Protein AF-A0A2E7D5H3-F1 (afdb_monomer_lite)

Structure (mmCIF, N/CA/C/O backbone):
data_AF-A0A2E7D5H3-F1
#
_entry.id   AF-A0A2E7D5H3-F1
#
loop_
_atom_site.group_PDB
_atom_site.id
_atom_site.type_symbol
_atom_site.label_atom_id
_atom_site.label_alt_id
_atom_site.label_comp_id
_atom_site.label_asym_id
_atom_site.label_entity_id
_atom_site.label_seq_id
_atom_site.pdbx_PDB_ins_code
_atom_site.Cartn_x
_atom_site.Cartn_y
_atom_site.Cartn_z
_atom_site.occupancy
_atom_site.B_iso_or_equiv
_atom_site.auth_seq_id
_atom_site.auth_comp_id
_atom_site.auth_asym_id
_atom_site.auth_atom_id
_atom_site.pdbx_PDB_model_num
ATOM 1 N N . MET A 1 1 ? 21.534 17.682 56.927 1.00 36.31 1 MET A N 1
ATOM 2 C CA . MET A 1 1 ? 21.739 17.297 55.516 1.00 36.31 1 MET A CA 1
ATOM 3 C C . MET A 1 1 ? 21.343 15.833 55.359 1.00 36.31 1 MET A C 1
ATOM 5 O O . MET A 1 1 ? 22.173 14.965 55.561 1.00 36.31 1 MET A O 1
ATOM 9 N N . LEU A 1 2 ? 20.065 15.552 55.095 1.00 29.17 2 LEU A N 1
ATOM 10 C CA . LEU A 1 2 ? 19.593 14.223 54.691 1.00 29.17 2 LEU A CA 1
ATOM 11 C C . LEU A 1 2 ? 18.494 14.438 53.647 1.00 29.17 2 LEU A C 1
ATOM 13 O O . LEU A 1 2 ? 17.407 14.913 53.967 1.00 29.17 2 LEU A O 1
ATOM 17 N N . LEU A 1 3 ? 18.845 14.186 52.386 1.00 31.02 3 LEU A N 1
ATOM 18 C CA . LEU A 1 3 ? 17.946 14.232 51.240 1.00 31.02 3 LEU A CA 1
ATOM 19 C C . LEU A 1 3 ? 17.062 12.982 51.250 1.00 31.02 3 LEU A C 1
ATOM 21 O O . LEU A 1 3 ? 17.557 11.861 51.150 1.00 31.02 3 LEU A O 1
ATOM 25 N N . VAL A 1 4 ? 15.752 13.196 51.341 1.00 33.16 4 VAL A N 1
ATOM 26 C CA . VAL A 1 4 ? 14.733 12.184 51.061 1.00 33.16 4 VAL A CA 1
ATOM 27 C C . VAL A 1 4 ? 14.668 12.017 49.542 1.00 33.16 4 VAL A C 1
ATOM 29 O O . VAL A 1 4 ? 14.157 12.877 48.829 1.00 33.16 4 VAL A O 1
ATOM 32 N N . LEU A 1 5 ? 15.242 10.922 49.046 1.00 33.38 5 LEU A N 1
ATOM 33 C CA . LEU A 1 5 ? 15.082 10.460 47.670 1.00 33.38 5 LEU A CA 1
ATOM 34 C C . LEU A 1 5 ? 13.642 9.973 47.487 1.00 33.38 5 LEU A C 1
ATOM 36 O O . LEU A 1 5 ? 13.267 8.884 47.918 1.00 33.38 5 LEU A O 1
ATOM 40 N N . TRP A 1 6 ? 12.834 10.812 46.848 1.00 30.64 6 TRP A N 1
ATOM 41 C CA . TRP A 1 6 ? 11.529 10.448 46.316 1.00 30.64 6 TRP A CA 1
ATOM 42 C C . TRP A 1 6 ? 11.759 9.521 45.117 1.00 30.64 6 TRP A C 1
ATOM 44 O O . TRP A 1 6 ? 12.035 9.958 44.000 1.00 30.64 6 TRP A O 1
ATOM 54 N N . ALA A 1 7 ? 11.727 8.214 45.364 1.00 33.66 7 ALA A N 1
ATOM 55 C CA . ALA A 1 7 ? 11.650 7.228 44.302 1.00 33.66 7 ALA A CA 1
ATOM 56 C C . ALA A 1 7 ? 10.249 7.321 43.676 1.00 33.66 7 ALA A C 1
ATOM 58 O O . ALA A 1 7 ? 9.271 6.846 44.251 1.00 33.66 7 ALA A O 1
ATOM 59 N N . CYS A 1 8 ? 10.154 7.944 42.498 1.00 31.12 8 CYS A N 1
ATOM 60 C CA . CYS A 1 8 ? 9.013 7.791 41.599 1.00 31.12 8 CYS A CA 1
ATOM 61 C C . CYS A 1 8 ? 8.920 6.320 41.173 1.00 31.12 8 CYS A C 1
ATOM 63 O O . CYS A 1 8 ? 9.464 5.912 40.149 1.00 31.12 8 CYS A O 1
ATOM 65 N N . LEU A 1 9 ? 8.225 5.515 41.971 1.00 34.75 9 LEU A N 1
ATOM 66 C CA . LEU A 1 9 ? 7.606 4.286 41.503 1.00 34.75 9 LEU A CA 1
ATOM 67 C C . LEU A 1 9 ? 6.612 4.682 40.407 1.00 34.75 9 LEU A C 1
ATOM 69 O O . LEU A 1 9 ? 5.552 5.236 40.689 1.00 34.75 9 LEU A O 1
ATOM 73 N N . GLN A 1 10 ? 6.972 4.416 39.149 1.00 38.47 10 GLN A N 1
ATOM 74 C CA . GLN A 1 10 ? 6.006 4.289 38.062 1.00 38.47 10 GLN A CA 1
ATOM 75 C C . GLN A 1 10 ? 5.091 3.112 38.404 1.00 38.47 10 GLN A C 1
ATOM 77 O O . GLN A 1 10 ? 5.330 1.973 38.006 1.00 38.47 10 GLN A O 1
ATOM 82 N N . THR A 1 11 ? 4.044 3.379 39.175 1.00 35.47 11 THR A N 1
ATOM 83 C CA . THR A 1 11 ? 2.901 2.486 39.267 1.00 35.47 11 THR A CA 1
ATOM 84 C C . THR A 1 11 ? 2.325 2.356 37.862 1.00 35.47 11 THR A C 1
ATOM 86 O O . THR A 1 11 ? 1.919 3.330 37.225 1.00 35.47 11 THR A O 1
ATOM 89 N N . SER A 1 12 ? 2.359 1.140 37.319 1.00 40.31 12 SER A N 1
ATOM 90 C CA . SER A 1 12 ? 1.594 0.803 36.128 1.00 40.31 12 SER A CA 1
ATOM 91 C C . SER A 1 12 ? 0.138 1.144 36.413 1.00 40.31 12 SER A C 1
ATOM 93 O O . SER A 1 12 ? -0.451 0.551 37.311 1.00 40.31 12 SER A O 1
ATOM 95 N N . ALA A 1 13 ? -0.430 2.102 35.682 1.00 43.50 13 ALA A N 1
ATOM 96 C CA . ALA A 1 13 ? -1.869 2.312 35.675 1.00 43.50 13 ALA A CA 1
ATOM 97 C C . ALA A 1 13 ? -2.534 0.984 35.273 1.00 43.50 13 ALA A C 1
ATOM 99 O O . ALA A 1 13 ? -2.441 0.569 34.114 1.00 43.50 13 ALA A O 1
ATOM 100 N N . GLU A 1 14 ? -3.100 0.275 36.249 1.00 51.84 14 GLU A N 1
ATOM 101 C CA . GLU A 1 14 ? -3.765 -1.008 36.040 1.00 51.84 14 GLU A CA 1
ATOM 102 C C . GLU A 1 14 ? -4.881 -0.829 34.998 1.00 51.84 14 GLU A C 1
ATOM 104 O O . GLU A 1 14 ? -5.704 0.081 35.091 1.00 51.84 14 GLU A O 1
ATOM 109 N N . GLY A 1 15 ? -4.870 -1.670 33.958 1.00 67.69 15 GLY A N 1
ATOM 110 C CA . GLY A 1 15 ? -5.924 -1.730 32.939 1.00 67.69 15 GLY A CA 1
ATOM 111 C C . GLY A 1 15 ? -5.701 -0.936 31.645 1.00 67.69 15 GLY A C 1
ATOM 112 O O . GLY A 1 15 ? -6.588 -0.946 30.796 1.00 67.69 15 GLY A O 1
ATOM 113 N N . GLN A 1 16 ? -4.561 -0.265 31.441 1.00 85.38 16 GLN A N 1
ATOM 114 C CA . GLN A 1 16 ? -4.276 0.393 30.155 1.00 85.38 16 GLN A CA 1
ATOM 115 C C . GLN A 1 16 ? -3.537 -0.519 29.168 1.00 85.38 16 GLN A C 1
ATOM 117 O O . GLN A 1 16 ? -2.505 -1.106 29.495 1.00 85.38 16 GLN A O 1
ATOM 122 N N . VAL A 1 17 ? -4.000 -0.550 27.917 1.00 92.50 17 VAL A N 1
ATOM 123 C CA . VAL A 1 17 ? -3.324 -1.255 26.821 1.00 92.50 17 VAL A CA 1
ATOM 124 C C . VAL A 1 17 ? -2.227 -0.362 26.247 1.00 92.50 17 VAL A C 1
ATOM 126 O O . VAL A 1 17 ? -2.504 0.650 25.603 1.00 92.50 17 VAL A O 1
ATOM 129 N N . ARG A 1 18 ? -0.962 -0.725 26.468 1.00 93.31 18 ARG A N 1
ATOM 130 C CA . ARG A 1 18 ? 0.193 0.018 25.939 1.00 93.31 18 ARG A CA 1
ATOM 131 C C . ARG A 1 18 ? 0.460 -0.392 24.495 1.00 93.31 18 ARG A C 1
ATOM 133 O O . ARG A 1 18 ? 0.801 -1.547 24.238 1.00 93.31 18 ARG A O 1
ATOM 140 N N . LEU A 1 19 ? 0.329 0.557 23.571 1.00 95.25 19 LEU A N 1
ATOM 141 C CA . LEU A 1 19 ? 0.595 0.350 22.145 1.00 95.25 19 LEU A CA 1
ATOM 142 C C . LEU A 1 19 ? 2.003 0.786 21.749 1.00 95.25 19 LEU A C 1
ATOM 144 O O . LEU A 1 19 ? 2.652 0.092 20.973 1.00 95.25 19 LEU A O 1
ATOM 148 N N . ALA A 1 20 ? 2.498 1.889 22.311 1.00 95.19 20 ALA A N 1
ATOM 149 C CA . ALA A 1 20 ? 3.867 2.359 22.111 1.00 95.19 20 ALA A CA 1
ATOM 150 C C . ALA A 1 20 ? 4.437 2.932 23.410 1.00 95.19 20 ALA A C 1
ATOM 152 O O . ALA A 1 20 ? 3.717 3.555 24.197 1.00 95.19 20 ALA A O 1
ATOM 153 N N . THR A 1 21 ? 5.725 2.701 23.658 1.00 92.44 21 THR A N 1
ATOM 154 C CA . THR A 1 21 ? 6.444 3.273 24.804 1.00 92.44 21 THR A CA 1
ATOM 155 C C . THR A 1 21 ? 7.919 3.447 24.461 1.00 92.44 21 THR A C 1
ATOM 157 O O . THR A 1 21 ? 8.516 2.543 23.872 1.00 92.44 21 THR A O 1
ATOM 160 N N . ASP A 1 22 ? 8.499 4.585 24.836 1.00 89.19 22 ASP A N 1
ATOM 161 C CA . ASP A 1 22 ? 9.915 4.925 24.644 1.00 89.19 22 ASP A CA 1
ATOM 162 C C . ASP A 1 22 ? 10.371 4.792 23.180 1.00 89.19 22 ASP A C 1
ATOM 164 O O . ASP A 1 22 ? 11.428 4.233 22.880 1.00 89.19 22 ASP A O 1
ATOM 168 N N . GLY A 1 23 ? 9.530 5.253 22.245 1.00 81.94 23 GLY A N 1
ATOM 169 C CA . GLY A 1 23 ? 9.820 5.218 20.805 1.00 81.94 23 GLY A CA 1
ATOM 170 C C . GLY A 1 23 ? 9.803 3.822 20.179 1.00 81.94 23 GLY A C 1
ATOM 171 O O . GLY A 1 23 ? 10.316 3.634 19.076 1.00 81.94 23 GLY A O 1
ATOM 172 N N . LYS A 1 24 ? 9.227 2.830 20.867 1.00 88.19 24 LYS A N 1
ATOM 173 C CA . LYS A 1 24 ? 9.080 1.458 20.367 1.00 88.19 24 LYS A CA 1
ATOM 174 C C . LYS A 1 24 ? 7.629 1.012 20.403 1.00 88.19 24 LYS A C 1
ATOM 176 O O . LYS A 1 24 ? 6.937 1.225 21.405 1.00 88.19 24 LYS A O 1
ATOM 181 N N . SER A 1 25 ? 7.196 0.328 19.349 1.00 90.00 25 SER A N 1
ATOM 182 C CA . SER A 1 25 ? 5.921 -0.379 19.349 1.00 90.00 25 SER A CA 1
ATOM 183 C C . SER A 1 25 ? 5.961 -1.492 20.403 1.00 90.00 25 SER A C 1
ATOM 185 O O . SER A 1 25 ? 6.954 -2.200 20.591 1.00 90.00 25 SER A O 1
ATOM 187 N N . LYS A 1 26 ? 4.887 -1.578 21.185 1.00 93.81 26 LYS A N 1
ATOM 188 C CA . LYS A 1 26 ? 4.630 -2.629 22.185 1.00 93.81 26 LYS A CA 1
ATOM 189 C C . LYS A 1 26 ? 3.482 -3.537 21.762 1.00 93.81 26 LYS A C 1
ATOM 191 O O . LYS A 1 26 ? 3.237 -4.552 22.416 1.00 93.81 26 LYS A O 1
ATOM 196 N N . ALA A 1 27 ? 2.801 -3.170 20.677 1.00 94.62 27 ALA A N 1
ATOM 197 C CA . ALA A 1 27 ? 1.723 -3.935 20.098 1.00 94.62 27 ALA A CA 1
ATOM 198 C C . ALA A 1 27 ? 1.992 -4.307 18.641 1.00 94.62 27 ALA A C 1
ATOM 200 O O . ALA A 1 27 ? 2.678 -3.586 17.920 1.00 94.62 27 ALA A O 1
ATOM 201 N N . VAL A 1 28 ? 1.374 -5.405 18.219 1.00 94.62 28 VAL A N 1
ATOM 202 C CA . VAL A 1 28 ? 1.247 -5.797 16.812 1.00 94.62 28 VAL A CA 1
ATOM 203 C C . VAL A 1 28 ? -0.218 -5.728 16.395 1.00 94.62 28 VAL A C 1
ATOM 205 O O . VAL A 1 28 ? -1.116 -5.994 17.200 1.00 94.62 28 VAL A O 1
ATOM 208 N N . ILE A 1 29 ? -0.473 -5.370 15.141 1.00 96.69 29 ILE A N 1
ATOM 209 C CA . ILE A 1 29 ? -1.808 -5.427 14.549 1.00 96.69 29 ILE A CA 1
ATOM 210 C C . ILE A 1 29 ? -2.034 -6.857 14.072 1.00 96.69 29 ILE A C 1
ATOM 212 O O . ILE A 1 29 ? -1.293 -7.365 13.237 1.00 96.69 29 ILE A O 1
ATOM 216 N N . VAL A 1 30 ? -3.055 -7.513 14.613 1.00 95.06 30 VAL A N 1
ATOM 217 C CA . VAL A 1 30 ? -3.416 -8.887 14.265 1.00 95.06 30 VAL A CA 1
ATOM 218 C C . VAL A 1 30 ? -4.667 -8.853 13.404 1.00 95.06 30 VAL A C 1
ATOM 220 O O . VAL A 1 30 ? -5.758 -8.579 13.905 1.00 95.06 30 VAL A O 1
ATOM 223 N N . ALA A 1 31 ? -4.517 -9.135 12.114 1.00 91.00 31 ALA A N 1
ATOM 224 C CA . ALA A 1 31 ? -5.611 -9.080 11.151 1.00 91.00 31 ALA A CA 1
ATOM 225 C C . ALA A 1 31 ? -5.691 -10.401 10.371 1.00 91.00 31 ALA A C 1
ATOM 227 O O . ALA A 1 31 ? -4.841 -10.709 9.536 1.00 91.00 31 ALA A O 1
ATOM 228 N N . GLU A 1 32 ? -6.708 -11.214 10.671 1.00 82.12 32 GLU A N 1
ATOM 229 C CA . GLU A 1 32 ? -6.904 -12.501 9.997 1.00 82.12 32 GLU A CA 1
ATOM 230 C C . GLU A 1 32 ? -7.422 -12.296 8.576 1.00 82.12 32 GLU A C 1
ATOM 232 O O . GLU A 1 32 ? -8.331 -11.502 8.333 1.00 82.12 32 GLU A O 1
ATOM 237 N N . GLY A 1 33 ? -6.818 -13.009 7.627 1.00 74.38 33 GLY A N 1
ATOM 238 C CA . GLY A 1 33 ? -7.146 -12.874 6.216 1.00 74.38 33 GLY A CA 1
ATOM 239 C C . GLY A 1 33 ? -6.703 -11.549 5.604 1.00 74.38 33 GLY A C 1
ATOM 240 O O . GLY A 1 33 ? -6.985 -11.366 4.420 1.00 74.38 33 GLY A O 1
ATOM 241 N N . TRP A 1 34 ? -6.022 -10.662 6.350 1.00 76.69 34 TRP A N 1
ATOM 242 C CA . TRP A 1 34 ? -5.460 -9.428 5.804 1.00 76.69 34 TRP A CA 1
ATOM 243 C C . TRP A 1 34 ? -4.549 -9.758 4.635 1.00 76.69 34 TRP A C 1
ATOM 245 O O . TRP A 1 34 ? -3.618 -10.561 4.746 1.00 76.69 34 TRP A O 1
ATOM 255 N N . GLN A 1 35 ? -4.847 -9.136 3.505 1.00 62.78 35 GLN A N 1
ATOM 256 C CA . GLN A 1 35 ? -3.987 -9.180 2.343 1.00 62.78 35 GLN A CA 1
ATOM 257 C C . GLN A 1 35 ? -3.572 -7.750 2.041 1.00 62.78 35 GLN A C 1
ATOM 259 O O . GLN A 1 35 ? -4.431 -6.926 1.726 1.00 62.78 35 GLN A O 1
ATOM 264 N N . PRO A 1 36 ? -2.274 -7.423 2.130 1.00 53.50 36 PRO A N 1
ATOM 265 C CA . PRO A 1 36 ? -1.838 -6.072 1.837 1.00 53.50 36 PRO A CA 1
ATOM 266 C C . PRO A 1 36 ? -2.252 -5.730 0.412 1.00 53.50 36 PRO A C 1
ATOM 268 O O . PRO A 1 36 ? -1.988 -6.534 -0.489 1.00 53.50 36 PRO A O 1
ATOM 271 N N . VAL A 1 37 ? -2.833 -4.545 0.188 1.00 48.09 37 VAL A N 1
ATOM 272 C CA . VAL A 1 37 ? -3.217 -4.127 -1.166 1.00 48.09 37 VAL A CA 1
ATOM 273 C C . VAL A 1 37 ? -1.982 -4.248 -2.058 1.00 48.09 37 VAL A C 1
ATOM 275 O O . VAL A 1 37 ? -0.949 -3.630 -1.778 1.00 48.09 37 VAL A O 1
ATOM 278 N N . PRO A 1 38 ? -2.024 -5.083 -3.101 1.00 46.59 38 PRO A N 1
ATOM 279 C CA . PRO A 1 38 ? -0.870 -5.260 -3.942 1.00 46.59 38 PRO A CA 1
ATOM 280 C C . PRO A 1 38 ? -0.781 -4.062 -4.870 1.00 46.59 38 PRO A C 1
ATOM 282 O O . PRO A 1 38 ? -1.515 -3.947 -5.851 1.00 46.59 38 PRO A O 1
ATOM 285 N N . ILE A 1 39 ? 0.113 -3.140 -4.547 1.00 55.59 39 ILE A N 1
ATOM 286 C CA . ILE A 1 39 ? 0.498 -2.110 -5.493 1.00 55.59 39 ILE A CA 1
ATOM 287 C C . ILE A 1 39 ? 1.907 -2.447 -5.931 1.00 55.59 39 ILE A C 1
ATOM 289 O O . ILE A 1 39 ? 2.810 -2.573 -5.108 1.00 55.59 39 ILE A O 1
ATOM 293 N N . SER A 1 40 ? 2.090 -2.621 -7.236 1.00 57.94 40 SER A N 1
ATOM 294 C CA . SER A 1 40 ? 3.433 -2.685 -7.790 1.00 57.94 40 SER A CA 1
ATOM 295 C C . SER A 1 40 ? 4.157 -1.403 -7.435 1.00 57.94 40 SER A C 1
ATOM 297 O O . SER A 1 40 ? 3.716 -0.310 -7.819 1.00 57.94 40 SER A O 1
ATOM 299 N N . ALA A 1 41 ? 5.242 -1.575 -6.700 1.00 72.31 41 ALA A N 1
ATOM 300 C CA . ALA A 1 41 ? 6.020 -0.518 -6.104 1.00 72.31 41 ALA A CA 1
ATOM 301 C C . ALA A 1 41 ? 7.457 -0.609 -6.624 1.00 72.31 41 ALA A C 1
ATOM 303 O O . ALA A 1 41 ? 7.965 -1.714 -6.801 1.00 72.31 41 ALA A O 1
ATOM 304 N N . PHE A 1 42 ? 8.105 0.525 -6.891 1.00 81.31 42 PHE A N 1
ATOM 305 C CA . PHE A 1 42 ? 9.531 0.549 -7.245 1.00 81.31 42 PHE A CA 1
ATOM 306 C C . PHE A 1 42 ? 10.351 0.997 -6.041 1.00 81.31 42 PHE A C 1
ATOM 308 O O . PHE A 1 42 ? 10.118 2.105 -5.569 1.00 81.31 42 PHE A O 1
ATOM 315 N N . ALA A 1 43 ? 11.290 0.185 -5.550 1.00 79.81 43 ALA A N 1
ATOM 316 C CA . ALA A 1 43 ? 12.086 0.532 -4.360 1.00 79.81 43 ALA A CA 1
ATOM 317 C C . ALA A 1 43 ? 13.249 1.464 -4.685 1.00 79.81 43 ALA A C 1
ATOM 319 O O . ALA A 1 43 ? 13.558 2.400 -3.952 1.00 79.81 43 ALA A O 1
ATOM 320 N N . SER A 1 44 ? 13.880 1.223 -5.825 1.00 88.44 44 SER A N 1
ATOM 321 C CA . SER A 1 44 ? 15.022 1.989 -6.293 1.00 88.44 44 SER A CA 1
ATOM 322 C C . SER A 1 44 ? 15.093 1.950 -7.808 1.00 88.44 44 SER A C 1
ATOM 324 O O . SER A 1 44 ? 14.500 1.082 -8.452 1.00 88.44 44 SER A O 1
ATOM 326 N N . ILE A 1 45 ? 15.819 2.904 -8.378 1.00 93.00 45 ILE A N 1
ATOM 327 C CA . ILE A 1 45 ? 16.167 2.929 -9.793 1.00 93.00 45 ILE A CA 1
ATOM 328 C C . ILE A 1 45 ? 17.571 3.501 -9.967 1.00 93.00 45 ILE A C 1
ATOM 330 O O . ILE A 1 45 ? 17.933 4.520 -9.382 1.00 93.00 45 ILE A O 1
ATOM 334 N N . SER A 1 46 ? 18.352 2.862 -10.824 1.00 95.06 46 SER A N 1
ATOM 335 C CA . SER A 1 46 ? 19.684 3.280 -11.229 1.00 95.06 46 SER A CA 1
ATOM 336 C C . SER A 1 46 ? 19.785 3.248 -12.747 1.00 95.06 46 SER A C 1
ATOM 338 O O . SER A 1 46 ? 19.361 2.293 -13.392 1.00 95.06 46 SER A O 1
ATOM 340 N N . VAL A 1 47 ? 20.351 4.300 -13.326 1.00 95.69 47 VAL A N 1
ATOM 341 C CA . VAL A 1 47 ? 20.766 4.360 -14.723 1.00 95.69 47 VAL A CA 1
ATOM 342 C C . VAL A 1 47 ? 22.233 4.744 -14.732 1.00 95.69 47 VAL A C 1
ATOM 344 O O . VAL A 1 47 ? 22.577 5.856 -14.338 1.00 95.69 47 VAL A O 1
ATOM 347 N N . ALA A 1 48 ? 23.087 3.863 -15.230 1.00 95.69 48 ALA A N 1
ATOM 348 C CA . ALA A 1 48 ? 24.519 4.083 -15.343 1.00 95.69 48 ALA A CA 1
ATOM 349 C C . ALA A 1 48 ? 24.988 3.923 -16.793 1.00 95.69 48 ALA A C 1
ATOM 351 O O . ALA A 1 48 ? 24.387 3.191 -17.580 1.00 95.69 48 ALA A O 1
ATOM 352 N N . ALA A 1 49 ? 26.078 4.595 -17.156 1.00 93.75 49 ALA A N 1
ATOM 353 C CA . ALA A 1 49 ? 26.749 4.384 -18.430 1.00 93.75 49 ALA A CA 1
ATOM 354 C C . ALA A 1 49 ? 28.266 4.529 -18.321 1.00 93.75 49 ALA A C 1
ATOM 356 O O . ALA A 1 49 ? 28.767 5.516 -17.777 1.00 93.75 49 ALA A O 1
ATOM 357 N N . GLY A 1 50 ? 29.003 3.552 -18.861 1.00 84.88 50 GLY A N 1
ATOM 358 C CA . GLY A 1 50 ? 30.473 3.559 -18.843 1.00 84.88 50 GLY A CA 1
ATOM 359 C C . GLY A 1 50 ? 31.059 3.742 -17.435 1.00 84.88 50 GLY A C 1
ATOM 360 O O . GLY A 1 50 ? 31.984 4.529 -17.257 1.00 84.88 50 GLY A O 1
ATOM 361 N N . GLY A 1 51 ? 30.455 3.102 -16.426 1.00 82.88 51 GLY A N 1
ATOM 362 C CA . GLY A 1 51 ? 30.881 3.190 -15.023 1.00 82.88 51 GLY A CA 1
ATOM 363 C C . GLY A 1 51 ? 30.472 4.467 -14.278 1.00 82.88 51 GLY A C 1
ATOM 364 O O . GLY A 1 51 ? 30.936 4.679 -13.163 1.00 82.88 51 GLY A O 1
ATOM 365 N N . ARG A 1 52 ? 29.626 5.327 -14.865 1.00 90.12 52 ARG A N 1
ATOM 366 C CA . ARG A 1 52 ? 29.124 6.555 -14.224 1.00 90.12 52 ARG A CA 1
ATOM 367 C C . ARG A 1 52 ? 27.615 6.513 -14.033 1.00 90.12 52 ARG A C 1
ATOM 369 O O . ARG A 1 52 ? 26.898 6.185 -14.976 1.00 90.12 52 ARG A O 1
ATOM 376 N N . ASP A 1 53 ? 27.146 6.950 -12.871 1.00 93.50 53 ASP A N 1
ATOM 377 C CA . ASP A 1 53 ? 25.718 7.094 -12.588 1.00 93.50 53 ASP A CA 1
ATOM 378 C C . ASP A 1 53 ? 25.150 8.324 -13.317 1.00 93.50 53 ASP A C 1
ATOM 380 O O . ASP A 1 53 ? 25.613 9.455 -13.151 1.00 93.50 53 ASP A O 1
ATOM 384 N N . LEU A 1 54 ? 24.137 8.099 -14.152 1.00 93.94 54 LEU A N 1
ATOM 385 C CA . LEU A 1 54 ? 23.343 9.134 -14.823 1.00 93.94 54 LEU A CA 1
ATOM 386 C C . LEU A 1 54 ? 22.082 9.486 -14.018 1.00 93.94 54 LEU A C 1
ATOM 388 O O . LEU A 1 54 ? 21.590 10.614 -14.096 1.00 93.94 54 LEU A O 1
ATOM 392 N N . LEU A 1 55 ? 21.563 8.512 -13.268 1.00 94.12 55 LEU A N 1
ATOM 393 C CA . LEU A 1 55 ? 20.454 8.616 -12.324 1.00 94.12 55 LEU A CA 1
ATOM 394 C C . LEU A 1 55 ? 20.640 7.534 -11.256 1.00 94.12 55 LEU A C 1
ATOM 396 O O . LEU A 1 55 ? 20.917 6.394 -11.607 1.00 94.12 55 LEU A O 1
ATOM 400 N N . LYS A 1 56 ? 20.444 7.861 -9.982 1.00 93.50 56 LYS A N 1
ATOM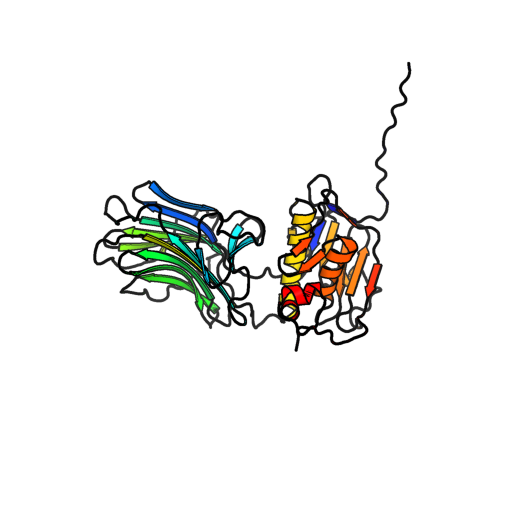 401 C CA . LYS A 1 56 ? 20.391 6.878 -8.899 1.00 93.50 56 LYS A CA 1
ATOM 402 C C . LYS A 1 56 ? 19.460 7.408 -7.825 1.00 93.50 56 LYS A C 1
ATOM 404 O O . LYS A 1 56 ? 19.716 8.478 -7.288 1.00 93.50 56 LYS A O 1
ATOM 409 N N . GLU A 1 57 ? 18.367 6.702 -7.582 1.00 90.38 57 GLU A N 1
ATOM 410 C CA . GLU A 1 57 ? 17.321 7.123 -6.656 1.00 90.38 57 GLU A CA 1
ATOM 411 C C . GLU A 1 57 ? 16.841 5.936 -5.833 1.00 90.38 57 GLU A C 1
ATOM 413 O O . GLU A 1 57 ? 16.686 4.821 -6.342 1.00 90.38 57 GLU A O 1
ATOM 418 N N . GLU A 1 58 ? 16.556 6.218 -4.570 1.00 85.50 58 GLU A N 1
ATOM 419 C CA . GLU A 1 58 ? 15.827 5.327 -3.683 1.00 85.50 58 GLU A CA 1
ATOM 420 C C . GLU A 1 58 ? 14.504 5.991 -3.323 1.00 85.50 58 GLU A C 1
ATOM 422 O O . GLU A 1 58 ? 14.426 7.187 -3.024 1.00 85.50 58 GLU A O 1
ATOM 427 N N . PHE A 1 59 ? 13.438 5.209 -3.361 1.00 77.00 59 PHE A N 1
ATOM 428 C CA . PHE A 1 59 ? 12.098 5.683 -3.070 1.00 77.00 59 PHE A CA 1
ATOM 429 C C . PHE A 1 59 ? 11.778 5.425 -1.603 1.00 77.00 59 PHE A C 1
ATOM 431 O O . PHE A 1 59 ? 10.803 4.753 -1.306 1.00 77.00 59 PHE A O 1
ATOM 438 N N . ASN A 1 60 ? 12.612 5.955 -0.702 1.00 64.56 60 ASN A N 1
ATOM 439 C CA . ASN A 1 60 ? 12.470 5.820 0.748 1.00 64.56 60 ASN A CA 1
ATOM 440 C C . ASN A 1 60 ? 11.751 7.031 1.342 1.00 64.56 60 ASN A C 1
ATOM 442 O O . ASN A 1 60 ? 12.178 8.166 1.141 1.00 64.56 60 ASN A O 1
ATOM 446 N N . GLY A 1 61 ? 10.651 6.795 2.059 1.00 53.41 61 GLY A N 1
ATOM 447 C CA . GLY A 1 61 ? 9.775 7.859 2.543 1.00 53.41 61 GLY A CA 1
ATOM 448 C C . GLY A 1 61 ? 8.485 7.349 3.197 1.00 53.41 61 GLY A C 1
ATOM 449 O O . GLY A 1 61 ? 8.118 6.190 2.997 1.00 53.41 61 GLY A O 1
ATOM 450 N N . PRO A 1 62 ? 7.789 8.182 3.994 1.00 48.56 62 PRO A N 1
ATOM 451 C CA . PRO A 1 62 ? 6.515 7.816 4.602 1.00 48.56 62 PRO A CA 1
ATOM 452 C C . PRO A 1 62 ? 5.435 7.502 3.560 1.00 48.56 62 PRO A C 1
ATOM 454 O O . PRO A 1 62 ? 5.424 8.043 2.450 1.00 48.56 62 PRO A O 1
ATOM 457 N N . SER A 1 63 ? 4.485 6.652 3.960 1.00 50.41 63 SER A N 1
ATOM 458 C CA . SER A 1 63 ? 3.354 6.245 3.123 1.00 50.41 63 SER A CA 1
ATOM 459 C C . SER A 1 63 ? 2.527 7.451 2.659 1.00 50.41 63 SER A C 1
ATOM 461 O O . SER A 1 63 ? 1.851 8.108 3.455 1.00 50.41 63 SER A O 1
ATOM 463 N N . GLY A 1 64 ? 2.542 7.743 1.360 1.00 51.72 64 GLY A N 1
ATOM 464 C CA . GLY A 1 64 ? 1.858 8.911 0.787 1.00 51.72 64 GLY A CA 1
ATOM 465 C C . GLY A 1 64 ? 2.793 10.009 0.277 1.00 51.72 64 GLY A C 1
ATOM 466 O O . GLY A 1 64 ? 2.319 10.928 -0.387 1.00 51.72 64 GLY A O 1
ATOM 467 N N . GLN A 1 65 ? 4.099 9.931 0.554 1.00 60.06 65 GLN A N 1
ATOM 468 C CA . GLN A 1 65 ? 5.042 10.978 0.162 1.00 60.06 65 GLN A CA 1
ATOM 469 C C . GLN A 1 65 ? 5.223 11.035 -1.360 1.00 60.06 65 GLN A C 1
ATOM 471 O O . GLN A 1 65 ? 5.575 10.038 -1.990 1.00 60.06 65 GLN A O 1
ATOM 476 N N . SER A 1 66 ? 5.026 12.223 -1.938 1.00 70.75 66 SER A N 1
ATOM 477 C CA . SER A 1 66 ? 5.289 12.492 -3.356 1.00 70.75 66 SER A CA 1
ATOM 478 C C . SER A 1 66 ? 6.787 12.437 -3.673 1.00 70.75 66 SER A C 1
ATOM 480 O O . SER A 1 66 ? 7.622 12.885 -2.886 1.00 70.75 66 SER A O 1
ATOM 482 N N . VAL A 1 67 ? 7.125 11.952 -4.869 1.00 75.81 67 VAL A N 1
ATOM 483 C CA . VAL A 1 67 ? 8.500 11.949 -5.408 1.00 75.81 67 VAL A CA 1
ATOM 484 C C . VAL A 1 67 ? 8.838 13.208 -6.215 1.00 75.81 67 VAL A C 1
ATOM 486 O O . VAL A 1 67 ? 9.924 13.304 -6.790 1.00 75.81 67 VAL A O 1
ATOM 489 N N . GLU A 1 68 ? 7.926 14.179 -6.302 1.00 81.50 68 GLU A N 1
ATOM 490 C CA . GLU A 1 68 ? 8.186 15.453 -6.990 1.00 81.50 68 GLU A CA 1
ATOM 491 C C . GLU A 1 68 ? 9.375 16.198 -6.376 1.00 81.50 68 GLU A C 1
ATOM 493 O O . GLU A 1 68 ? 10.137 16.844 -7.095 1.00 81.50 68 GLU A O 1
ATOM 498 N N . SER A 1 69 ? 9.596 16.032 -5.068 1.00 78.19 69 SER A N 1
ATOM 499 C CA . SER A 1 69 ? 10.770 16.544 -4.350 1.00 78.19 69 SER A CA 1
ATOM 500 C C . SER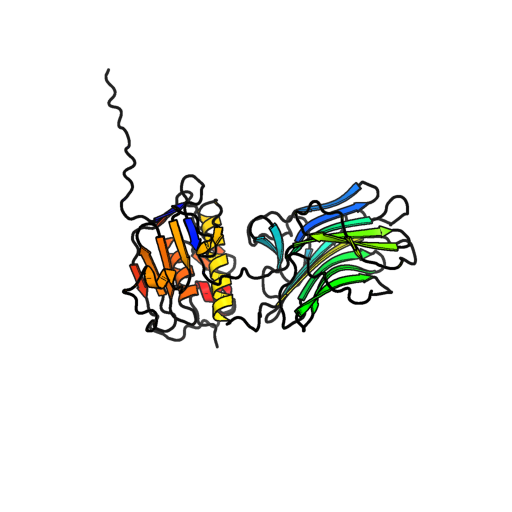 A 1 69 ? 12.095 16.000 -4.900 1.00 78.19 69 SER A C 1
ATOM 502 O O . SER A 1 69 ? 13.107 16.694 -4.871 1.00 78.19 69 SER A O 1
ATOM 504 N N . GLN A 1 70 ? 12.088 14.793 -5.474 1.00 82.88 70 GLN A N 1
ATOM 505 C CA . GLN A 1 70 ? 13.230 14.194 -6.166 1.00 82.88 70 GLN A CA 1
ATOM 506 C C . GLN A 1 70 ? 13.289 14.604 -7.655 1.00 82.88 70 GLN A C 1
ATOM 508 O O . GLN A 1 70 ? 14.099 14.076 -8.418 1.00 82.88 70 GLN A O 1
ATOM 513 N N . GLY A 1 71 ? 12.443 15.529 -8.119 1.00 87.88 71 GLY A N 1
ATOM 514 C CA . GLY A 1 71 ? 12.444 16.050 -9.491 1.00 87.88 71 GLY A CA 1
ATOM 515 C C . GLY A 1 71 ? 11.731 15.171 -10.526 1.00 87.88 71 GLY A C 1
ATOM 516 O O . GLY A 1 71 ? 11.930 15.359 -11.730 1.00 87.88 71 GLY A O 1
ATOM 517 N N . TRP A 1 72 ? 10.919 14.208 -10.087 1.00 89.56 72 TRP A N 1
ATOM 518 C CA . TRP A 1 72 ? 10.032 13.448 -10.969 1.00 89.56 72 TRP A CA 1
ATOM 519 C C . TRP A 1 72 ? 8.798 14.275 -11.331 1.00 89.56 72 TRP A C 1
ATOM 521 O O . TRP A 1 72 ? 8.225 14.952 -10.486 1.00 89.56 72 TRP A O 1
ATOM 531 N N . LYS A 1 73 ? 8.363 14.200 -12.591 1.00 89.12 73 LYS A N 1
ATOM 532 C CA . LYS A 1 73 ? 7.139 14.853 -13.072 1.00 89.12 73 LYS A CA 1
ATOM 533 C C . LYS A 1 73 ? 6.048 13.818 -13.301 1.00 89.12 73 LYS A C 1
ATOM 535 O O . LYS A 1 73 ? 6.237 12.899 -14.103 1.00 89.12 73 LYS A O 1
ATOM 540 N N . HIS A 1 74 ? 4.906 13.975 -12.641 1.00 81.00 74 HIS A N 1
ATOM 541 C CA . HIS A 1 74 ? 3.751 13.103 -12.835 1.00 81.00 74 HIS A CA 1
ATOM 542 C C . HIS A 1 74 ? 3.000 13.443 -14.124 1.00 81.00 74 HIS A C 1
ATOM 544 O O . HIS A 1 74 ? 2.832 14.604 -14.482 1.00 81.00 74 HIS A O 1
ATOM 550 N N . SER A 1 75 ? 2.553 12.410 -14.835 1.00 76.19 75 SER A N 1
ATOM 551 C CA . SER A 1 75 ? 1.759 12.541 -16.069 1.00 76.19 75 SER A CA 1
ATOM 552 C C . SER A 1 75 ? 0.398 11.849 -15.983 1.00 76.19 75 SER A C 1
ATOM 554 O O . SER A 1 75 ? -0.513 12.157 -16.743 1.00 76.19 75 SER A O 1
ATOM 556 N N . THR A 1 76 ? 0.229 10.900 -15.065 1.00 74.00 76 THR A N 1
ATOM 557 C CA . THR A 1 76 ? -1.050 10.252 -14.753 1.00 74.00 76 THR A CA 1
ATOM 558 C C . THR A 1 76 ? -0.975 9.747 -13.324 1.00 74.00 76 THR A C 1
ATOM 560 O O . THR A 1 76 ? 0.059 9.188 -12.961 1.00 74.00 76 THR A O 1
ATOM 563 N N . GLY A 1 77 ? -2.051 9.912 -12.550 1.00 64.81 77 GLY A N 1
ATOM 564 C CA . GLY A 1 77 ? -2.064 9.590 -11.121 1.00 64.81 77 GLY A CA 1
ATOM 565 C C . GLY A 1 77 ? -1.059 10.426 -10.322 1.00 64.81 77 GLY A C 1
ATOM 566 O O . GLY A 1 77 ? -0.220 11.132 -10.880 1.00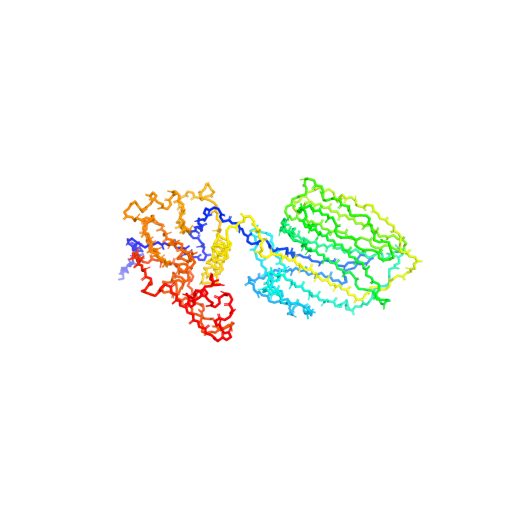 64.81 77 GLY A O 1
ATOM 567 N N . ALA A 1 78 ? -1.135 10.336 -9.002 1.00 59.84 78 ALA A N 1
ATOM 568 C CA . ALA A 1 78 ? -0.024 10.717 -8.142 1.00 59.84 78 ALA A CA 1
ATOM 569 C C . ALA A 1 78 ? 0.692 9.430 -7.722 1.00 59.84 78 ALA A C 1
ATOM 571 O O . ALA A 1 78 ? 0.062 8.373 -7.645 1.00 59.84 78 ALA A O 1
ATOM 572 N N . PHE A 1 79 ? 2.004 9.486 -7.511 1.00 62.38 79 PHE A N 1
ATOM 573 C CA . PHE A 1 79 ? 2.683 8.398 -6.819 1.00 62.38 79 PHE A CA 1
ATOM 574 C C . PHE A 1 79 ? 2.981 8.798 -5.397 1.00 62.38 79 PHE A C 1
ATOM 576 O O . PHE A 1 79 ? 3.298 9.951 -5.113 1.00 62.38 79 PHE A O 1
ATOM 583 N N . ALA A 1 80 ? 2.926 7.796 -4.541 1.00 56.62 80 ALA A N 1
ATOM 584 C CA . ALA A 1 80 ? 3.374 7.865 -3.178 1.00 56.62 80 ALA A CA 1
ATOM 585 C C . ALA A 1 80 ? 4.447 6.804 -2.965 1.00 56.62 80 ALA A C 1
ATOM 587 O O . ALA A 1 80 ? 4.362 5.705 -3.522 1.00 56.62 80 ALA A O 1
ATOM 588 N N . VAL A 1 81 ? 5.422 7.113 -2.119 1.00 54.78 81 VAL A N 1
ATOM 589 C CA . VAL A 1 81 ? 6.190 6.059 -1.463 1.00 54.78 81 VAL A CA 1
ATOM 590 C C . VAL A 1 81 ? 5.223 5.271 -0.580 1.00 54.78 81 VAL A C 1
ATOM 592 O O . VAL A 1 81 ? 4.425 5.867 0.138 1.00 54.78 81 VAL A O 1
ATOM 595 N N . SER A 1 82 ? 5.238 3.947 -0.683 1.00 48.25 82 SER A N 1
ATOM 596 C CA . SER A 1 82 ? 4.507 3.017 0.175 1.00 48.25 82 SER A CA 1
ATOM 597 C C . SER A 1 82 ? 5.499 2.031 0.788 1.00 48.25 82 SER A C 1
ATOM 599 O O . SER A 1 82 ? 6.495 1.670 0.161 1.00 48.25 82 SER A O 1
ATOM 601 N N . TYR A 1 83 ? 5.240 1.621 2.028 1.00 40.41 83 TYR A N 1
ATOM 602 C CA . TYR A 1 83 ? 6.100 0.722 2.788 1.00 40.41 83 TYR A CA 1
ATOM 603 C C . TYR A 1 83 ? 5.408 -0.634 2.973 1.00 40.41 83 TYR A C 1
ATOM 605 O O . TYR A 1 83 ? 4.341 -0.708 3.584 1.00 40.41 83 TYR A O 1
ATOM 613 N N . ARG A 1 84 ? 6.025 -1.709 2.470 1.00 47.56 84 ARG A N 1
ATOM 614 C CA . ARG A 1 84 ? 5.703 -3.103 2.812 1.00 47.56 84 ARG A CA 1
ATOM 615 C C . ARG A 1 84 ? 6.931 -3.688 3.512 1.00 47.56 84 ARG A C 1
ATOM 617 O O . ARG A 1 84 ? 7.999 -3.641 2.935 1.00 47.56 84 ARG A O 1
ATOM 624 N N . GLY A 1 85 ? 6.787 -4.221 4.729 1.00 37.66 85 GLY A N 1
ATOM 625 C CA . GLY A 1 85 ? 7.826 -4.889 5.544 1.00 37.66 85 GLY A CA 1
ATOM 626 C C . GLY A 1 85 ? 9.213 -5.109 4.908 1.00 37.66 85 GLY A C 1
ATOM 627 O O . GLY A 1 85 ? 9.479 -6.186 4.384 1.00 37.66 85 GLY A O 1
ATOM 628 N N . LYS A 1 86 ? 10.097 -4.104 5.032 1.00 34.09 86 LYS A N 1
ATOM 629 C CA . LYS A 1 86 ? 11.483 -4.021 4.505 1.00 34.09 86 LYS A CA 1
ATOM 630 C C . LYS A 1 86 ? 11.682 -3.880 2.984 1.00 34.09 86 LYS A C 1
ATOM 632 O O . LYS A 1 86 ? 12.814 -3.680 2.558 1.00 34.09 86 LYS A O 1
ATOM 637 N N . GLU A 1 87 ? 10.628 -3.878 2.178 1.00 38.09 87 GLU A N 1
ATOM 638 C CA . GLU A 1 87 ? 10.654 -3.606 0.737 1.00 38.09 87 GLU A CA 1
ATOM 639 C C . GLU A 1 87 ? 9.843 -2.338 0.438 1.00 38.09 87 GLU A C 1
ATOM 641 O O . GLU A 1 87 ? 8.610 -2.295 0.432 1.00 38.09 87 GLU A O 1
ATOM 646 N N . VAL A 1 88 ? 10.576 -1.250 0.251 1.00 39.50 88 VAL A N 1
ATOM 647 C CA . VAL A 1 88 ? 10.038 0.091 0.034 1.00 39.50 88 VAL A CA 1
ATOM 648 C C . VAL A 1 88 ? 9.575 0.239 -1.420 1.00 39.50 88 VAL A C 1
ATOM 650 O O . VAL A 1 88 ? 10.149 -0.397 -2.296 1.00 39.50 88 VAL A O 1
ATOM 653 N N . GLY A 1 89 ? 8.590 1.085 -1.744 1.00 48.81 89 GLY A N 1
ATOM 654 C CA . GLY A 1 89 ? 8.541 1.591 -3.112 1.00 48.81 89 GLY A CA 1
ATOM 655 C C . GLY A 1 89 ? 7.373 2.454 -3.581 1.00 48.81 89 GLY A C 1
ATOM 656 O O . GLY A 1 89 ? 6.339 2.627 -2.947 1.00 48.81 89 GLY A O 1
ATOM 657 N N . PHE A 1 90 ? 7.588 2.977 -4.781 1.00 40.94 90 PHE A N 1
ATOM 658 C CA . PHE A 1 90 ? 6.798 3.906 -5.577 1.00 40.94 90 PHE A CA 1
ATOM 659 C C . PHE A 1 90 ? 5.530 3.291 -6.189 1.00 40.94 90 PHE A C 1
ATOM 661 O O . PHE A 1 90 ? 5.604 2.546 -7.166 1.00 40.94 90 PHE A O 1
ATOM 668 N N . ALA A 1 91 ? 4.363 3.650 -5.661 1.00 51.50 91 ALA A N 1
ATOM 669 C CA . ALA A 1 91 ? 3.060 3.100 -6.033 1.00 51.50 91 ALA A CA 1
ATOM 670 C C . ALA A 1 91 ? 2.055 4.214 -6.382 1.00 51.50 91 ALA A C 1
ATOM 672 O O . ALA A 1 91 ? 2.183 5.342 -5.908 1.00 51.50 91 ALA A O 1
ATOM 673 N N . ALA A 1 92 ? 1.048 3.922 -7.213 1.00 51.38 92 ALA A N 1
ATOM 674 C CA . ALA A 1 92 ? -0.027 4.879 -7.487 1.00 51.38 92 ALA A CA 1
ATOM 675 C C . ALA A 1 92 ? -0.775 5.221 -6.184 1.00 51.38 92 ALA A C 1
ATOM 677 O O . ALA A 1 92 ? -1.313 4.330 -5.531 1.00 51.38 92 ALA A O 1
ATOM 678 N N . SER A 1 93 ? -0.806 6.500 -5.805 1.00 48.03 93 SER A N 1
ATOM 679 C CA . SER A 1 93 ? -1.340 6.979 -4.523 1.00 48.03 93 SER A CA 1
ATOM 680 C C . SER A 1 93 ? -2.860 7.133 -4.498 1.00 48.03 93 SER A C 1
ATOM 682 O O . SER A 1 93 ? -3.434 7.267 -3.421 1.00 48.03 93 SER A O 1
ATOM 684 N N . ALA A 1 94 ? -3.514 7.108 -5.663 1.00 48.41 94 ALA A N 1
ATOM 685 C CA . ALA A 1 94 ? -4.961 7.217 -5.807 1.00 48.41 94 ALA A CA 1
ATOM 686 C C . ALA A 1 94 ? -5.455 6.517 -7.084 1.00 48.41 94 ALA A C 1
ATOM 688 O O . ALA A 1 94 ? -4.684 6.216 -8.003 1.00 48.41 94 ALA A O 1
ATOM 689 N N . LYS A 1 95 ? -6.769 6.286 -7.159 1.00 53.25 95 LYS A N 1
ATOM 690 C CA . LYS A 1 95 ? -7.428 5.802 -8.377 1.00 53.25 95 LYS A CA 1
ATOM 691 C C . LYS A 1 95 ? -7.284 6.830 -9.498 1.00 53.25 95 LYS A C 1
ATOM 693 O O . LYS A 1 95 ? -7.599 8.001 -9.316 1.00 53.25 95 LYS A O 1
ATOM 698 N N . SER A 1 96 ? -6.848 6.379 -10.668 1.00 50.19 96 SER A N 1
ATOM 699 C CA . SER A 1 96 ? -6.746 7.223 -11.861 1.00 50.19 96 SER A CA 1
ATOM 700 C C . SER A 1 96 ? -8.051 7.263 -12.658 1.00 50.19 96 SER A C 1
ATOM 702 O O . SER A 1 96 ? -8.353 8.275 -13.274 1.00 50.19 96 SER A O 1
ATOM 704 N N . ASP A 1 97 ? -8.777 6.138 -12.695 1.00 51.81 97 ASP A N 1
ATOM 705 C CA . ASP A 1 97 ? -10.031 5.952 -13.441 1.00 51.81 97 ASP A CA 1
ATOM 706 C C . ASP A 1 97 ? -10.720 4.642 -13.001 1.00 51.81 97 ASP A C 1
ATOM 708 O O . ASP A 1 97 ? -10.131 3.559 -13.092 1.00 51.81 97 ASP A O 1
ATOM 712 N N . GLY A 1 98 ? -11.959 4.724 -12.508 1.00 61.53 98 GLY A N 1
ATOM 713 C CA . GLY A 1 98 ? -12.746 3.568 -12.068 1.00 61.53 98 GLY A CA 1
ATOM 714 C C . GLY A 1 98 ? -12.055 2.740 -10.975 1.00 61.53 98 GLY A C 1
ATOM 715 O O . GLY A 1 98 ? -11.857 3.199 -9.851 1.00 61.53 98 GLY A O 1
ATOM 716 N N . SER A 1 99 ? -11.697 1.493 -11.292 1.00 57.72 99 SER A N 1
ATOM 717 C CA . SER A 1 99 ? -10.979 0.578 -10.390 1.00 57.72 99 SER A CA 1
ATOM 718 C C . SER A 1 99 ? -9.458 0.561 -10.607 1.00 57.72 99 SER A C 1
ATOM 720 O O . SER A 1 99 ? -8.786 -0.309 -10.056 1.00 57.72 99 SER A O 1
ATOM 722 N N . LYS A 1 100 ? -8.907 1.463 -11.431 1.00 67.31 100 LYS A N 1
ATOM 723 C CA . LYS A 1 100 ? -7.487 1.473 -11.810 1.00 67.31 100 LYS A CA 1
ATOM 724 C C . LYS A 1 100 ? -6.671 2.345 -10.861 1.00 67.31 100 LYS A C 1
ATOM 726 O O . LYS A 1 100 ? -6.948 3.534 -10.712 1.00 67.31 100 LYS A O 1
ATOM 731 N N . HIS A 1 101 ? -5.619 1.772 -10.297 1.00 71.31 101 HIS A N 1
ATOM 732 C CA . HIS A 1 101 ? -4.528 2.472 -9.631 1.00 71.31 101 HIS A CA 1
ATOM 733 C C . HIS A 1 101 ? -3.381 2.593 -10.625 1.00 71.31 101 HIS A C 1
ATOM 735 O O . HIS A 1 101 ? -2.514 1.723 -10.692 1.00 71.31 101 HIS A O 1
ATOM 741 N N . LYS A 1 102 ? -3.426 3.636 -11.456 1.00 78.00 102 LYS A N 1
ATOM 742 C CA . LYS A 1 102 ? -2.382 3.928 -12.435 1.00 78.00 102 LYS A CA 1
ATOM 743 C C . LYS A 1 102 ? -1.590 5.128 -11.979 1.00 78.00 102 LYS A C 1
ATOM 745 O O . LYS A 1 102 ? -2.173 6.165 -11.668 1.00 78.00 102 LYS A O 1
ATOM 750 N N . ALA A 1 103 ? -0.277 5.019 -12.070 1.00 79.06 103 ALA A N 1
ATOM 751 C CA . ALA A 1 103 ? 0.563 6.184 -12.007 1.00 79.06 103 ALA A CA 1
ATOM 752 C C . ALA A 1 103 ? 1.704 6.110 -13.033 1.00 79.06 103 ALA A C 1
ATOM 754 O O . ALA A 1 103 ? 2.182 5.031 -13.404 1.00 79.06 103 ALA A O 1
ATOM 755 N N . VAL A 1 104 ? 2.083 7.276 -13.562 1.00 85.81 104 VAL A N 1
ATOM 756 C CA . VAL A 1 104 ? 3.173 7.445 -14.536 1.00 85.81 104 VAL A CA 1
ATOM 757 C C . VAL A 1 104 ? 3.995 8.691 -14.214 1.00 85.81 104 VAL A C 1
ATOM 759 O O . VAL A 1 104 ? 3.447 9.793 -14.138 1.00 85.81 104 VAL A O 1
ATOM 762 N N . ALA A 1 105 ? 5.300 8.521 -13.995 1.00 88.12 105 ALA A N 1
ATOM 763 C CA . ALA A 1 105 ? 6.212 9.616 -13.686 1.00 88.12 105 ALA A CA 1
ATOM 764 C C . ALA A 1 105 ? 7.435 9.558 -14.576 1.00 88.12 105 ALA A C 1
ATOM 766 O O . ALA A 1 105 ? 7.901 8.486 -14.953 1.00 88.12 105 ALA A O 1
ATOM 767 N N . ILE A 1 106 ? 7.940 10.734 -14.913 1.00 91.75 106 ILE A N 1
ATOM 768 C CA . ILE A 1 106 ? 9.015 10.919 -15.873 1.00 91.75 106 ILE A CA 1
ATOM 769 C C . ILE A 1 106 ? 10.115 11.732 -15.207 1.00 91.75 106 ILE A C 1
ATOM 771 O O . ILE A 1 106 ? 9.839 12.730 -14.539 1.00 91.75 106 ILE A O 1
ATOM 775 N N . LYS A 1 107 ? 11.365 11.341 -15.441 1.00 92.62 107 LYS A N 1
ATOM 776 C CA . LYS A 1 107 ? 12.538 12.114 -15.049 1.00 92.62 107 LYS A CA 1
ATOM 777 C C . LYS A 1 107 ? 13.525 12.176 -16.200 1.00 92.62 107 LYS A C 1
ATOM 779 O O . LYS A 1 107 ? 13.934 11.156 -16.755 1.00 92.62 107 LYS A O 1
ATOM 784 N N . ASN A 1 108 ? 13.897 13.395 -16.570 1.00 93.44 108 ASN A N 1
ATOM 785 C CA . ASN A 1 108 ? 14.924 13.619 -17.577 1.00 93.44 108 ASN A CA 1
ATOM 786 C C . ASN A 1 108 ? 16.302 13.374 -16.963 1.00 93.44 108 ASN A C 1
ATOM 788 O O . ASN A 1 108 ? 16.547 13.727 -15.807 1.00 93.44 108 ASN A O 1
ATOM 792 N N . LEU A 1 109 ? 17.214 12.804 -17.749 1.00 91.62 109 LEU A N 1
ATOM 793 C CA . LEU A 1 109 ? 18.617 12.751 -17.363 1.00 91.62 109 LEU A CA 1
ATOM 794 C C . LEU A 1 109 ? 19.181 14.171 -17.352 1.00 91.62 109 LEU A C 1
ATOM 796 O O . LEU A 1 109 ? 18.864 14.981 -18.224 1.00 91.62 109 LEU A O 1
ATOM 800 N N . ARG A 1 110 ? 20.076 14.462 -16.402 1.00 89.38 110 ARG A N 1
ATOM 801 C CA . ARG A 1 110 ? 20.780 15.757 -16.352 1.00 89.38 110 ARG A CA 1
ATOM 802 C C . ARG A 1 110 ? 21.550 16.037 -17.644 1.00 89.38 110 ARG A C 1
ATOM 804 O O . ARG A 1 110 ? 21.672 17.185 -18.055 1.00 89.38 110 ARG A O 1
ATOM 811 N N . ARG A 1 111 ? 22.083 14.984 -18.269 1.00 87.88 111 ARG A N 1
ATOM 812 C CA . ARG A 1 111 ? 22.735 15.022 -19.579 1.00 87.88 111 ARG A CA 1
ATOM 813 C C . ARG A 1 111 ? 22.258 13.825 -20.402 1.00 87.88 111 ARG A C 1
ATOM 815 O O . ARG A 1 111 ? 22.335 12.706 -19.892 1.00 87.88 111 ARG A O 1
ATOM 822 N N . PRO A 1 112 ? 21.783 14.028 -21.642 1.00 92.69 112 PRO A N 1
ATOM 823 C CA . PRO A 1 112 ? 21.499 12.922 -22.543 1.00 92.69 112 PRO A CA 1
ATOM 824 C C . PRO A 1 112 ? 22.738 12.051 -22.772 1.00 92.69 112 PRO A C 1
ATOM 826 O O . PRO A 1 112 ? 23.857 12.561 -22.815 1.00 92.69 112 PRO A O 1
ATOM 829 N N . HIS A 1 113 ? 22.534 10.747 -22.948 1.00 93.88 113 HIS A N 1
ATOM 830 C CA . HIS A 1 113 ? 23.614 9.777 -23.136 1.00 93.88 113 HIS A CA 1
ATOM 831 C C . HIS A 1 113 ? 23.463 9.026 -24.453 1.00 93.88 113 HIS A C 1
ATOM 833 O O . HIS A 1 113 ? 22.452 8.366 -24.670 1.00 93.88 113 HIS A O 1
ATOM 839 N N . THR A 1 114 ? 24.469 9.087 -25.322 1.00 93.06 114 THR A N 1
ATOM 840 C CA . THR A 1 114 ? 24.505 8.275 -26.545 1.00 93.06 114 THR A CA 1
ATOM 841 C C . THR A 1 114 ? 25.199 6.954 -26.258 1.00 93.06 114 THR A C 1
ATOM 843 O O . THR A 1 114 ? 26.354 6.936 -25.841 1.00 93.06 114 THR A O 1
ATOM 846 N N . ILE A 1 115 ? 24.497 5.849 -26.504 1.00 90.75 115 ILE A N 1
ATOM 847 C CA . ILE A 1 115 ? 25.018 4.502 -26.269 1.00 90.75 115 ILE A CA 1
ATOM 848 C C . ILE A 1 115 ? 26.172 4.214 -27.235 1.00 90.75 115 ILE A C 1
ATOM 850 O O . ILE A 1 115 ? 26.011 4.287 -28.455 1.00 90.75 115 ILE A O 1
ATOM 854 N N . THR A 1 116 ? 27.322 3.832 -26.680 1.00 90.25 116 THR A N 1
ATOM 855 C CA . THR A 1 116 ? 28.504 3.379 -27.426 1.00 90.25 116 THR A CA 1
ATOM 856 C C . THR A 1 116 ? 28.959 2.011 -26.917 1.00 90.25 116 THR A C 1
ATOM 858 O O . THR A 1 116 ? 28.416 1.484 -25.946 1.00 90.25 116 THR A O 1
ATOM 861 N N . LYS A 1 117 ? 29.938 1.400 -27.594 1.00 87.62 117 LYS A N 1
ATOM 862 C CA . LYS A 1 117 ? 30.496 0.104 -27.179 1.00 87.62 117 LYS A CA 1
ATOM 863 C C . LYS A 1 117 ? 31.170 0.198 -25.805 1.00 87.62 117 LYS A C 1
ATOM 865 O O . LYS A 1 117 ? 31.005 -0.710 -24.998 1.00 87.62 117 LYS A O 1
ATOM 870 N N . ASP A 1 118 ? 31.854 1.309 -25.546 1.00 89.94 118 ASP A N 1
ATOM 871 C CA . ASP A 1 118 ? 32.620 1.543 -24.314 1.00 89.94 118 ASP A CA 1
ATOM 872 C C . ASP A 1 118 ? 31.772 2.174 -23.197 1.00 89.94 118 ASP A C 1
ATOM 874 O O . ASP A 1 118 ? 32.150 2.158 -22.028 1.00 89.94 118 ASP A O 1
ATOM 878 N N . ALA A 1 119 ? 30.595 2.704 -23.539 1.00 92.00 119 ALA A N 1
ATOM 879 C CA . ALA A 1 119 ? 29.635 3.254 -22.590 1.00 92.00 119 ALA A CA 1
ATOM 880 C C . ALA A 1 119 ? 28.217 2.708 -22.852 1.00 92.00 119 ALA A C 1
ATOM 882 O O . ALA A 1 119 ? 27.327 3.467 -23.268 1.00 92.00 119 ALA A O 1
ATOM 883 N N . PRO A 1 120 ? 27.985 1.399 -22.614 1.00 92.44 120 PRO A N 1
ATOM 884 C CA . PRO A 1 120 ? 26.638 0.844 -22.629 1.00 92.44 120 PRO A CA 1
ATOM 885 C C . PRO A 1 120 ? 25.795 1.488 -21.530 1.00 92.44 120 PRO A C 1
ATOM 887 O O . PRO A 1 120 ? 26.330 1.900 -20.500 1.00 92.44 120 PRO A O 1
ATOM 890 N N . LEU A 1 121 ? 24.482 1.554 -21.742 1.00 93.75 121 LEU A N 1
ATOM 891 C CA . LEU A 1 121 ? 23.544 1.977 -20.706 1.00 93.75 121 LEU A CA 1
ATOM 892 C C . LEU A 1 121 ? 23.133 0.759 -19.877 1.00 93.75 121 LEU A C 1
ATOM 894 O O . LEU A 1 121 ? 22.698 -0.239 -20.446 1.00 93.75 121 LEU A O 1
ATOM 898 N N . THR A 1 122 ? 23.194 0.864 -18.559 1.00 94.88 122 THR A N 1
ATOM 899 C CA . THR A 1 122 ? 22.646 -0.116 -17.621 1.00 94.88 122 THR A CA 1
ATOM 900 C C . THR A 1 122 ? 21.537 0.551 -16.821 1.00 94.88 122 THR A C 1
ATOM 902 O O . THR A 1 122 ? 21.778 1.543 -16.146 1.00 94.88 122 THR A O 1
ATOM 905 N N . LEU A 1 123 ? 20.324 0.018 -16.915 1.00 95.06 123 LEU A N 1
ATOM 906 C CA . LEU A 1 123 ? 19.184 0.343 -16.067 1.00 95.06 123 LEU A CA 1
ATOM 907 C C . LEU A 1 123 ? 18.993 -0.806 -15.075 1.00 95.06 123 LEU A C 1
ATOM 909 O O . LEU A 1 123 ? 18.866 -1.949 -15.504 1.00 95.06 123 LEU A O 1
ATOM 913 N N . GLU A 1 124 ? 18.925 -0.506 -13.786 1.00 95.44 124 GLU A N 1
ATOM 914 C CA . GLU A 1 124 ? 18.622 -1.454 -12.710 1.00 95.44 124 GLU A CA 1
ATOM 915 C C . GLU A 1 124 ? 17.528 -0.868 -11.821 1.00 95.44 124 GLU A C 1
ATOM 917 O O . GLU A 1 124 ? 17.516 0.336 -11.572 1.00 95.44 124 GLU A O 1
ATOM 922 N N . TYR A 1 125 ? 16.589 -1.688 -11.363 1.00 93.38 125 TYR A N 1
ATOM 923 C CA . TYR A 1 125 ? 15.560 -1.261 -10.418 1.00 93.38 125 TYR A CA 1
ATOM 924 C C . TYR A 1 125 ? 14.946 -2.457 -9.694 1.00 93.38 125 TYR A C 1
ATOM 926 O O . TYR A 1 125 ? 14.930 -3.579 -10.205 1.00 93.38 125 TYR A O 1
ATOM 934 N N . VAL A 1 126 ? 14.406 -2.187 -8.512 1.00 89.44 126 VAL A N 1
ATOM 935 C CA . VAL A 1 126 ? 13.659 -3.157 -7.705 1.00 89.44 126 VAL A CA 1
ATOM 936 C C . VAL A 1 126 ? 12.175 -2.907 -7.912 1.00 89.44 126 VAL A C 1
ATOM 938 O O . VAL A 1 126 ? 11.737 -1.758 -7.822 1.00 89.44 126 VAL A O 1
ATOM 941 N N . VAL A 1 127 ? 11.397 -3.956 -8.181 1.00 87.19 127 VAL A N 1
ATOM 942 C CA . VAL A 1 127 ? 9.952 -3.839 -8.407 1.00 87.19 127 VAL A CA 1
ATOM 943 C C . VAL A 1 127 ? 9.164 -4.949 -7.721 1.00 87.19 127 VAL A C 1
ATOM 945 O O . VAL A 1 127 ? 9.467 -6.133 -7.870 1.00 87.19 127 VAL A O 1
ATOM 948 N N . SER A 1 128 ? 8.100 -4.576 -7.012 1.00 79.38 128 SER A N 1
ATOM 949 C CA . SER A 1 128 ? 7.071 -5.519 -6.577 1.00 79.38 128 SER A CA 1
ATOM 950 C C . SER A 1 128 ? 6.141 -5.845 -7.737 1.00 79.38 128 SER A C 1
ATOM 952 O O . SER A 1 128 ? 5.670 -4.955 -8.450 1.00 79.38 128 SER A O 1
ATOM 954 N N . ARG A 1 129 ? 5.851 -7.128 -7.936 1.00 78.12 129 ARG A N 1
ATOM 955 C CA . ARG A 1 129 ? 5.001 -7.585 -9.036 1.00 78.12 129 ARG A CA 1
ATOM 956 C C . ARG A 1 129 ? 3.584 -7.009 -8.926 1.00 78.12 129 ARG A C 1
ATOM 958 O O . ARG A 1 129 ? 3.059 -6.877 -7.820 1.00 78.12 129 ARG A O 1
ATOM 965 N N . PRO A 1 130 ? 2.931 -6.700 -10.059 1.00 74.62 130 PRO A N 1
ATOM 966 C CA . PRO A 1 130 ? 1.489 -6.492 -10.080 1.00 74.62 130 PRO A CA 1
ATOM 967 C C . PRO A 1 130 ? 0.757 -7.741 -9.608 1.00 74.62 130 PRO A C 1
ATOM 969 O O . PRO A 1 130 ? 1.213 -8.862 -9.838 1.00 74.62 130 PRO A O 1
ATOM 972 N N . VAL A 1 131 ? -0.392 -7.541 -8.973 1.00 62.28 131 VAL A N 1
ATOM 973 C CA . VAL A 1 131 ? -1.279 -8.629 -8.561 1.00 62.28 131 VAL A CA 1
ATOM 974 C C . VAL A 1 131 ? -2.669 -8.304 -9.085 1.00 62.28 131 VAL A C 1
ATOM 976 O O . VAL A 1 131 ? -3.145 -7.175 -8.975 1.00 62.28 131 VAL A O 1
ATOM 979 N N . GLY A 1 132 ? -3.295 -9.293 -9.706 1.00 57.88 132 GLY A N 1
ATOM 980 C CA . GLY A 1 132 ? -4.618 -9.171 -10.299 1.00 57.88 132 GLY A CA 1
ATOM 981 C C . GLY A 1 132 ? -4.820 -10.267 -11.332 1.00 57.88 132 GLY A C 1
ATOM 982 O O . GLY A 1 132 ? -3.974 -10.466 -12.195 1.00 57.88 132 GLY A O 1
ATOM 983 N N . THR A 1 133 ? -5.918 -11.006 -11.227 1.00 54.31 133 THR A N 1
ATOM 984 C CA . THR A 1 133 ? -6.188 -12.184 -12.071 1.00 54.31 133 THR A CA 1
ATOM 985 C C . THR A 1 133 ? -7.295 -11.959 -13.095 1.00 54.31 133 THR A C 1
ATOM 987 O O . THR A 1 133 ? -7.504 -12.821 -13.937 1.00 54.31 133 THR A O 1
ATOM 990 N N . SER A 1 134 ? -7.989 -10.815 -13.055 1.00 54.88 134 SER A N 1
ATOM 991 C CA . SER A 1 134 ? -9.159 -10.552 -13.907 1.00 54.88 134 SER A CA 1
ATOM 992 C C . SER A 1 134 ? -8.996 -9.403 -14.898 1.00 54.88 134 SER A C 1
ATOM 994 O O . SER A 1 134 ? -9.832 -9.246 -15.790 1.00 54.88 134 SER A O 1
ATOM 996 N N . ARG A 1 135 ? -7.942 -8.585 -14.764 1.00 69.25 135 ARG A N 1
ATOM 997 C CA . ARG A 1 135 ? -7.635 -7.467 -15.667 1.00 69.25 135 ARG A CA 1
ATOM 998 C C . ARG A 1 135 ? -6.138 -7.205 -15.748 1.00 69.25 135 ARG A C 1
ATOM 1000 O O . ARG A 1 135 ? -5.427 -7.304 -14.749 1.00 69.25 135 ARG A O 1
ATOM 1007 N N . GLU A 1 136 ? -5.703 -6.790 -16.931 1.00 77.81 136 GLU A N 1
ATOM 1008 C CA . GLU A 1 136 ? -4.308 -6.504 -17.228 1.00 77.81 136 GLU A CA 1
ATOM 1009 C C . GLU A 1 136 ? -3.726 -5.483 -16.244 1.00 77.81 136 GLU A C 1
ATOM 1011 O O . GLU A 1 136 ? -4.324 -4.440 -15.983 1.00 77.81 136 GLU A O 1
ATOM 1016 N N . SER A 1 137 ? -2.566 -5.795 -15.681 1.00 81.56 137 SER A N 1
ATOM 1017 C CA . SER A 1 137 ? -1.843 -4.944 -14.732 1.00 81.56 137 SER A CA 1
ATOM 1018 C C . SER A 1 137 ? -0.360 -4.956 -15.085 1.00 81.56 137 SER A C 1
ATOM 1020 O O . SER A 1 137 ? 0.140 -5.950 -15.602 1.00 81.56 137 SER A O 1
ATOM 1022 N N . TRP A 1 138 ? 0.368 -3.871 -14.833 1.00 86.19 138 TRP A N 1
ATOM 1023 C CA . TRP A 1 138 ? 1.778 -3.777 -15.216 1.00 86.19 138 TRP A CA 1
ATOM 1024 C C . TRP A 1 138 ? 2.600 -2.916 -14.273 1.00 86.19 138 TRP A C 1
ATOM 1026 O O . TRP A 1 138 ? 2.108 -1.985 -13.640 1.00 86.19 138 TRP A O 1
ATOM 1036 N N . ALA A 1 139 ? 3.896 -3.193 -14.255 1.00 88.31 139 ALA A N 1
ATOM 1037 C CA . ALA A 1 139 ? 4.903 -2.361 -13.631 1.00 88.31 139 ALA A CA 1
ATOM 1038 C C . ALA A 1 139 ? 6.168 -2.411 -14.475 1.00 88.31 139 ALA A C 1
ATOM 1040 O O . ALA A 1 139 ? 6.798 -3.461 -14.595 1.00 88.31 139 ALA A O 1
ATOM 1041 N N . TYR A 1 140 ? 6.528 -1.293 -15.095 1.00 90.88 140 TYR A N 1
ATOM 1042 C CA . TYR A 1 140 ? 7.706 -1.222 -15.946 1.00 90.88 140 TYR A CA 1
ATOM 1043 C C . TYR A 1 140 ? 8.421 0.122 -15.839 1.00 90.88 140 TYR A C 1
ATOM 1045 O O . TYR A 1 140 ? 7.820 1.163 -15.562 1.00 90.88 140 TYR A O 1
ATOM 1053 N N . VAL A 1 141 ? 9.716 0.093 -16.135 1.00 93.06 141 VAL A N 1
ATOM 1054 C CA . VAL A 1 141 ? 10.511 1.274 -16.447 1.00 93.06 141 VAL A CA 1
ATOM 1055 C C . VAL A 1 141 ? 10.699 1.341 -17.953 1.00 93.06 141 VAL A C 1
ATOM 1057 O O . VAL A 1 141 ? 11.062 0.362 -18.601 1.00 93.06 141 VAL A O 1
ATOM 1060 N N . ARG A 1 142 ? 10.460 2.518 -18.521 1.00 91.25 142 ARG A N 1
ATOM 1061 C CA . ARG A 1 142 ? 10.735 2.833 -19.917 1.00 91.25 142 ARG A CA 1
ATOM 1062 C C . ARG A 1 142 ? 11.865 3.846 -20.001 1.00 91.25 142 ARG A C 1
ATOM 1064 O O . ARG A 1 142 ? 11.849 4.862 -19.317 1.00 91.25 142 ARG A O 1
ATOM 1071 N N . VAL A 1 143 ? 12.802 3.621 -20.907 1.00 91.38 143 VAL A N 1
ATOM 1072 C CA . VAL A 1 143 ? 13.834 4.589 -21.265 1.00 91.38 143 VAL A CA 1
ATOM 1073 C C . VAL A 1 143 ? 13.331 5.461 -22.419 1.00 91.38 143 VAL A C 1
ATOM 1075 O O . VAL A 1 143 ? 12.762 4.971 -23.399 1.00 91.38 143 VAL A O 1
ATOM 1078 N N . HIS A 1 144 ? 13.498 6.776 -22.288 1.00 88.69 144 HIS A N 1
ATOM 1079 C CA . HIS A 1 144 ? 13.174 7.751 -23.325 1.00 88.69 144 HIS A CA 1
ATOM 1080 C C . HIS A 1 144 ? 14.375 7.974 -24.233 1.00 88.69 144 HIS A C 1
ATOM 1082 O O . HIS A 1 144 ? 15.494 8.179 -23.763 1.00 88.69 144 HIS A O 1
ATOM 1088 N N . THR A 1 145 ? 14.124 7.968 -25.537 1.00 88.69 145 THR A N 1
ATOM 1089 C CA . THR A 1 145 ? 15.144 8.221 -26.553 1.00 88.69 145 THR A CA 1
ATOM 1090 C C . THR A 1 145 ? 14.892 9.563 -27.233 1.00 88.69 145 THR A C 1
ATOM 1092 O O . THR A 1 145 ? 13.754 10.034 -27.288 1.00 88.69 145 THR A O 1
ATOM 1095 N N . LYS A 1 146 ? 15.949 10.182 -27.766 1.00 88.69 146 LYS A N 1
ATOM 1096 C CA . LYS A 1 146 ? 15.868 11.441 -28.524 1.00 88.69 146 LYS A CA 1
ATOM 1097 C C . LYS A 1 146 ? 14.941 11.325 -29.741 1.00 88.69 146 LYS A C 1
ATOM 1099 O O . LYS A 1 146 ? 14.237 12.279 -30.049 1.00 88.69 146 LYS A O 1
ATOM 1104 N N . ASP A 1 147 ? 14.888 10.146 -30.355 1.00 84.25 147 ASP A N 1
ATOM 1105 C CA . ASP A 1 147 ? 14.092 9.870 -31.558 1.00 84.25 147 ASP A CA 1
ATOM 1106 C C . ASP A 1 147 ? 12.657 9.407 -31.234 1.00 84.25 147 ASP A C 1
ATOM 1108 O O . ASP A 1 147 ? 11.935 8.944 -32.112 1.00 84.25 147 ASP A O 1
ATOM 1112 N N . GLY A 1 148 ? 12.240 9.466 -29.964 1.00 80.38 148 GLY A N 1
ATOM 1113 C CA . GLY A 1 148 ? 10.887 9.100 -29.531 1.00 80.38 148 GLY A CA 1
ATOM 1114 C C . GLY A 1 148 ? 10.614 7.595 -29.414 1.00 80.38 148 GLY A C 1
ATOM 1115 O O . GLY A 1 148 ? 9.546 7.220 -28.924 1.00 80.38 148 GLY A O 1
ATOM 1116 N N . LYS A 1 149 ? 11.580 6.740 -29.775 1.00 76.75 149 LYS A N 1
ATOM 1117 C CA . LYS A 1 149 ? 11.482 5.281 -29.631 1.00 76.75 149 LYS A CA 1
ATOM 1118 C C . LYS A 1 149 ? 11.329 4.842 -28.180 1.00 76.75 149 LYS A C 1
ATOM 1120 O O . LYS A 1 149 ? 11.868 5.486 -27.267 1.00 76.75 149 LYS A O 1
ATOM 1125 N N . ARG A 1 150 ? 10.636 3.7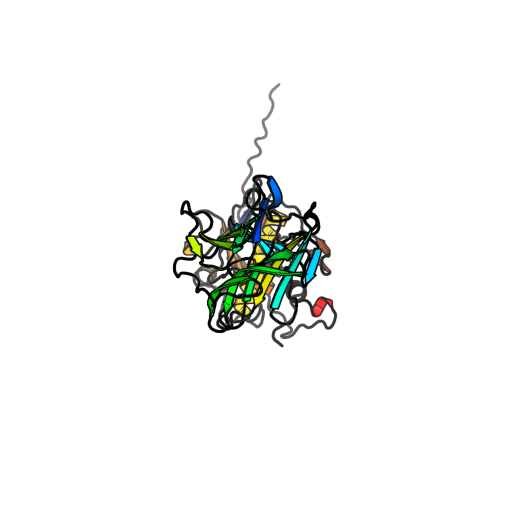20 -27.979 1.00 70.19 150 ARG A N 1
ATOM 1126 C CA . ARG A 1 150 ? 10.291 3.174 -26.659 1.00 70.19 150 ARG A CA 1
ATOM 1127 C C . ARG A 1 150 ? 11.058 1.884 -26.370 1.00 70.19 150 ARG A C 1
ATOM 1129 O O . ARG A 1 150 ? 11.000 0.932 -27.138 1.00 70.19 150 ARG A O 1
ATOM 1136 N N . TRP A 1 151 ? 11.734 1.866 -25.223 1.00 84.31 151 TRP A N 1
ATOM 1137 C CA . TRP A 1 151 ? 12.404 0.685 -24.673 1.00 84.31 151 TRP A CA 1
ATOM 1138 C C . TRP A 1 151 ? 11.930 0.494 -23.249 1.00 84.31 151 TRP A C 1
ATOM 1140 O O . TRP A 1 151 ? 12.089 1.416 -22.450 1.00 84.31 151 TRP A O 1
ATOM 1150 N N . ALA A 1 152 ? 11.331 -0.646 -22.929 1.00 86.50 152 ALA A N 1
ATOM 1151 C CA . ALA A 1 152 ? 10.779 -0.890 -21.607 1.00 86.50 152 ALA A CA 1
ATOM 1152 C C . ALA A 1 152 ? 11.190 -2.247 -21.045 1.00 86.50 152 ALA A C 1
ATOM 1154 O O . ALA A 1 152 ? 11.356 -3.224 -21.769 1.00 86.50 152 ALA A O 1
ATOM 1155 N N . ASN A 1 153 ? 11.320 -2.282 -19.727 1.00 89.62 153 ASN A N 1
ATOM 1156 C CA . ASN A 1 153 ? 11.619 -3.462 -18.940 1.00 89.62 153 ASN A CA 1
ATOM 1157 C C . ASN A 1 153 ? 10.670 -3.472 -17.737 1.00 89.62 153 ASN A C 1
ATOM 1159 O O . ASN A 1 153 ? 10.392 -2.411 -17.180 1.00 89.62 153 ASN A O 1
ATOM 1163 N N . GLY A 1 154 ? 10.123 -4.626 -17.357 1.00 90.81 154 GLY A N 1
ATOM 1164 C CA . GLY A 1 154 ? 9.098 -4.708 -16.321 1.00 90.81 154 GLY A CA 1
ATOM 1165 C C . GLY A 1 154 ? 8.412 -6.061 -16.222 1.00 90.81 154 GLY A C 1
ATOM 1166 O O . GLY A 1 154 ? 8.896 -7.067 -16.738 1.00 90.81 154 GLY A O 1
ATOM 1167 N N . VAL A 1 155 ? 7.250 -6.059 -15.579 1.00 89.50 155 VAL A N 1
ATOM 1168 C CA . VAL A 1 155 ? 6.353 -7.204 -15.408 1.00 89.50 155 VAL A CA 1
ATOM 1169 C C . VAL A 1 155 ? 4.946 -6.787 -15.819 1.00 89.50 155 VAL A C 1
ATOM 1171 O O . VAL A 1 155 ? 4.501 -5.683 -15.507 1.00 89.50 155 VAL A O 1
ATOM 1174 N N . THR A 1 156 ? 4.237 -7.676 -16.502 1.00 87.81 156 THR A N 1
ATOM 1175 C CA . THR A 1 156 ? 2.807 -7.549 -16.785 1.00 87.81 156 THR A CA 1
ATOM 1176 C C . THR A 1 156 ? 2.079 -8.796 -16.306 1.00 87.81 156 THR A C 1
ATOM 1178 O O . THR A 1 156 ? 2.633 -9.895 -16.325 1.00 87.81 156 THR A O 1
ATOM 1181 N N . VAL A 1 157 ? 0.842 -8.630 -15.865 1.00 84.25 157 VAL A N 1
ATOM 1182 C CA . VAL A 1 157 ? -0.085 -9.714 -15.564 1.00 84.25 157 VAL A CA 1
ATOM 1183 C C . VAL A 1 157 ? -1.246 -9.569 -16.527 1.00 84.25 157 VAL A C 1
ATOM 1185 O O . VAL A 1 157 ? -1.876 -8.517 -16.572 1.00 84.25 157 VAL A O 1
ATOM 1188 N N . ALA A 1 158 ? -1.487 -10.594 -17.337 1.00 83.00 158 ALA A N 1
ATOM 1189 C CA . ALA A 1 158 ? -2.556 -10.584 -18.323 1.00 83.00 158 ALA A CA 1
ATOM 1190 C C . ALA A 1 158 ? -3.925 -10.861 -17.678 1.00 83.00 158 ALA A C 1
ATOM 1192 O O . ALA A 1 158 ? -4.026 -11.247 -16.516 1.00 83.00 158 ALA A O 1
ATOM 1193 N N . ASN A 1 159 ? -4.991 -10.706 -18.466 1.00 77.75 159 ASN A N 1
ATOM 1194 C CA . ASN A 1 159 ? -6.371 -10.950 -18.025 1.00 77.75 159 ASN A CA 1
ATOM 1195 C C . ASN A 1 159 ? -6.638 -12.393 -17.559 1.00 77.75 159 ASN A C 1
ATOM 1197 O O . ASN A 1 159 ? -7.645 -12.620 -16.906 1.00 77.75 159 ASN A O 1
ATOM 1201 N N . ASP A 1 160 ? -5.782 -13.356 -17.918 1.00 76.88 160 ASP A N 1
ATOM 1202 C CA . ASP A 1 160 ? -5.864 -14.755 -17.476 1.00 76.88 160 ASP A CA 1
ATOM 1203 C C . ASP A 1 160 ? -5.046 -15.027 -16.197 1.00 76.88 160 ASP A C 1
ATOM 1205 O O . ASP A 1 160 ? -4.834 -16.180 -15.825 1.00 76.88 160 ASP A O 1
ATOM 1209 N N . GLY A 1 161 ? -4.536 -13.974 -15.547 1.00 75.31 161 GLY A N 1
ATOM 1210 C CA . GLY A 1 161 ? -3.701 -14.048 -14.349 1.00 75.31 161 GLY A CA 1
ATOM 1211 C C . GLY A 1 161 ? -2.260 -14.496 -14.599 1.00 75.31 161 GLY A C 1
ATOM 1212 O O . GLY A 1 161 ? -1.452 -14.497 -13.666 1.00 75.31 161 GLY A O 1
ATOM 1213 N N . LYS A 1 162 ? -1.883 -14.843 -15.837 1.00 83.88 162 LYS A N 1
ATOM 1214 C CA . LYS A 1 162 ? -0.500 -15.221 -16.141 1.00 83.88 162 LYS A CA 1
ATOM 1215 C C . LYS A 1 162 ? 0.402 -13.996 -16.135 1.00 83.88 162 LYS A C 1
ATOM 1217 O O . LYS A 1 162 ? 0.082 -12.952 -16.705 1.00 83.88 162 LYS A O 1
ATOM 1222 N N . SER A 1 163 ? 1.554 -14.147 -15.493 1.00 87.00 163 SER A N 1
ATOM 1223 C CA . SER A 1 163 ? 2.588 -13.119 -15.415 1.00 87.00 163 SER A CA 1
ATOM 1224 C C . SER A 1 163 ? 3.607 -13.291 -16.541 1.00 87.00 163 SER A C 1
ATOM 1226 O O . SER A 1 163 ? 4.020 -14.409 -16.849 1.00 87.00 163 SER A O 1
ATOM 1228 N N . TYR A 1 164 ? 4.056 -12.180 -17.112 1.00 89.12 164 TYR A N 1
ATOM 1229 C CA . TYR A 1 164 ? 5.070 -12.127 -18.159 1.00 89.12 164 TYR A CA 1
ATOM 1230 C C . TYR A 1 164 ? 6.059 -11.005 -17.860 1.00 89.12 164 TYR A C 1
ATOM 1232 O O . TYR A 1 164 ? 5.708 -10.003 -17.231 1.00 89.12 164 TYR A O 1
ATOM 1240 N N . PHE A 1 165 ? 7.283 -11.122 -18.361 1.00 89.19 165 PHE A N 1
ATOM 1241 C CA . PHE A 1 165 ? 8.155 -9.958 -18.451 1.00 89.19 165 PHE A CA 1
ATOM 1242 C C . PHE A 1 165 ? 7.577 -8.965 -19.465 1.00 89.19 165 PHE A C 1
ATOM 1244 O O . PHE A 1 165 ? 7.253 -9.329 -20.596 1.00 89.19 165 PHE A O 1
ATOM 1251 N N . TYR A 1 166 ? 7.456 -7.703 -19.055 1.00 84.19 166 TYR A N 1
ATOM 1252 C CA . TYR A 1 166 ? 7.141 -6.595 -19.947 1.00 84.19 166 TYR A CA 1
ATOM 1253 C C . TYR A 1 166 ? 8.435 -6.055 -20.532 1.00 84.19 166 TYR A C 1
ATOM 1255 O O . TYR A 1 166 ? 9.310 -5.562 -19.826 1.00 84.19 166 TYR A O 1
ATOM 1263 N N . ALA A 1 167 ? 8.571 -6.195 -21.832 1.00 77.25 167 ALA A N 1
ATOM 1264 C CA . ALA A 1 167 ? 9.872 -6.253 -22.449 1.00 77.25 167 ALA A CA 1
ATOM 1265 C C . ALA A 1 167 ? 9.777 -5.576 -23.823 1.00 77.25 167 ALA A C 1
ATOM 1267 O O . ALA A 1 167 ? 10.034 -6.190 -24.832 1.00 77.25 167 ALA A O 1
ATOM 1268 N N . ALA A 1 168 ? 9.295 -4.337 -23.908 1.00 74.50 168 ALA A N 1
ATOM 1269 C CA . ALA A 1 168 ? 9.052 -3.692 -25.206 1.00 74.50 168 ALA A CA 1
ATOM 1270 C C . ALA A 1 168 ? 10.349 -3.130 -25.816 1.00 74.50 168 ALA A C 1
ATOM 1272 O O . ALA A 1 168 ? 11.147 -2.501 -25.110 1.00 74.50 168 ALA A O 1
ATOM 1273 N N . ALA A 1 169 ? 10.549 -3.331 -27.120 1.00 70.62 169 ALA A N 1
ATOM 1274 C CA . ALA A 1 169 ? 11.811 -3.040 -27.804 1.00 70.62 169 ALA A CA 1
ATOM 1275 C C . ALA A 1 169 ? 11.610 -2.682 -29.288 1.00 70.62 169 ALA A C 1
ATOM 1277 O O . ALA A 1 169 ? 11.792 -3.506 -30.176 1.00 70.62 169 ALA A O 1
ATOM 1278 N N . GLU A 1 170 ? 11.267 -1.432 -29.600 1.00 66.00 170 GLU A N 1
ATOM 1279 C CA . GLU A 1 170 ? 10.970 -1.035 -30.987 1.00 66.00 170 GLU A CA 1
ATOM 1280 C C . GLU A 1 170 ? 12.171 -1.218 -31.957 1.00 66.00 170 GLU A C 1
ATOM 1282 O O . GLU A 1 170 ? 13.272 -0.722 -31.683 1.00 66.00 170 GLU A O 1
ATOM 1287 N N . PRO A 1 171 ? 11.983 -1.840 -33.146 1.00 60.62 171 PRO A N 1
ATOM 1288 C CA . PRO A 1 171 ? 10.705 -2.212 -33.775 1.00 60.62 171 PRO A CA 1
ATOM 1289 C C . PRO A 1 171 ? 10.193 -3.624 -33.433 1.00 60.62 171 PRO A C 1
ATOM 1291 O O . PRO A 1 171 ? 9.124 -3.998 -33.899 1.00 60.62 171 PRO A O 1
ATOM 1294 N N . ASN A 1 172 ? 10.952 -4.409 -32.668 1.00 64.75 172 ASN A N 1
ATOM 1295 C CA . ASN A 1 172 ? 10.680 -5.817 -32.403 1.00 64.75 172 ASN A CA 1
ATOM 1296 C C . ASN A 1 172 ? 10.264 -6.018 -30.946 1.00 64.75 172 ASN A C 1
ATOM 1298 O O . ASN A 1 172 ? 11.112 -6.265 -30.083 1.00 64.75 172 ASN A O 1
ATOM 1302 N N . ASP A 1 173 ? 8.962 -5.980 -30.680 1.00 64.50 173 ASP A N 1
ATOM 1303 C CA . ASP A 1 173 ? 8.475 -6.450 -29.391 1.00 64.50 173 ASP A CA 1
ATOM 1304 C C . ASP A 1 173 ? 8.716 -7.967 -29.294 1.00 64.50 173 ASP A C 1
ATOM 1306 O O . ASP A 1 173 ? 8.318 -8.724 -30.183 1.00 64.50 173 ASP A O 1
ATOM 1310 N N . PRO A 1 174 ? 9.431 -8.439 -28.265 1.00 62.94 174 PRO A N 1
ATOM 1311 C CA . PRO A 1 174 ? 9.635 -9.853 -28.040 1.00 62.94 174 PRO A CA 1
ATOM 1312 C C . PRO A 1 174 ? 8.296 -10.513 -27.738 1.00 62.94 174 PRO A C 1
ATOM 1314 O O . PRO A 1 174 ? 7.399 -9.923 -27.128 1.00 62.94 174 PRO A O 1
ATOM 1317 N N . GLU A 1 175 ? 8.199 -11.782 -28.119 1.00 67.00 175 GLU A N 1
ATOM 1318 C CA . GLU A 1 175 ? 7.124 -12.642 -27.649 1.00 67.00 175 GLU A CA 1
ATOM 1319 C C . GLU A 1 175 ? 7.028 -12.565 -26.124 1.00 67.00 175 GLU A C 1
ATOM 1321 O O . GLU A 1 175 ? 8.040 -12.448 -25.425 1.00 67.00 175 GLU A O 1
ATOM 1326 N N . ARG A 1 176 ? 5.797 -12.610 -25.605 1.00 73.69 176 ARG A N 1
ATOM 1327 C CA . ARG A 1 176 ? 5.538 -12.561 -24.166 1.00 73.69 176 ARG A CA 1
ATOM 1328 C C . ARG A 1 176 ? 6.348 -13.655 -23.470 1.00 73.69 176 ARG A C 1
ATOM 1330 O O . ARG A 1 176 ? 6.007 -14.828 -23.573 1.00 73.69 176 ARG A O 1
ATOM 1337 N N . VAL A 1 177 ? 7.396 -13.271 -22.745 1.00 86.50 177 VAL A N 1
ATOM 1338 C CA . VAL A 1 177 ? 8.227 -14.213 -21.988 1.00 86.50 177 VAL A CA 1
ATOM 1339 C C . VAL A 1 177 ? 7.522 -14.498 -20.663 1.00 86.50 177 VAL A C 1
ATOM 1341 O O . VAL A 1 177 ? 7.391 -13.566 -19.864 1.00 86.50 177 VAL A O 1
ATOM 1344 N N . PRO A 1 178 ? 7.052 -15.733 -20.402 1.00 89.81 178 PRO A N 1
ATOM 1345 C CA . PRO A 1 178 ? 6.397 -16.061 -19.143 1.00 89.81 178 PRO A CA 1
ATOM 1346 C C . PRO A 1 178 ? 7.328 -15.812 -17.964 1.00 89.81 178 PRO A C 1
ATOM 1348 O O . PRO A 1 178 ? 8.531 -16.077 -18.034 1.00 89.81 178 PRO A O 1
ATOM 1351 N N . LEU A 1 179 ? 6.762 -15.305 -16.874 1.00 89.12 179 LEU A N 1
ATOM 1352 C CA . LEU A 1 179 ? 7.500 -15.163 -15.635 1.00 89.12 179 LEU A CA 1
ATOM 1353 C C . LEU A 1 179 ? 7.730 -16.563 -15.026 1.00 89.12 179 LEU A C 1
ATOM 1355 O O . LEU A 1 179 ? 6.767 -17.326 -14.918 1.00 89.12 179 LEU A O 1
ATOM 1359 N N . PRO A 1 180 ? 8.967 -16.923 -14.643 1.00 89.38 180 PRO A N 1
ATOM 1360 C CA . PRO A 1 180 ? 9.263 -18.224 -14.046 1.00 89.38 180 PRO A CA 1
ATOM 1361 C C . PRO A 1 180 ? 8.483 -18.485 -12.751 1.00 89.38 180 PRO A C 1
ATOM 1363 O O . PRO A 1 180 ? 8.164 -17.557 -12.009 1.00 89.38 180 PRO A O 1
ATOM 1366 N N . ALA A 1 181 ? 8.177 -19.756 -12.472 1.00 83.81 181 ALA A N 1
ATOM 1367 C CA . ALA A 1 181 ? 7.377 -20.149 -11.307 1.00 83.81 181 ALA A CA 1
ATOM 1368 C C . ALA A 1 181 ? 8.079 -19.871 -9.962 1.00 83.81 181 ALA A C 1
ATOM 1370 O O . ALA A 1 181 ? 7.407 -19.679 -8.953 1.00 83.81 181 ALA A O 1
ATOM 1371 N N . ASP A 1 182 ? 9.414 -19.819 -9.958 1.00 83.44 182 ASP A N 1
ATOM 1372 C CA . ASP A 1 182 ? 10.268 -19.467 -8.816 1.00 83.44 182 ASP A CA 1
ATOM 1373 C C . ASP A 1 182 ? 10.441 -17.947 -8.628 1.00 83.44 182 ASP A C 1
ATOM 1375 O O . ASP A 1 182 ? 11.146 -17.511 -7.714 1.00 83.44 182 ASP A O 1
ATOM 1379 N N . ALA A 1 183 ? 9.822 -17.119 -9.478 1.00 84.31 183 ALA A N 1
ATOM 1380 C CA . ALA A 1 183 ? 9.848 -15.672 -9.321 1.00 84.31 183 ALA A CA 1
ATOM 1381 C C . ALA A 1 183 ? 9.010 -15.253 -8.103 1.00 84.31 183 ALA A C 1
ATOM 1383 O O . ALA A 1 183 ? 7.785 -15.404 -8.075 1.00 84.31 183 ALA A O 1
ATOM 1384 N N . GLY A 1 184 ? 9.682 -14.681 -7.109 1.00 78.56 184 GLY A N 1
ATOM 1385 C CA . GLY A 1 184 ? 9.091 -14.155 -5.888 1.00 78.56 184 GLY A CA 1
ATOM 1386 C C . GLY A 1 184 ? 8.227 -12.912 -6.123 1.00 78.56 184 GLY A C 1
ATOM 1387 O O . GLY A 1 184 ? 8.037 -12.475 -7.262 1.00 78.56 184 GLY A O 1
ATOM 1388 N N . PRO A 1 185 ? 7.665 -12.332 -5.051 1.00 74.62 185 PRO A N 1
ATOM 1389 C CA . PRO A 1 185 ? 6.801 -11.155 -5.135 1.00 74.62 185 PRO A CA 1
ATOM 1390 C C . PRO A 1 185 ? 7.558 -9.871 -5.508 1.00 74.62 185 PRO A C 1
ATOM 1392 O O . PRO A 1 185 ? 6.938 -8.951 -6.044 1.00 74.62 185 PRO A O 1
ATOM 1395 N N . VAL A 1 186 ? 8.872 -9.815 -5.266 1.00 80.25 186 VAL A N 1
ATOM 1396 C CA . VAL A 1 186 ? 9.734 -8.663 -5.561 1.00 80.25 186 VAL A CA 1
ATOM 1397 C C . VAL A 1 186 ? 10.969 -9.112 -6.328 1.00 80.25 186 VAL A C 1
ATOM 1399 O O . VAL A 1 186 ? 11.591 -10.130 -6.014 1.00 80.25 186 VAL A O 1
ATOM 1402 N N . LEU A 1 187 ? 11.288 -8.362 -7.381 1.00 88.69 187 LEU A N 1
ATOM 1403 C CA . LEU A 1 187 ? 12.312 -8.709 -8.355 1.00 88.69 187 LEU A CA 1
ATOM 1404 C C . LEU A 1 187 ? 13.308 -7.565 -8.521 1.00 88.69 187 LEU A C 1
ATOM 1406 O O . LEU A 1 187 ? 12.914 -6.403 -8.633 1.00 88.69 187 LEU A O 1
ATOM 1410 N N . ASP A 1 188 ? 14.581 -7.926 -8.649 1.00 92.31 188 ASP A N 1
ATOM 1411 C CA . ASP A 1 188 ? 15.593 -7.049 -9.227 1.00 92.31 188 ASP A CA 1
ATOM 1412 C C . ASP A 1 188 ? 15.558 -7.222 -10.745 1.00 92.31 188 ASP A C 1
ATOM 1414 O O . ASP A 1 188 ? 15.798 -8.323 -11.257 1.00 92.31 188 ASP A O 1
ATOM 1418 N N . LEU A 1 189 ? 15.281 -6.148 -11.479 1.00 93.88 189 LEU A N 1
ATOM 1419 C CA . LEU A 1 189 ? 15.274 -6.145 -12.937 1.00 93.88 189 LEU A CA 1
ATOM 1420 C C . LEU A 1 189 ? 16.411 -5.285 -13.476 1.00 93.88 189 LEU A C 1
ATOM 1422 O O . LEU A 1 189 ? 16.728 -4.221 -12.946 1.00 93.88 189 LEU A O 1
ATOM 1426 N N . LYS A 1 190 ? 17.035 -5.770 -14.551 1.00 93.94 190 LYS A N 1
ATOM 1427 C CA . LYS A 1 190 ? 18.169 -5.108 -15.191 1.00 93.94 190 LYS A CA 1
ATOM 1428 C C . LYS A 1 190 ? 18.043 -5.113 -16.702 1.00 93.94 190 LYS A C 1
ATOM 1430 O O . LYS A 1 190 ? 17.858 -6.163 -17.313 1.00 93.94 190 LYS A O 1
ATOM 1435 N N . MET A 1 191 ? 18.266 -3.959 -17.317 1.00 91.56 191 MET A N 1
ATOM 1436 C CA . MET A 1 191 ? 18.379 -3.781 -18.757 1.00 91.56 191 MET A CA 1
ATOM 1437 C C . MET A 1 191 ? 19.735 -3.188 -19.128 1.00 91.56 191 MET A C 1
ATOM 1439 O O . MET A 1 191 ? 20.088 -2.106 -18.684 1.00 91.56 191 MET A O 1
ATOM 1443 N N . VAL A 1 192 ? 20.470 -3.868 -20.005 1.00 91.44 192 VAL A N 1
ATOM 1444 C CA . VAL A 1 192 ? 21.736 -3.393 -20.570 1.00 91.44 192 VAL A CA 1
ATOM 1445 C C . VAL A 1 192 ? 21.543 -3.111 -22.056 1.00 91.44 192 VAL A C 1
ATOM 1447 O O . VAL A 1 192 ? 21.280 -4.031 -22.831 1.00 91.44 192 VAL A O 1
ATOM 1450 N N . MET A 1 193 ? 21.684 -1.850 -22.461 1.00 89.50 193 MET A N 1
ATOM 1451 C CA . MET A 1 193 ? 21.615 -1.413 -23.853 1.00 89.50 193 MET A CA 1
ATOM 1452 C C . MET A 1 193 ? 23.025 -1.177 -24.409 1.00 89.50 193 MET A C 1
ATOM 1454 O O . MET A 1 193 ? 23.765 -0.306 -23.953 1.00 89.50 193 MET A O 1
ATOM 1458 N N . LEU A 1 194 ? 23.374 -1.959 -25.424 1.00 87.38 194 LEU A N 1
ATOM 1459 C CA . LEU A 1 194 ? 24.586 -1.876 -26.239 1.00 87.38 194 LEU A CA 1
ATOM 1460 C C . LEU A 1 194 ? 24.233 -1.276 -27.610 1.00 87.38 194 LEU A C 1
ATOM 1462 O O . LEU A 1 194 ? 23.066 -1.326 -27.994 1.00 87.38 194 LEU A O 1
ATOM 1466 N N . PRO A 1 195 ? 25.212 -0.802 -28.408 1.00 82.56 195 PRO A N 1
ATOM 1467 C CA . PRO A 1 195 ? 24.951 -0.151 -29.699 1.00 82.56 195 PRO A CA 1
ATOM 1468 C C . PRO A 1 195 ? 24.109 -0.955 -30.685 1.00 82.56 195 PRO A C 1
ATOM 1470 O O . PRO A 1 195 ? 23.493 -0.373 -31.570 1.00 82.56 195 PRO A O 1
ATOM 1473 N N . THR A 1 196 ? 24.121 -2.281 -30.547 1.00 78.56 196 THR A N 1
ATOM 1474 C CA . THR A 1 196 ? 23.431 -3.213 -31.438 1.00 78.56 196 THR A CA 1
ATOM 1475 C C . THR A 1 196 ? 22.631 -4.274 -30.705 1.00 78.56 196 THR A C 1
ATOM 1477 O O . THR A 1 196 ? 22.087 -5.140 -31.366 1.00 78.56 196 THR A O 1
ATOM 1480 N N . THR A 1 197 ? 22.557 -4.276 -29.369 1.00 81.25 197 THR A N 1
ATOM 1481 C CA . THR A 1 197 ? 21.814 -5.300 -28.605 1.00 81.25 197 THR A CA 1
ATOM 1482 C C . THR A 1 197 ? 21.223 -4.729 -27.333 1.00 81.25 197 THR A C 1
ATOM 1484 O O . THR A 1 197 ? 21.848 -3.904 -26.676 1.00 81.25 197 THR A O 1
ATOM 1487 N N . VAL A 1 198 ? 20.041 -5.201 -26.951 1.00 85.12 198 VAL A N 1
ATOM 1488 C CA . VAL A 1 198 ? 19.511 -4.979 -25.604 1.00 85.12 198 VAL A CA 1
ATOM 1489 C C . VAL A 1 198 ? 19.435 -6.320 -24.892 1.00 85.12 198 VAL A C 1
ATOM 1491 O O . VAL A 1 198 ? 19.050 -7.332 -25.474 1.00 85.12 198 VAL A O 1
ATOM 1494 N N . ARG A 1 199 ? 19.883 -6.354 -23.640 1.00 87.62 199 ARG A N 1
ATOM 1495 C CA . ARG A 1 199 ? 19.903 -7.553 -22.803 1.00 87.62 199 ARG A CA 1
ATOM 1496 C C . ARG A 1 199 ? 19.117 -7.273 -21.542 1.00 87.62 199 ARG A C 1
ATOM 1498 O O . ARG A 1 199 ? 19.386 -6.276 -20.877 1.00 87.62 199 ARG A O 1
ATOM 1505 N N . TRP A 1 200 ? 18.203 -8.163 -21.192 1.00 88.94 200 TRP A N 1
ATOM 1506 C CA . TRP A 1 200 ? 17.482 -8.066 -19.931 1.00 88.94 200 TRP A CA 1
ATOM 1507 C C . TRP A 1 200 ? 17.847 -9.196 -19.003 1.00 88.94 200 TRP A C 1
ATOM 1509 O O . TRP A 1 200 ? 18.220 -10.291 -19.432 1.00 88.94 200 TRP A O 1
ATOM 1519 N N . TYR A 1 201 ? 17.732 -8.902 -17.722 1.00 92.25 201 TYR A N 1
ATOM 1520 C CA . TYR A 1 201 ? 18.028 -9.829 -16.663 1.00 92.25 201 TYR A CA 1
ATOM 1521 C C . TYR A 1 201 ? 17.072 -9.635 -15.496 1.00 92.25 201 TYR A C 1
ATOM 1523 O O . TYR A 1 201 ? 16.535 -8.544 -15.300 1.00 92.25 201 TYR A O 1
ATOM 1531 N N . TRP A 1 202 ? 16.914 -10.690 -14.707 1.00 93.81 202 TRP A N 1
ATOM 1532 C CA . TRP A 1 202 ? 16.117 -10.675 -13.491 1.00 93.81 202 TRP A CA 1
ATOM 1533 C C . TRP A 1 202 ? 16.742 -11.556 -12.405 1.00 93.81 202 TRP A C 1
ATOM 1535 O O . TRP A 1 202 ? 17.531 -12.454 -12.708 1.00 93.81 202 TRP A O 1
ATOM 1545 N N . ARG A 1 203 ? 16.367 -11.319 -11.152 1.00 93.81 203 ARG A N 1
ATOM 1546 C CA . ARG A 1 203 ? 16.511 -12.258 -10.028 1.00 93.81 203 ARG A CA 1
ATOM 1547 C C . ARG A 1 203 ? 15.496 -11.906 -8.940 1.00 93.81 203 ARG A C 1
ATOM 1549 O O . ARG A 1 203 ? 14.894 -10.832 -8.987 1.00 93.81 203 ARG A O 1
ATOM 1556 N N . ASN A 1 204 ? 15.319 -12.791 -7.964 1.00 87.50 204 ASN A N 1
ATOM 1557 C CA . ASN A 1 204 ? 14.549 -12.467 -6.765 1.00 87.50 204 ASN A CA 1
ATOM 1558 C C . ASN A 1 204 ? 15.292 -11.408 -5.944 1.00 87.50 204 ASN A C 1
ATOM 1560 O O . ASN A 1 204 ? 16.510 -11.504 -5.775 1.00 87.50 204 ASN A O 1
ATOM 1564 N N . HIS A 1 205 ? 14.567 -10.400 -5.461 1.00 87.00 205 HIS A N 1
ATOM 1565 C CA . HIS A 1 205 ? 15.155 -9.377 -4.603 1.00 87.00 205 HIS A CA 1
ATOM 1566 C C . HIS A 1 205 ? 15.696 -10.005 -3.310 1.00 87.00 205 HIS A C 1
ATOM 1568 O O . HIS A 1 205 ? 15.121 -10.960 -2.788 1.00 87.00 205 HIS A O 1
ATOM 1574 N N . GLY A 1 206 ? 16.843 -9.519 -2.830 1.00 79.00 206 GLY A N 1
ATOM 1575 C CA . GLY A 1 206 ? 17.523 -10.068 -1.650 1.00 79.00 206 GLY A CA 1
ATOM 1576 C C . GLY A 1 206 ? 18.208 -11.428 -1.855 1.00 79.00 206 GLY A C 1
ATOM 1577 O O . GLY A 1 206 ? 18.766 -11.965 -0.904 1.00 79.00 206 GLY A O 1
ATOM 1578 N N . SER A 1 207 ? 18.189 -11.988 -3.070 1.00 83.88 207 SER A N 1
ATOM 1579 C CA . SER A 1 207 ? 18.911 -13.222 -3.393 1.00 83.88 207 SER A CA 1
ATOM 1580 C C . SER A 1 207 ? 20.371 -12.952 -3.775 1.00 83.88 207 SER A C 1
ATOM 1582 O O . SER A 1 207 ? 20.669 -12.026 -4.538 1.00 83.88 207 SER A O 1
ATOM 1584 N N . ASP A 1 208 ? 21.265 -13.834 -3.323 1.00 87.12 208 ASP A N 1
ATOM 1585 C CA . ASP A 1 208 ? 22.668 -13.888 -3.754 1.00 87.12 208 ASP A CA 1
ATOM 1586 C C . ASP A 1 208 ? 22.840 -14.533 -5.144 1.00 87.12 208 ASP A C 1
ATOM 1588 O O . ASP A 1 208 ? 23.947 -14.592 -5.684 1.00 87.12 208 ASP A O 1
ATOM 1592 N N . GLU A 1 209 ? 21.751 -15.009 -5.761 1.00 88.81 209 GLU A N 1
ATOM 1593 C CA . GLU A 1 209 ? 21.783 -15.568 -7.109 1.00 88.81 209 GLU A CA 1
ATOM 1594 C C . GLU A 1 209 ? 22.256 -14.543 -8.150 1.00 88.81 209 GLU A C 1
ATOM 1596 O O . GLU A 1 209 ? 21.938 -13.344 -8.128 1.00 88.81 209 GLU A O 1
ATOM 1601 N N . ALA A 1 210 ? 22.987 -15.055 -9.142 1.00 91.62 210 ALA A N 1
ATOM 1602 C CA . ALA A 1 210 ? 23.334 -14.286 -10.321 1.00 91.62 210 ALA A CA 1
ATOM 1603 C C . ALA A 1 210 ? 22.081 -13.942 -11.142 1.00 91.62 210 ALA A C 1
ATOM 1605 O O . ALA A 1 210 ? 21.145 -14.728 -11.278 1.00 91.62 210 ALA A O 1
ATOM 1606 N N . TYR A 1 211 ? 22.114 -12.769 -11.769 1.00 92.88 211 TYR A N 1
ATOM 1607 C CA . TYR A 1 211 ? 21.088 -12.315 -12.702 1.00 92.88 211 TYR A CA 1
ATOM 1608 C C . TYR A 1 211 ? 20.844 -13.328 -13.837 1.00 92.88 211 TYR A C 1
ATOM 1610 O O . TYR A 1 211 ? 21.720 -13.576 -14.671 1.00 92.88 211 TYR A O 1
ATOM 1618 N N . LYS A 1 212 ? 19.618 -13.847 -13.921 1.00 92.44 212 LYS A N 1
ATOM 1619 C CA . LYS A 1 212 ? 19.143 -14.751 -14.976 1.00 92.44 212 LYS A CA 1
ATOM 1620 C C . LYS A 1 212 ? 18.827 -13.941 -16.239 1.00 92.44 212 LYS A C 1
ATOM 1622 O O . LYS A 1 212 ? 18.140 -12.925 -16.173 1.00 92.44 212 LYS A O 1
ATOM 1627 N N . LYS A 1 213 ? 19.343 -14.360 -17.401 1.00 89.12 213 LYS A N 1
ATOM 1628 C CA . LYS A 1 213 ? 19.219 -13.629 -18.680 1.00 89.12 213 LYS A CA 1
ATOM 1629 C C . LYS A 1 213 ? 17.898 -13.929 -19.399 1.00 89.12 213 LYS A C 1
ATOM 1631 O O . LYS A 1 213 ? 17.520 -15.086 -19.543 1.00 89.12 213 LYS A O 1
ATOM 1636 N N . ILE A 1 214 ? 17.286 -12.894 -19.969 1.00 81.38 214 ILE A N 1
ATOM 1637 C CA . ILE A 1 214 ? 16.142 -12.961 -20.889 1.00 81.38 214 ILE A CA 1
ATOM 1638 C C . ILE A 1 214 ? 16.667 -12.656 -22.310 1.00 81.38 214 ILE A C 1
ATOM 1640 O O . ILE A 1 214 ? 17.444 -11.715 -22.504 1.00 81.38 214 ILE A O 1
ATOM 1644 N N . ARG A 1 215 ? 16.341 -13.490 -23.311 1.00 65.94 215 ARG A N 1
ATOM 1645 C CA . ARG A 1 215 ? 16.855 -13.343 -24.695 1.00 65.94 215 ARG A CA 1
ATOM 1646 C C . ARG A 1 215 ? 16.242 -12.120 -25.392 1.00 65.94 215 ARG A C 1
ATOM 1648 O O . ARG A 1 215 ? 15.044 -11.910 -25.261 1.00 65.94 215 ARG A O 1
ATOM 1655 N N . HIS A 1 216 ? 17.032 -11.376 -26.181 1.00 63.06 216 HIS A N 1
ATOM 1656 C CA . HIS A 1 216 ? 16.516 -10.322 -27.069 1.00 63.06 216 HIS A CA 1
ATOM 1657 C C . HIS A 1 216 ? 17.504 -9.915 -28.199 1.00 63.06 216 HIS A C 1
ATOM 1659 O O . HIS A 1 216 ? 18.678 -10.300 -28.186 1.00 63.06 216 HIS A O 1
ATOM 1665 N N . TRP A 1 217 ? 16.971 -9.161 -29.172 1.00 60.50 217 TRP A N 1
ATOM 1666 C CA . TRP A 1 217 ? 17.525 -8.663 -30.434 1.00 60.50 217 TRP A CA 1
ATOM 1667 C C . TRP A 1 217 ? 18.133 -7.243 -30.340 1.00 60.50 217 TRP A C 1
ATOM 1669 O O . TRP A 1 217 ? 18.440 -6.731 -29.262 1.00 60.50 217 TRP A O 1
ATOM 1679 N N . GLY A 1 218 ? 18.425 -6.644 -31.497 1.00 56.19 218 GLY A N 1
ATOM 1680 C CA . GLY A 1 218 ? 19.349 -5.526 -31.626 1.00 56.19 218 GLY A CA 1
ATOM 1681 C C . GLY A 1 218 ? 18.796 -4.122 -31.834 1.00 56.19 218 GLY A C 1
ATOM 1682 O O . GLY A 1 218 ? 17.749 -3.944 -32.445 1.00 56.19 218 GLY A O 1
ATOM 1683 N N . LEU A 1 219 ? 19.567 -3.115 -31.401 1.00 64.12 219 LEU A N 1
ATOM 1684 C CA . LEU A 1 219 ? 19.452 -1.739 -31.900 1.00 64.12 219 LEU A CA 1
ATOM 1685 C C . LEU A 1 219 ? 19.981 -1.681 -33.344 1.00 64.12 219 LEU A C 1
ATOM 1687 O O . LEU A 1 219 ? 21.021 -2.258 -33.651 1.00 64.12 219 LEU A O 1
ATOM 1691 N N . SER A 1 220 ? 19.301 -0.957 -34.233 1.00 61.59 220 SER A N 1
ATOM 1692 C CA . SER A 1 220 ? 19.733 -0.808 -35.633 1.00 61.59 220 SER A CA 1
ATOM 1693 C C . SER A 1 220 ? 20.711 0.355 -35.857 1.00 61.59 220 SER A C 1
ATOM 1695 O O . SER A 1 220 ? 21.341 0.431 -36.908 1.00 61.59 220 SER A O 1
ATOM 1697 N N . LYS A 1 221 ? 20.788 1.304 -34.913 1.00 71.31 221 LYS A N 1
ATOM 1698 C CA . LYS A 1 221 ? 21.600 2.535 -34.952 1.00 71.31 221 LYS A CA 1
ATOM 1699 C C . LYS A 1 221 ? 21.928 2.978 -33.514 1.00 71.31 221 LYS A C 1
ATOM 1701 O O . LYS A 1 221 ? 21.182 2.597 -32.610 1.00 71.31 221 LYS A O 1
ATOM 1706 N N . PRO A 1 222 ? 22.974 3.799 -33.289 1.00 76.88 222 PRO A N 1
ATOM 1707 C CA . PRO A 1 222 ? 23.219 4.421 -31.989 1.00 76.88 222 PRO A CA 1
ATOM 1708 C C . PRO A 1 222 ? 21.991 5.192 -31.497 1.00 76.88 222 PRO A C 1
ATOM 1710 O O . PRO A 1 222 ? 21.356 5.905 -32.271 1.00 76.88 222 PRO A O 1
ATOM 1713 N N . VAL A 1 223 ? 21.668 5.056 -30.211 1.00 86.56 223 VAL A N 1
ATOM 1714 C CA . VAL A 1 223 ? 20.491 5.682 -29.596 1.00 86.56 223 VAL A CA 1
ATOM 1715 C C . VAL A 1 223 ? 20.942 6.634 -28.495 1.00 86.56 223 VAL A C 1
ATOM 1717 O O . VAL A 1 223 ? 21.748 6.270 -27.636 1.00 86.56 223 VAL A O 1
ATOM 1720 N N . THR A 1 224 ? 20.402 7.853 -28.510 1.00 91.31 224 THR A N 1
ATOM 1721 C CA . THR A 1 224 ? 20.588 8.828 -27.431 1.00 91.31 224 THR A CA 1
ATOM 1722 C C . THR A 1 224 ? 19.438 8.737 -26.439 1.00 91.31 224 THR A C 1
ATOM 1724 O O . THR A 1 224 ? 18.283 8.950 -26.800 1.00 91.31 224 THR A O 1
ATOM 1727 N N . ILE A 1 225 ? 19.761 8.455 -25.183 1.00 92.31 225 ILE A N 1
ATOM 1728 C CA . ILE A 1 225 ? 18.843 8.392 -24.052 1.00 92.31 225 ILE A CA 1
ATOM 1729 C C . ILE A 1 225 ? 18.691 9.775 -23.430 1.00 92.31 225 ILE A C 1
ATOM 1731 O O . ILE A 1 225 ? 19.684 10.451 -23.176 1.00 92.31 225 ILE A O 1
ATOM 1735 N N . THR A 1 226 ? 17.459 10.193 -23.161 1.00 94.25 226 THR A N 1
ATOM 1736 C CA . THR A 1 226 ? 17.140 11.530 -22.631 1.00 94.25 226 THR A CA 1
ATOM 1737 C C . THR A 1 226 ? 16.520 11.498 -21.238 1.00 94.25 226 THR A C 1
ATOM 1739 O O . THR A 1 226 ? 16.538 12.506 -20.535 1.00 94.25 226 THR A O 1
ATOM 1742 N N . GLY A 1 227 ? 15.991 10.356 -20.807 1.00 93.19 227 GLY A N 1
ATOM 1743 C CA . GLY A 1 227 ? 15.263 10.237 -19.551 1.00 93.19 227 GLY A CA 1
ATOM 1744 C C . GLY A 1 227 ? 14.727 8.836 -19.319 1.00 93.19 227 GLY A C 1
ATOM 1745 O O . GLY A 1 227 ? 14.934 7.926 -20.124 1.00 93.19 227 GLY A O 1
ATOM 1746 N N . VAL A 1 228 ? 13.995 8.696 -18.224 1.00 94.25 228 VAL A N 1
ATOM 1747 C CA . VAL A 1 228 ? 13.265 7.485 -17.860 1.00 94.25 228 VAL A CA 1
ATOM 1748 C C . VAL A 1 228 ? 11.835 7.821 -17.459 1.00 94.25 228 VAL A C 1
ATOM 1750 O O . VAL A 1 228 ? 11.528 8.929 -17.017 1.00 94.25 228 VAL A O 1
ATOM 1753 N N . MET A 1 229 ? 10.961 6.839 -17.612 1.00 92.44 229 MET A N 1
ATOM 1754 C CA . MET A 1 229 ? 9.583 6.840 -17.158 1.00 92.44 229 MET A CA 1
ATOM 1755 C C . MET A 1 229 ? 9.361 5.601 -16.307 1.00 92.44 229 MET A C 1
ATOM 1757 O O . MET A 1 229 ? 9.690 4.498 -16.733 1.00 92.44 229 MET A O 1
ATOM 1761 N N . ILE A 1 230 ? 8.746 5.773 -15.147 1.00 90.62 230 ILE A N 1
ATOM 1762 C CA . ILE A 1 230 ? 8.257 4.673 -14.327 1.00 90.62 230 ILE A CA 1
ATOM 1763 C C . ILE A 1 230 ? 6.737 4.626 -14.473 1.00 90.62 230 ILE A C 1
ATOM 1765 O O . ILE A 1 230 ? 6.065 5.656 -14.356 1.00 90.62 230 ILE A O 1
ATOM 1769 N N . SER A 1 231 ? 6.194 3.442 -14.754 1.00 87.25 231 SER A N 1
ATOM 1770 C CA . SER A 1 231 ? 4.756 3.215 -14.858 1.00 87.25 231 SER A CA 1
ATOM 1771 C C . SER A 1 231 ? 4.338 2.029 -14.006 1.00 87.25 231 SER A C 1
ATOM 1773 O O . SER A 1 231 ? 4.902 0.944 -14.118 1.00 87.25 231 SER A O 1
ATOM 1775 N N . SER A 1 232 ? 3.304 2.244 -13.198 1.00 83.12 232 SER A N 1
ATOM 1776 C CA . SER A 1 232 ? 2.595 1.205 -12.456 1.00 83.12 232 SER A CA 1
ATOM 1777 C C . SER A 1 232 ? 1.111 1.307 -12.792 1.00 83.12 232 SER A C 1
ATOM 1779 O O . SER A 1 232 ? 0.558 2.408 -12.844 1.00 83.12 232 SER A O 1
ATOM 1781 N N . MET A 1 233 ? 0.465 0.176 -13.046 1.00 79.81 233 MET A N 1
ATOM 1782 C CA . MET A 1 233 ? -0.981 0.069 -13.122 1.00 79.81 233 MET A CA 1
ATOM 1783 C C . MET A 1 233 ? -1.432 -1.224 -12.466 1.00 79.81 233 MET A C 1
ATOM 1785 O O . MET A 1 233 ? -1.062 -2.311 -12.898 1.00 79.81 233 MET A O 1
ATOM 1789 N N . ASN A 1 234 ? -2.288 -1.085 -11.463 1.00 74.94 234 ASN A N 1
ATOM 1790 C CA . ASN A 1 234 ? -2.945 -2.195 -10.794 1.00 74.94 234 ASN A CA 1
ATOM 1791 C C . ASN A 1 234 ? -4.459 -2.001 -10.834 1.00 74.94 234 ASN A C 1
ATOM 1793 O O . ASN A 1 234 ? -4.959 -0.873 -10.890 1.00 74.94 234 ASN A O 1
ATOM 1797 N N . HIS A 1 235 ? -5.199 -3.099 -10.779 1.00 65.75 235 HIS A N 1
ATOM 1798 C CA . HIS A 1 235 ? -6.644 -3.070 -10.607 1.00 65.75 235 HIS A CA 1
ATOM 1799 C C . HIS A 1 235 ? -6.985 -3.342 -9.141 1.00 65.75 235 HIS A C 1
ATOM 1801 O O . HIS A 1 235 ? -6.552 -4.331 -8.572 1.00 65.75 235 HIS A O 1
ATOM 1807 N N . ALA A 1 236 ? -7.809 -2.487 -8.533 1.00 52.69 236 ALA A N 1
ATOM 1808 C CA . ALA A 1 236 ? -8.289 -2.651 -7.155 1.00 52.69 236 ALA A CA 1
ATOM 1809 C C . ALA A 1 236 ? -9.258 -3.832 -6.965 1.00 52.69 236 ALA A C 1
ATOM 1811 O O . ALA A 1 236 ? -9.822 -3.998 -5.889 1.00 52.69 236 ALA A O 1
ATOM 1812 N N . GLY A 1 237 ? -9.544 -4.571 -8.035 1.00 50.75 237 GLY A N 1
ATOM 1813 C CA . GLY A 1 237 ? -10.504 -5.658 -8.042 1.00 50.75 237 GLY A CA 1
ATOM 1814 C C . GLY A 1 237 ? -9.763 -6.973 -8.109 1.00 50.75 237 GLY A C 1
ATOM 1815 O O . GLY A 1 237 ? -9.578 -7.505 -9.200 1.00 50.75 237 GLY A O 1
ATOM 1816 N N . ASP A 1 238 ? -9.373 -7.505 -6.958 1.00 47.94 238 ASP A N 1
ATOM 1817 C CA . ASP A 1 238 ? -9.293 -8.952 -6.854 1.00 47.94 238 ASP A CA 1
ATOM 1818 C C . ASP A 1 238 ? -10.742 -9.451 -6.932 1.00 47.94 238 ASP A C 1
ATOM 1820 O O . ASP A 1 238 ? -11.505 -9.332 -5.978 1.00 47.94 238 ASP A O 1
ATOM 1824 N N . THR A 1 239 ? -11.198 -9.867 -8.116 1.00 47.88 239 THR A N 1
ATOM 1825 C CA . THR A 1 239 ? -12.619 -10.196 -8.356 1.00 47.88 239 THR A CA 1
ATOM 1826 C C . THR A 1 239 ? -13.085 -11.435 -7.590 1.00 47.88 239 THR A C 1
ATOM 1828 O O . THR A 1 239 ? -14.278 -11.717 -7.590 1.00 47.88 239 THR A O 1
ATOM 1831 N N . ASN A 1 240 ? -12.166 -12.144 -6.927 1.00 48.12 240 ASN A N 1
ATOM 1832 C CA . ASN A 1 240 ? -12.473 -13.275 -6.055 1.00 48.12 240 ASN A CA 1
ATOM 1833 C C . ASN A 1 240 ? -12.565 -12.896 -4.565 1.00 48.12 240 ASN A C 1
ATOM 1835 O O . ASN A 1 240 ? -13.038 -13.712 -3.779 1.00 48.12 240 ASN A O 1
ATOM 1839 N N . ARG A 1 241 ? -12.134 -11.690 -4.158 1.00 54.91 241 ARG A N 1
ATOM 1840 C CA . ARG A 1 241 ? -12.194 -11.225 -2.761 1.00 54.91 241 ARG A CA 1
ATOM 1841 C C . ARG A 1 241 ? -13.407 -10.312 -2.578 1.00 54.91 241 ARG A C 1
ATOM 1843 O O . ARG A 1 241 ? -13.618 -9.398 -3.377 1.00 54.91 241 ARG A O 1
ATOM 1850 N N . GLU A 1 242 ? -14.221 -10.547 -1.544 1.00 64.06 242 GLU A N 1
ATOM 1851 C CA . GLU A 1 242 ? -15.393 -9.703 -1.273 1.00 64.06 242 GLU A CA 1
ATOM 1852 C C . GLU A 1 242 ? -14.953 -8.229 -1.148 1.00 64.06 242 GLU A C 1
ATOM 1854 O O . GLU A 1 242 ? -13.983 -7.912 -0.458 1.00 64.06 242 GLU A O 1
ATOM 1859 N N . LEU A 1 243 ? -15.668 -7.295 -1.794 1.00 67.75 243 LEU A N 1
ATOM 1860 C CA . LEU A 1 243 ? -15.349 -5.855 -1.752 1.00 67.75 243 LEU A CA 1
ATOM 1861 C C . LEU A 1 243 ? -15.245 -5.301 -0.318 1.00 67.75 243 LEU A C 1
ATOM 1863 O O . LEU A 1 243 ? -14.566 -4.300 -0.094 1.00 67.75 243 LEU A O 1
ATOM 1867 N N . SER A 1 244 ? -15.941 -5.909 0.646 1.00 70.81 244 SER A N 1
ATOM 1868 C CA . SER A 1 244 ? -15.828 -5.581 2.070 1.00 70.81 244 SER A CA 1
ATOM 1869 C C . SER A 1 244 ? -14.456 -5.916 2.646 1.00 70.81 244 SER A C 1
ATOM 1871 O O . SER A 1 244 ? -13.928 -5.130 3.429 1.00 70.81 244 SER A O 1
ATOM 1873 N N . ASP A 1 245 ? -13.860 -7.031 2.234 1.00 76.81 245 ASP A N 1
ATOM 1874 C CA . ASP A 1 245 ? -12.591 -7.515 2.773 1.00 76.81 245 ASP A CA 1
ATOM 1875 C C . ASP A 1 245 ? -11.435 -6.672 2.239 1.00 76.81 245 ASP A C 1
ATOM 1877 O O . ASP A 1 245 ? -10.612 -6.204 3.015 1.00 76.81 245 ASP A O 1
ATOM 1881 N N . ALA A 1 246 ? -11.454 -6.326 0.948 1.00 73.31 246 ALA A N 1
ATOM 1882 C CA . ALA A 1 246 ? -10.483 -5.393 0.369 1.00 73.31 246 ALA A CA 1
ATOM 1883 C C . ALA A 1 246 ? -10.530 -3.996 1.026 1.00 73.31 246 ALA A C 1
ATOM 1885 O O . ALA A 1 246 ? -9.511 -3.319 1.174 1.00 73.31 246 ALA A O 1
ATOM 1886 N N . ARG A 1 247 ? -11.721 -3.536 1.434 1.00 77.00 247 ARG A N 1
ATOM 1887 C CA . ARG A 1 247 ? -11.876 -2.269 2.171 1.00 77.00 247 ARG A CA 1
ATOM 1888 C C . ARG A 1 247 ? -11.363 -2.376 3.601 1.00 77.00 247 ARG A C 1
ATOM 1890 O O . ARG A 1 247 ? -10.785 -1.414 4.101 1.00 77.00 247 ARG A O 1
ATOM 1897 N N . LEU A 1 248 ? -11.565 -3.523 4.245 1.00 86.88 248 LEU A N 1
ATOM 1898 C CA . LEU A 1 248 ? -10.999 -3.798 5.559 1.00 86.88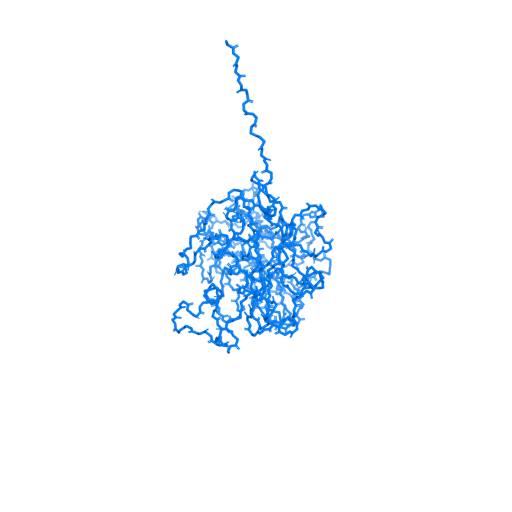 248 LEU A CA 1
ATOM 1899 C C . LEU A 1 248 ? -9.471 -3.859 5.508 1.00 86.88 248 LEU A C 1
ATOM 1901 O O . LEU A 1 248 ? -8.831 -3.277 6.380 1.00 86.88 248 LEU A O 1
ATOM 1905 N N . ASP A 1 249 ? -8.891 -4.480 4.480 1.00 80.81 249 ASP A N 1
ATOM 1906 C CA . ASP A 1 249 ? -7.440 -4.504 4.277 1.00 80.81 249 ASP A CA 1
ATOM 1907 C C . ASP A 1 249 ? -6.888 -3.083 4.213 1.00 80.81 249 ASP A C 1
ATOM 1909 O O . ASP A 1 249 ? -5.992 -2.719 4.973 1.00 80.81 249 ASP A O 1
ATOM 1913 N N . ARG A 1 250 ? -7.515 -2.232 3.390 1.00 75.81 250 ARG A N 1
ATOM 1914 C CA . ARG A 1 250 ? -7.107 -0.833 3.272 1.00 75.81 250 ARG A CA 1
ATOM 1915 C C . ARG A 1 250 ? -7.250 -0.059 4.582 1.00 75.81 250 ARG A C 1
ATOM 1917 O O . ARG A 1 250 ? -6.379 0.738 4.914 1.00 75.81 250 ARG A O 1
ATOM 1924 N N . ALA A 1 251 ? -8.334 -0.273 5.323 1.00 85.69 251 ALA A N 1
ATOM 1925 C CA . ALA A 1 251 ? -8.518 0.363 6.624 1.00 85.69 251 ALA A CA 1
ATOM 1926 C C . ALA A 1 251 ? -7.483 -0.130 7.653 1.00 85.69 251 ALA A C 1
ATOM 1928 O O . ALA A 1 251 ? -7.049 0.641 8.501 1.00 85.69 251 ALA A O 1
ATOM 1929 N N . THR A 1 252 ? -7.052 -1.390 7.559 1.00 91.06 252 THR A N 1
ATOM 1930 C CA . THR A 1 252 ? -5.984 -1.961 8.395 1.00 91.06 252 THR A CA 1
ATOM 1931 C C . THR A 1 252 ? -4.628 -1.332 8.062 1.00 91.06 252 THR A C 1
ATOM 1933 O O . THR A 1 252 ? -3.868 -0.993 8.969 1.00 91.06 252 THR A O 1
ATOM 1936 N N . ASP A 1 253 ? -4.351 -1.090 6.778 1.00 82.25 253 ASP A N 1
ATOM 1937 C CA . ASP A 1 253 ? -3.158 -0.352 6.345 1.00 82.25 253 ASP A CA 1
ATOM 1938 C C . ASP A 1 253 ? -3.182 1.098 6.861 1.00 82.25 253 ASP A C 1
ATOM 1940 O O . ASP A 1 253 ? -2.174 1.601 7.362 1.00 82.25 253 ASP A O 1
ATOM 1944 N N . ASP A 1 254 ? -4.340 1.764 6.794 1.00 84.81 254 ASP A N 1
ATOM 1945 C CA . ASP A 1 254 ? -4.527 3.107 7.348 1.00 84.81 254 ASP A CA 1
ATOM 1946 C C . ASP A 1 254 ? -4.348 3.111 8.881 1.00 84.81 254 ASP A C 1
ATOM 1948 O O . ASP A 1 254 ? -3.702 4.012 9.413 1.00 84.81 254 ASP A O 1
ATOM 1952 N N . LEU A 1 255 ? -4.851 2.096 9.598 1.00 95.12 255 LEU A N 1
ATOM 1953 C CA . LEU A 1 255 ? -4.629 1.932 11.041 1.00 95.12 255 LEU A CA 1
ATOM 1954 C C . LEU A 1 255 ? -3.137 1.902 11.370 1.00 95.12 255 LEU A C 1
ATOM 1956 O O . LEU A 1 255 ? -2.696 2.673 12.220 1.00 95.12 255 LEU A O 1
ATOM 1960 N N . LYS A 1 256 ? -2.364 1.055 10.678 1.00 93.00 256 LYS A N 1
ATOM 1961 C CA . LYS A 1 256 ? -0.905 1.011 10.829 1.00 93.00 256 LYS A CA 1
ATOM 1962 C C . LYS A 1 256 ? -0.291 2.377 10.543 1.00 93.00 256 LYS A C 1
ATOM 1964 O O . LYS A 1 256 ? 0.410 2.906 11.398 1.00 93.00 256 LYS A O 1
ATOM 1969 N N . LYS A 1 257 ? -0.591 2.965 9.381 1.00 85.81 257 LYS A N 1
ATOM 1970 C CA . LYS A 1 257 ? -0.045 4.262 8.962 1.00 85.81 257 LYS A CA 1
ATOM 1971 C C . LYS A 1 257 ? -0.237 5.329 10.040 1.00 85.81 257 LYS A C 1
ATOM 1973 O O . LYS A 1 257 ? 0.717 5.999 10.421 1.00 85.81 257 LYS A O 1
ATOM 1978 N N . TYR A 1 258 ? -1.465 5.501 10.526 1.00 91.06 258 TYR A N 1
ATOM 1979 C CA . TYR A 1 258 ? -1.753 6.542 11.506 1.00 91.06 258 TYR A CA 1
ATOM 1980 C C . TYR A 1 258 ? -1.137 6.235 12.868 1.00 91.06 258 TYR A C 1
ATOM 1982 O O . TYR A 1 258 ? -0.693 7.162 13.534 1.00 91.06 258 TYR A O 1
ATOM 1990 N N . LEU A 1 259 ? -1.055 4.971 13.287 1.00 95.69 259 LEU A N 1
ATOM 1991 C CA . LEU A 1 259 ? -0.331 4.619 14.509 1.00 95.69 259 LEU A CA 1
ATOM 1992 C C . LEU A 1 259 ? 1.166 4.916 14.385 1.00 95.69 259 LEU A C 1
ATOM 1994 O O . LEU A 1 259 ? 1.734 5.485 15.319 1.00 95.69 259 LEU A O 1
ATOM 1998 N N . ASP A 1 260 ? 1.777 4.609 13.240 1.00 90.56 260 ASP A N 1
ATOM 1999 C CA . ASP A 1 260 ? 3.184 4.914 12.981 1.00 90.56 260 ASP A CA 1
ATOM 2000 C C . ASP A 1 260 ? 3.444 6.423 13.060 1.00 90.56 260 ASP A C 1
ATOM 2002 O O . ASP A 1 260 ? 4.340 6.871 13.773 1.00 90.56 260 ASP A O 1
ATOM 2006 N N . GLU A 1 261 ? 2.621 7.225 12.378 1.00 88.38 261 GLU A N 1
ATOM 2007 C CA . GLU A 1 261 ? 2.756 8.686 12.363 1.00 88.38 261 GLU A CA 1
ATOM 2008 C C . GLU A 1 261 ? 2.480 9.314 13.735 1.00 88.38 261 GLU A C 1
ATOM 2010 O O . GLU A 1 261 ? 3.188 10.233 14.147 1.00 88.38 261 GLU A O 1
ATOM 2015 N N . VAL A 1 262 ? 1.492 8.801 14.477 1.00 94.50 262 VAL A N 1
ATOM 2016 C CA . VAL A 1 262 ? 1.174 9.290 15.826 1.00 94.50 262 VAL A CA 1
ATOM 2017 C C . VAL A 1 262 ? 2.328 9.041 16.789 1.00 94.50 262 VAL A C 1
ATOM 2019 O O . VAL A 1 262 ? 2.638 9.889 17.624 1.00 94.50 262 VAL A O 1
ATOM 2022 N N . THR A 1 263 ? 2.958 7.875 16.706 1.00 94.44 263 THR A N 1
ATOM 2023 C CA . THR A 1 263 ? 3.916 7.412 17.720 1.00 94.44 263 THR A CA 1
ATOM 2024 C C . THR A 1 263 ? 5.377 7.603 17.327 1.00 94.44 263 THR A C 1
ATOM 2026 O O . THR A 1 263 ? 6.249 7.559 18.194 1.00 94.44 263 THR A O 1
ATOM 2029 N N . GLY A 1 264 ? 5.659 7.818 16.041 1.00 87.06 264 GLY A N 1
ATOM 2030 C CA . GLY A 1 264 ? 7.011 7.862 15.491 1.00 87.06 264 GLY A CA 1
ATOM 2031 C C . GLY A 1 264 ? 7.731 6.507 15.500 1.00 87.06 264 GLY A C 1
ATOM 2032 O O . GLY A 1 264 ? 8.954 6.479 15.387 1.00 87.06 264 GLY A O 1
ATOM 2033 N N . THR A 1 265 ? 7.010 5.393 15.668 1.00 86.69 265 THR A N 1
ATOM 2034 C CA . THR A 1 265 ? 7.566 4.029 15.687 1.00 86.69 265 THR A CA 1
ATOM 2035 C C . THR A 1 265 ? 6.786 3.109 14.759 1.00 86.69 265 THR A C 1
ATOM 2037 O O . THR A 1 265 ? 5.635 3.378 14.449 1.00 86.69 265 THR A O 1
ATOM 2040 N N . GLU A 1 266 ? 7.398 2.021 14.307 1.00 86.00 266 GLU A N 1
ATOM 2041 C CA . GLU A 1 266 ? 6.798 1.133 13.313 1.00 86.00 266 GLU A CA 1
ATOM 2042 C C . GLU A 1 266 ? 5.980 0.012 13.975 1.00 86.00 266 GLU A C 1
ATOM 2044 O O . GLU A 1 266 ? 6.496 -0.779 14.771 1.00 86.00 266 GLU A O 1
ATOM 2049 N N . PHE A 1 267 ? 4.695 -0.074 13.634 1.00 88.44 267 PHE A N 1
ATOM 2050 C CA . PHE A 1 267 ? 3.816 -1.194 13.971 1.00 88.44 267 PHE A CA 1
ATOM 2051 C C . PHE A 1 267 ? 3.843 -2.257 12.875 1.00 88.44 267 PHE A C 1
ATOM 2053 O O . PHE A 1 267 ? 3.843 -1.936 11.691 1.00 88.44 267 PHE A O 1
ATOM 2060 N N . GLU A 1 268 ? 3.786 -3.533 13.233 1.00 86.38 268 GLU A N 1
ATOM 2061 C CA . GLU A 1 268 ? 3.671 -4.620 12.255 1.00 86.38 268 GLU A CA 1
ATOM 2062 C C . GLU A 1 268 ? 2.217 -5.087 12.124 1.00 86.38 268 GLU A C 1
ATOM 2064 O O . GLU A 1 268 ? 1.482 -5.117 13.114 1.00 86.38 268 GLU A O 1
ATOM 2069 N N . ILE A 1 269 ? 1.810 -5.468 10.907 1.00 86.44 269 ILE A N 1
ATOM 2070 C CA . ILE A 1 269 ? 0.567 -6.212 10.662 1.00 86.44 269 ILE A CA 1
ATOM 2071 C C . ILE A 1 269 ? 0.948 -7.674 10.449 1.00 86.44 269 ILE A C 1
ATOM 2073 O O . ILE A 1 269 ? 1.762 -7.985 9.579 1.00 86.44 269 ILE A O 1
ATOM 2077 N N . VAL A 1 270 ? 0.365 -8.564 11.244 1.00 85.44 270 VAL A N 1
ATOM 2078 C CA . VAL A 1 270 ? 0.661 -9.997 11.237 1.00 85.44 270 VAL A CA 1
ATOM 2079 C C . VAL A 1 270 ? -0.622 -10.820 11.207 1.00 85.44 270 VAL A C 1
ATOM 2081 O O . VAL A 1 270 ? -1.679 -10.394 11.684 1.00 85.44 270 VAL A O 1
ATOM 2084 N N . VAL A 1 271 ? -0.517 -12.036 10.673 1.00 83.31 271 VAL A N 1
ATOM 2085 C CA . VAL A 1 271 ? -1.551 -13.062 10.857 1.00 83.31 271 VAL A CA 1
ATOM 2086 C C . VAL A 1 271 ? -1.518 -13.583 12.303 1.00 83.31 271 VAL A C 1
ATOM 2088 O O . VAL A 1 271 ? -0.457 -13.524 12.935 1.00 83.31 271 VAL A O 1
ATOM 2091 N N . PRO A 1 272 ? -2.641 -14.084 12.855 1.00 79.94 272 PRO A N 1
ATOM 2092 C CA . PRO A 1 272 ? -2.726 -14.511 14.255 1.00 79.94 272 PRO A CA 1
ATOM 2093 C C . PRO A 1 272 ? -1.610 -15.458 14.714 1.00 79.94 272 PRO A C 1
ATOM 2095 O O . PRO A 1 272 ? -1.112 -15.328 15.830 1.00 79.94 272 PRO A O 1
ATOM 2098 N N . GLU A 1 273 ? -1.179 -16.373 13.850 1.00 78.06 273 GLU A N 1
ATOM 2099 C CA . GLU A 1 273 ? -0.161 -17.388 14.139 1.00 78.06 273 GLU A CA 1
ATOM 2100 C C . GLU A 1 273 ? 1.252 -16.798 14.237 1.00 78.06 273 GLU A C 1
ATOM 2102 O O . GLU A 1 273 ? 2.114 -17.363 14.909 1.00 78.06 273 GLU A O 1
ATOM 2107 N N . ALA A 1 274 ? 1.489 -15.659 13.580 1.00 79.62 274 ALA A N 1
ATOM 2108 C CA . ALA A 1 274 ? 2.771 -14.960 13.560 1.00 79.62 274 ALA A CA 1
ATOM 2109 C C . ALA A 1 274 ? 2.892 -13.898 14.669 1.00 79.62 274 ALA A C 1
ATOM 2111 O O . ALA A 1 274 ? 3.941 -13.271 14.806 1.00 79.62 274 ALA A O 1
ATOM 2112 N N . ALA A 1 275 ? 1.841 -13.688 15.471 1.00 83.19 275 ALA A N 1
ATOM 2113 C CA . ALA A 1 275 ? 1.853 -12.703 16.545 1.00 83.19 275 ALA A CA 1
ATOM 2114 C C . ALA A 1 275 ? 2.853 -13.091 17.658 1.00 83.19 275 ALA A C 1
ATOM 2116 O O . ALA A 1 275 ? 2.724 -14.170 18.250 1.00 83.19 275 ALA A O 1
ATOM 2117 N N . PRO A 1 276 ? 3.826 -12.222 18.005 1.00 83.38 276 PRO A N 1
ATOM 2118 C CA . PRO A 1 276 ? 4.782 -12.501 19.069 1.00 83.38 276 PRO A CA 1
ATOM 2119 C C . PRO A 1 276 ? 4.105 -12.758 20.420 1.00 83.38 276 PRO A C 1
ATOM 2121 O O . PRO A 1 276 ? 3.124 -12.115 20.806 1.00 83.38 276 PRO A O 1
ATOM 2124 N N . LYS A 1 277 ? 4.659 -13.696 21.195 1.00 82.19 277 LYS A N 1
ATOM 2125 C CA . LYS A 1 277 ? 4.209 -13.922 22.574 1.00 82.19 277 LYS A CA 1
ATOM 2126 C C . LYS A 1 277 ? 4.617 -12.735 23.449 1.00 82.19 277 LYS A C 1
ATOM 2128 O O . LYS A 1 277 ? 5.750 -12.273 23.381 1.00 82.19 277 LYS A O 1
ATOM 2133 N N . GLY A 1 278 ? 3.702 -12.274 24.299 1.00 80.19 278 GLY A N 1
ATOM 2134 C CA . GLY A 1 278 ? 3.959 -11.196 25.261 1.00 80.19 278 GLY A CA 1
ATOM 2135 C C . GLY A 1 278 ? 3.830 -9.768 24.716 1.00 80.19 278 GLY A C 1
ATOM 2136 O O . GLY A 1 278 ? 3.889 -8.838 25.515 1.00 80.19 278 GLY A O 1
ATOM 2137 N N . SER A 1 279 ? 3.606 -9.569 23.411 1.00 84.81 279 SER A N 1
ATOM 2138 C CA . SER A 1 279 ? 3.198 -8.263 22.879 1.00 84.81 279 SER A CA 1
ATOM 2139 C C . SER A 1 279 ? 1.696 -8.042 23.065 1.00 84.81 279 SER A C 1
ATOM 2141 O O . SER A 1 279 ? 0.895 -8.985 22.953 1.00 84.81 279 SER A O 1
ATOM 2143 N N . SER A 1 280 ? 1.317 -6.784 23.289 1.00 92.69 280 SER A N 1
ATOM 2144 C CA . SER A 1 280 ? -0.072 -6.342 23.157 1.00 92.69 280 SER A CA 1
ATOM 2145 C C . SER A 1 280 ? -0.547 -6.606 21.722 1.00 92.69 280 SER A C 1
ATOM 2147 O O . SER A 1 280 ? 0.246 -6.580 20.774 1.00 92.69 280 SER A O 1
ATOM 2149 N N . LYS A 1 281 ? -1.831 -6.877 21.528 1.00 95.31 281 LYS A N 1
ATOM 2150 C CA . LYS A 1 281 ? -2.404 -7.119 20.198 1.00 95.31 281 LYS A CA 1
ATOM 2151 C C . LYS A 1 281 ? -3.529 -6.144 19.925 1.00 95.31 281 LYS A C 1
ATOM 2153 O O . LYS A 1 281 ? -4.384 -5.903 20.775 1.00 95.31 281 LYS A O 1
ATOM 2158 N N . ILE A 1 282 ? -3.527 -5.616 18.711 1.00 97.75 282 ILE A N 1
ATOM 2159 C CA . ILE A 1 282 ? -4.631 -4.852 18.143 1.00 97.75 282 ILE A CA 1
ATOM 2160 C C . ILE A 1 282 ? -5.334 -5.789 17.167 1.00 97.75 282 ILE A C 1
ATOM 2162 O O . ILE A 1 282 ? -4.913 -5.924 16.021 1.00 97.75 282 ILE A O 1
ATOM 2166 N N . PHE A 1 283 ? -6.360 -6.494 17.631 1.00 97.25 283 PHE A N 1
ATOM 2167 C CA . PHE A 1 283 ? -7.125 -7.404 16.790 1.00 97.25 283 PHE A CA 1
ATOM 2168 C C . PHE A 1 283 ? -8.068 -6.624 15.882 1.00 97.25 283 PHE A C 1
ATOM 2170 O O . PHE A 1 283 ? -8.890 -5.844 16.364 1.00 97.25 283 PHE A O 1
ATOM 2177 N N . VAL A 1 284 ? -7.979 -6.875 14.580 1.00 96.88 284 VAL A N 1
ATOM 2178 C CA . VAL A 1 284 ? -8.823 -6.246 13.566 1.00 96.88 284 VAL A CA 1
ATOM 2179 C C . VAL A 1 284 ? -9.708 -7.291 12.900 1.00 96.88 284 VAL A C 1
ATOM 2181 O O . VAL A 1 284 ? -9.238 -8.328 12.433 1.00 96.88 284 VAL A O 1
ATOM 2184 N N . GLY A 1 285 ? -11.002 -6.988 12.819 1.00 92.12 285 GLY A N 1
ATOM 2185 C CA . GLY A 1 285 ? -11.979 -7.813 12.117 1.00 92.12 285 GLY A CA 1
ATOM 2186 C C . GLY A 1 285 ? -12.653 -8.870 12.991 1.00 92.12 285 GLY A C 1
ATOM 2187 O O . GLY A 1 285 ? -12.747 -8.734 14.207 1.00 92.12 285 GLY A O 1
ATOM 2188 N N . ASP A 1 286 ? -13.220 -9.888 12.347 1.00 89.75 286 ASP A N 1
ATOM 2189 C CA . ASP A 1 286 ? -14.061 -10.910 12.986 1.00 89.75 286 ASP A CA 1
ATOM 2190 C C . ASP A 1 286 ? -13.441 -12.290 12.750 1.00 89.75 286 ASP A C 1
ATOM 2192 O O . ASP A 1 286 ? -13.769 -12.974 11.782 1.00 89.75 286 ASP A O 1
ATOM 2196 N N . SER A 1 287 ? -12.469 -12.629 13.595 1.00 89.19 287 SER A N 1
ATOM 2197 C CA . SER A 1 287 ? -11.752 -13.905 13.592 1.00 89.19 287 SER A CA 1
ATOM 2198 C C . SER A 1 287 ? -12.253 -14.840 14.693 1.00 89.19 287 SER A C 1
ATOM 2200 O O . SER A 1 287 ? -12.744 -14.371 15.725 1.00 89.19 287 SER A O 1
ATOM 2202 N N . PRO A 1 288 ? -12.022 -16.163 14.588 1.00 90.31 288 PRO A N 1
ATOM 2203 C CA . PRO A 1 288 ? -12.222 -17.081 15.707 1.00 90.31 288 PRO A CA 1
ATOM 2204 C C . PRO A 1 288 ? -11.486 -16.645 16.984 1.00 90.31 288 PRO A C 1
ATOM 2206 O O . PRO A 1 288 ? -11.988 -16.863 18.084 1.00 90.31 288 PRO A O 1
ATOM 2209 N N . ALA A 1 289 ? -10.313 -16.012 16.861 1.00 89.19 289 ALA A N 1
ATOM 2210 C CA . ALA A 1 289 ? -9.588 -15.450 18.000 1.00 89.19 289 ALA A CA 1
ATOM 2211 C C . ALA A 1 289 ? -10.351 -14.289 18.660 1.00 89.19 289 ALA A C 1
ATOM 2213 O O . ALA A 1 289 ? -10.524 -14.298 19.877 1.00 89.19 289 ALA A O 1
ATOM 2214 N N . VAL A 1 290 ? -10.867 -13.343 17.867 1.00 93.12 290 VAL A N 1
ATOM 2215 C CA . VAL A 1 290 ? -11.706 -12.235 18.353 1.00 93.12 290 VAL A CA 1
ATOM 2216 C C . VAL A 1 290 ? -12.977 -12.752 19.026 1.00 93.12 290 VAL A C 1
ATOM 2218 O O . VAL A 1 290 ? -13.290 -12.332 20.139 1.00 93.12 290 VAL A O 1
ATOM 2221 N N . ARG A 1 291 ? -13.671 -13.715 18.406 1.00 94.00 291 ARG A N 1
ATOM 2222 C CA . ARG A 1 291 ? -14.890 -14.308 18.978 1.00 94.00 291 ARG A CA 1
ATOM 2223 C C . ARG A 1 291 ? -14.632 -15.009 20.315 1.00 94.00 291 ARG A C 1
ATOM 2225 O O . ARG A 1 291 ? -15.457 -14.915 21.214 1.00 94.00 291 ARG A O 1
ATOM 2232 N N . ARG A 1 292 ? -13.475 -15.665 20.481 1.00 92.69 292 ARG A N 1
ATOM 2233 C CA . ARG A 1 292 ? -13.062 -16.260 21.769 1.00 92.69 292 ARG A CA 1
ATOM 2234 C C . ARG A 1 292 ? -12.715 -15.219 22.833 1.00 92.69 292 ARG A C 1
ATOM 2236 O O . ARG A 1 292 ? -12.958 -15.471 24.006 1.00 92.69 292 ARG A O 1
ATOM 2243 N N . LEU A 1 293 ? -12.130 -14.084 22.442 1.00 92.75 293 LEU A N 1
ATOM 2244 C CA . LEU A 1 293 ? -11.798 -12.994 23.368 1.00 92.75 293 LEU A CA 1
ATOM 2245 C C . LEU A 1 293 ? -13.039 -12.263 23.880 1.00 92.75 293 LEU A C 1
ATOM 2247 O O . LEU A 1 293 ? -13.024 -11.741 24.991 1.00 92.75 293 LEU A O 1
ATOM 2251 N N . LEU A 1 294 ? -14.098 -12.217 23.071 1.00 94.81 294 LEU A N 1
ATOM 2252 C CA . LEU A 1 294 ? -15.351 -11.532 23.371 1.00 94.81 294 LEU A CA 1
ATOM 2253 C C . LEU A 1 294 ? -16.549 -12.477 23.170 1.00 94.81 294 LEU A C 1
ATOM 2255 O O . LEU A 1 294 ? -17.328 -12.272 22.233 1.00 94.81 294 LEU A O 1
ATOM 2259 N N . PRO A 1 295 ? -16.709 -13.496 24.037 1.00 94.75 295 PRO A N 1
ATOM 2260 C CA . PRO A 1 295 ? -17.785 -14.482 23.913 1.00 94.75 295 PRO A CA 1
ATOM 2261 C C . PRO A 1 295 ? -19.174 -13.886 24.181 1.00 94.75 295 PRO A C 1
ATOM 2263 O O . PRO A 1 295 ? -20.163 -14.403 23.676 1.00 94.75 295 PRO A O 1
ATOM 2266 N N . ASP A 1 296 ? -19.244 -12.782 24.930 1.00 92.44 296 ASP A N 1
ATOM 2267 C CA . ASP A 1 296 ? -20.504 -12.115 25.286 1.00 92.44 296 ASP A CA 1
ATOM 2268 C C . ASP A 1 296 ? -21.066 -11.234 24.156 1.00 92.44 296 ASP A C 1
ATOM 2270 O O . ASP A 1 296 ? -22.162 -10.688 24.275 1.00 92.44 296 ASP A O 1
ATOM 2274 N N . VAL A 1 297 ? -20.307 -11.034 23.074 1.00 93.00 297 VAL A N 1
ATOM 2275 C CA . VAL A 1 297 ? -20.771 -10.280 21.906 1.00 93.00 297 VAL A CA 1
ATOM 2276 C C . VAL A 1 297 ? -21.470 -11.246 20.958 1.00 93.00 297 VAL A C 1
ATOM 2278 O O . VAL A 1 297 ? -20.855 -12.188 20.460 1.00 93.00 297 VAL A O 1
ATOM 2281 N N . ASP A 1 298 ? -22.739 -10.983 20.648 1.00 92.88 298 ASP A N 1
ATOM 2282 C CA . ASP A 1 298 ? -23.442 -11.715 19.596 1.00 92.88 298 ASP A CA 1
ATOM 2283 C C . ASP A 1 298 ? -23.008 -11.215 18.209 1.00 92.88 298 ASP A C 1
ATOM 2285 O O . ASP A 1 298 ? -23.649 -10.378 17.572 1.00 92.88 298 ASP A O 1
ATOM 2289 N N . TRP A 1 299 ? -21.871 -11.737 17.746 1.00 91.94 299 TRP A N 1
ATOM 2290 C CA . TRP A 1 299 ? -21.252 -11.389 16.465 1.00 91.94 299 TRP A CA 1
ATOM 2291 C C . TRP A 1 299 ? -22.161 -11.618 15.255 1.00 91.94 299 TRP A C 1
ATOM 2293 O O . TRP A 1 299 ? -22.004 -10.945 14.237 1.00 91.94 299 TRP A O 1
ATOM 2303 N N . ASN A 1 300 ? -23.098 -12.563 15.353 1.00 90.19 300 ASN A N 1
ATOM 2304 C CA . ASN A 1 300 ? -23.988 -12.913 14.250 1.00 90.19 300 ASN A CA 1
ATOM 2305 C C . ASN A 1 300 ? -25.216 -11.992 14.179 1.00 90.19 300 ASN A C 1
ATOM 2307 O O . ASN A 1 300 ? -25.825 -11.891 13.115 1.00 90.19 300 ASN A O 1
ATOM 2311 N N . SER A 1 301 ? -25.540 -11.301 15.274 1.00 90.69 301 SER A N 1
ATOM 2312 C CA . SER A 1 301 ? -26.675 -10.375 15.371 1.00 90.69 301 SER A CA 1
ATOM 2313 C C . SER A 1 301 ? -26.258 -8.902 15.387 1.00 90.69 301 SER A C 1
ATOM 2315 O O . SER A 1 301 ? -27.090 -8.034 15.643 1.00 90.69 301 SER A O 1
ATOM 2317 N N . LEU A 1 302 ? -24.985 -8.592 15.111 1.00 92.81 302 LEU A N 1
ATOM 2318 C CA . LEU A 1 302 ? -24.540 -7.207 14.962 1.00 92.81 302 LEU A CA 1
ATOM 2319 C C . LEU A 1 302 ? -25.307 -6.521 13.827 1.00 92.81 302 LEU A C 1
ATOM 2321 O O . LEU A 1 302 ? -25.299 -6.989 12.684 1.00 92.81 302 LEU A O 1
ATOM 2325 N N . GLY A 1 303 ? -25.923 -5.381 14.138 1.00 91.06 303 GLY A N 1
ATOM 2326 C CA . GLY A 1 303 ? -26.641 -4.584 13.157 1.00 91.06 303 GLY A CA 1
ATOM 2327 C C . GLY A 1 303 ? -25.756 -4.055 12.028 1.00 91.06 303 GLY A C 1
ATOM 2328 O O . GLY A 1 303 ? -24.521 -4.131 12.045 1.00 91.06 303 GLY A O 1
ATOM 2329 N N . THR A 1 304 ? -26.406 -3.495 11.006 1.00 90.81 304 THR A N 1
ATOM 2330 C CA . THR A 1 304 ? -25.703 -2.983 9.822 1.00 90.81 304 THR A CA 1
ATOM 2331 C C . THR A 1 304 ? -24.736 -1.877 10.226 1.00 90.81 304 THR A C 1
ATOM 2333 O O . THR A 1 304 ? -25.144 -0.872 10.799 1.00 90.81 304 THR A O 1
ATOM 2336 N N . ASP A 1 305 ? -23.461 -2.041 9.873 1.00 92.81 305 ASP A N 1
ATOM 2337 C CA . ASP A 1 305 ? -22.380 -1.110 10.221 1.00 92.81 305 ASP A CA 1
ATOM 2338 C C . ASP A 1 305 ? -22.120 -0.926 11.727 1.00 92.81 305 ASP A C 1
ATOM 2340 O O . ASP A 1 305 ? -21.411 0.013 12.100 1.00 92.81 305 ASP A O 1
ATOM 2344 N N . ALA A 1 306 ? -22.656 -1.797 12.587 1.00 95.94 306 ALA A N 1
ATOM 2345 C CA . ALA A 1 306 ? -22.379 -1.739 14.016 1.00 95.94 306 ALA A CA 1
ATOM 2346 C C . ALA A 1 306 ? -20.874 -1.890 14.287 1.00 95.94 306 ALA A C 1
ATOM 2348 O O . ALA A 1 306 ? -20.182 -2.628 13.583 1.00 95.94 306 ALA A O 1
ATOM 2349 N N . ILE A 1 307 ? -20.361 -1.204 15.303 1.00 97.75 307 ILE A N 1
ATOM 2350 C CA . ILE A 1 307 ? -18.948 -1.221 15.688 1.00 97.75 307 ILE A CA 1
ATOM 2351 C C . ILE A 1 307 ? -18.781 -1.758 17.105 1.00 97.75 307 ILE A C 1
ATOM 2353 O O . ILE A 1 307 ? -19.615 -1.511 17.974 1.00 97.75 307 ILE A O 1
ATOM 2357 N N . VAL A 1 308 ? -17.664 -2.442 17.334 1.00 98.12 308 VAL A N 1
ATOM 2358 C CA . VAL A 1 308 ? -17.223 -2.939 18.636 1.00 98.12 308 VAL A CA 1
ATOM 2359 C C . VAL A 1 308 ? -15.751 -2.569 18.806 1.00 98.12 308 VAL A C 1
ATOM 2361 O O . VAL A 1 308 ? -14.906 -3.005 18.024 1.00 98.12 308 VAL A O 1
ATOM 2364 N N . ILE A 1 309 ? -15.436 -1.764 19.822 1.00 98.38 309 ILE A N 1
ATOM 2365 C CA . ILE A 1 309 ? -14.060 -1.435 20.213 1.00 98.38 309 ILE A CA 1
ATOM 2366 C C . ILE A 1 309 ? -13.915 -1.733 21.699 1.00 98.38 309 ILE A C 1
ATOM 2368 O O . ILE A 1 309 ? -14.536 -1.065 22.527 1.00 98.38 309 ILE A O 1
ATOM 2372 N N . LYS A 1 310 ? -13.119 -2.741 22.057 1.00 97.62 310 LYS A N 1
ATOM 2373 C CA . LYS A 1 310 ? -13.049 -3.210 23.445 1.00 97.62 310 LYS A CA 1
ATOM 2374 C C . LYS A 1 310 ? -11.647 -3.645 23.841 1.00 97.62 310 LYS A C 1
ATOM 2376 O O . LYS A 1 310 ? -11.013 -4.411 23.124 1.00 97.62 310 LYS A O 1
ATOM 2381 N N . THR A 1 311 ? -11.172 -3.180 24.991 1.00 97.00 311 THR A N 1
ATOM 2382 C CA . THR A 1 311 ? -9.929 -3.672 25.605 1.00 97.00 311 THR A CA 1
ATOM 2383 C C . THR A 1 311 ? -10.196 -4.958 26.383 1.00 97.00 311 THR A C 1
ATOM 2385 O O . THR A 1 311 ? -11.173 -5.030 27.130 1.00 97.00 311 THR A O 1
ATOM 2388 N N . VAL A 1 312 ? -9.321 -5.952 26.243 1.00 93.94 312 VAL A N 1
ATOM 2389 C CA . VAL A 1 312 ? -9.373 -7.239 26.950 1.00 93.94 312 VAL A CA 1
ATOM 2390 C C . VAL A 1 312 ? -7.969 -7.567 27.454 1.00 93.94 312 VAL A C 1
ATOM 2392 O O . VAL A 1 312 ? -7.085 -7.912 26.673 1.00 93.94 312 VAL A O 1
ATOM 2395 N N . GLY A 1 313 ? -7.742 -7.437 28.763 1.00 91.31 313 GLY A N 1
ATOM 2396 C CA . GLY A 1 313 ? -6.397 -7.560 29.332 1.00 91.31 313 GLY A CA 1
ATOM 2397 C C . GLY A 1 313 ? -5.440 -6.528 28.725 1.00 91.31 313 GLY A C 1
ATOM 2398 O O . GLY A 1 313 ? -5.691 -5.330 28.817 1.00 91.31 313 GLY A O 1
ATOM 2399 N N . ASN A 1 314 ? -4.372 -7.003 28.076 1.00 91.69 314 ASN A N 1
ATOM 2400 C CA . ASN A 1 314 ? -3.387 -6.163 27.378 1.00 91.69 314 ASN A CA 1
ATOM 2401 C C . ASN A 1 314 ? -3.660 -6.022 25.871 1.00 91.69 314 ASN A C 1
ATOM 2403 O O . ASN A 1 314 ? -2.819 -5.497 25.146 1.00 91.69 314 ASN A O 1
ATOM 2407 N N . ASP A 1 315 ? -4.808 -6.493 25.395 1.00 95.12 315 ASP A N 1
ATOM 2408 C CA . ASP A 1 315 ? -5.169 -6.472 23.983 1.00 95.12 315 ASP A CA 1
ATOM 2409 C C . ASP A 1 315 ? -6.360 -5.532 23.746 1.00 95.12 315 ASP A C 1
ATOM 2411 O O . ASP A 1 315 ? -7.127 -5.203 24.654 1.00 95.12 315 ASP A O 1
ATOM 2415 N N . ILE A 1 316 ? -6.534 -5.096 22.503 1.00 97.38 316 ILE A N 1
ATOM 2416 C CA . ILE A 1 316 ? -7.704 -4.345 22.051 1.00 97.38 316 ILE A CA 1
ATOM 2417 C C . ILE A 1 316 ? -8.300 -5.018 20.820 1.00 97.38 316 ILE A C 1
ATOM 2419 O O . ILE A 1 316 ? -7.587 -5.413 19.902 1.00 97.38 316 ILE A O 1
ATOM 2423 N N . VAL A 1 317 ? -9.621 -5.143 20.806 1.00 97.88 317 VAL A N 1
ATOM 2424 C CA . VAL A 1 317 ? -10.407 -5.615 19.668 1.00 97.88 317 VAL A CA 1
ATOM 2425 C C . VAL A 1 317 ? -11.039 -4.414 18.981 1.00 97.88 317 VAL A C 1
ATOM 2427 O O . VAL A 1 317 ? -11.680 -3.599 19.642 1.00 97.88 317 VAL A O 1
ATOM 2430 N N . ILE A 1 318 ? -10.881 -4.331 17.661 1.00 98.25 318 ILE A N 1
ATOM 2431 C CA . ILE A 1 318 ? -11.491 -3.339 16.774 1.00 98.25 318 ILE A CA 1
ATOM 2432 C C . ILE A 1 318 ? -12.238 -4.104 15.675 1.00 98.25 318 ILE A C 1
ATOM 2434 O O . ILE A 1 318 ? -11.639 -4.663 14.754 1.00 98.25 318 ILE A O 1
ATOM 2438 N N . SER A 1 319 ? -13.562 -4.170 15.781 1.00 96.94 319 SER A N 1
ATOM 2439 C CA . SER A 1 319 ? -14.393 -5.005 14.911 1.00 96.94 319 SER A CA 1
ATOM 2440 C C . SER A 1 319 ? -15.789 -4.418 14.696 1.00 96.94 319 SER A C 1
ATOM 2442 O O . SER A 1 319 ? -16.099 -3.327 15.167 1.00 96.94 319 SER A O 1
ATOM 2444 N N . GLY A 1 320 ? -16.641 -5.116 13.947 1.00 95.25 320 GLY A N 1
ATOM 2445 C CA . GLY A 1 320 ? -18.000 -4.669 13.674 1.00 95.25 320 GLY A CA 1
ATOM 2446 C C . GLY A 1 320 ? -18.772 -5.532 12.679 1.00 95.25 320 GLY A C 1
ATOM 2447 O O . GLY A 1 320 ? -18.220 -6.430 12.037 1.00 95.25 320 GLY A O 1
ATOM 2448 N N . GLY A 1 321 ? -20.058 -5.217 12.538 1.00 91.94 321 GLY A N 1
ATOM 2449 C CA . GLY A 1 321 ? -20.994 -5.870 11.629 1.00 91.94 321 GLY A CA 1
ATOM 2450 C C . GLY A 1 321 ? -20.732 -5.542 10.157 1.00 91.94 321 GLY A C 1
ATOM 2451 O O . GLY A 1 321 ? -20.145 -4.513 9.804 1.00 91.94 321 GLY A O 1
ATOM 2452 N N . LYS A 1 322 ? -21.175 -6.427 9.260 1.00 88.38 322 LYS A N 1
ATOM 2453 C CA . LYS A 1 322 ? -21.126 -6.184 7.810 1.00 88.38 322 LYS A CA 1
ATOM 2454 C C . LYS A 1 322 ? -22.120 -5.065 7.405 1.00 88.38 322 LYS A C 1
ATOM 2456 O O . LYS A 1 322 ? -23.084 -4.805 8.125 1.00 88.38 322 LYS A O 1
ATOM 2461 N N . PRO A 1 323 ? -21.910 -4.391 6.257 1.00 85.38 323 PRO A N 1
ATOM 2462 C CA . PRO A 1 323 ? -20.750 -4.519 5.374 1.00 85.38 323 PRO A CA 1
ATOM 2463 C C . PRO A 1 323 ? -19.535 -3.678 5.796 1.00 85.38 323 PRO A C 1
ATOM 2465 O O . PRO A 1 323 ? -18.450 -3.916 5.270 1.00 85.38 323 PRO A O 1
ATOM 2468 N N . ARG A 1 324 ? -19.679 -2.700 6.707 1.00 90.12 324 ARG A N 1
ATOM 2469 C CA . ARG A 1 324 ? -18.652 -1.650 6.909 1.00 90.12 324 ARG A CA 1
ATOM 2470 C C . ARG A 1 324 ? -18.238 -1.412 8.353 1.00 90.12 324 ARG A C 1
ATOM 2472 O O . ARG A 1 324 ? -17.288 -0.668 8.579 1.00 90.12 324 ARG A O 1
ATOM 2479 N N . GLY A 1 325 ? -18.907 -2.036 9.319 1.00 94.44 325 GLY A N 1
ATOM 2480 C CA . GLY A 1 325 ? -18.688 -1.803 10.747 1.00 94.44 325 GLY A CA 1
ATOM 2481 C C . GLY A 1 325 ? -17.223 -1.946 11.149 1.00 94.44 325 GLY A C 1
ATOM 2482 O O . GLY A 1 325 ? -16.682 -1.070 11.809 1.00 94.44 325 GLY A O 1
ATOM 2483 N N . LYS A 1 326 ? -16.519 -2.963 10.637 1.00 94.81 326 LYS A N 1
ATOM 2484 C CA . LYS A 1 326 ? -15.074 -3.152 10.881 1.00 94.81 326 LYS A CA 1
ATOM 2485 C C . LYS A 1 326 ? -14.230 -1.947 10.432 1.00 94.81 326 LYS A C 1
ATOM 2487 O O . LYS A 1 326 ? -13.365 -1.489 11.171 1.00 94.81 326 LYS A O 1
ATOM 2492 N N . VAL A 1 327 ? -14.521 -1.394 9.251 1.00 93.69 327 VAL A N 1
ATOM 2493 C CA . VAL A 1 327 ? -13.850 -0.192 8.722 1.00 93.69 327 VAL A CA 1
ATOM 2494 C C . VAL A 1 327 ? -14.158 1.019 9.604 1.00 93.69 327 VAL A C 1
ATOM 2496 O O . VAL A 1 327 ? -13.260 1.774 9.965 1.00 93.69 327 VAL A O 1
ATOM 2499 N N . TYR A 1 328 ? -15.416 1.204 10.000 1.00 95.81 328 TYR A N 1
ATOM 2500 C CA . TYR A 1 328 ? -15.800 2.334 10.847 1.00 95.81 328 TYR A CA 1
ATOM 2501 C C . TYR A 1 328 ? -15.274 2.229 12.271 1.00 95.81 328 TYR A C 1
ATOM 2503 O O . TYR A 1 328 ? -14.952 3.255 12.858 1.00 95.81 328 TYR A O 1
ATOM 2511 N N . ALA A 1 329 ? -15.130 1.022 12.814 1.00 97.94 329 ALA A N 1
ATOM 2512 C CA . ALA A 1 329 ? -14.509 0.801 14.110 1.00 97.94 329 ALA A CA 1
ATOM 2513 C C . ALA A 1 329 ? -13.053 1.284 14.112 1.00 97.94 329 ALA A C 1
ATOM 2515 O O . ALA A 1 329 ? -12.644 1.967 15.047 1.00 97.94 329 ALA A O 1
ATOM 2516 N N . ILE A 1 330 ? -12.301 1.019 13.035 1.00 97.94 330 ILE A N 1
ATOM 2517 C CA . ILE A 1 330 ? -10.930 1.519 12.864 1.00 97.94 330 ILE A CA 1
ATOM 2518 C C . ILE A 1 330 ? -10.901 3.048 12.870 1.00 97.94 330 ILE A C 1
ATOM 2520 O O . ILE A 1 330 ? -10.165 3.646 13.655 1.00 97.94 330 ILE A O 1
ATOM 2524 N N . TYR A 1 331 ? -11.716 3.701 12.037 1.00 97.00 331 TYR A N 1
ATOM 2525 C CA . TYR A 1 331 ? -11.711 5.164 11.982 1.00 97.00 331 TYR A CA 1
ATOM 2526 C C . TYR A 1 331 ? -12.271 5.806 13.256 1.00 97.00 331 TYR A C 1
ATOM 2528 O O . TYR A 1 331 ? -11.788 6.862 13.647 1.00 97.00 331 TYR A O 1
ATOM 2536 N N . THR A 1 332 ? -13.206 5.162 13.960 1.00 97.88 332 THR A N 1
ATOM 2537 C CA . THR A 1 332 ? -13.644 5.589 15.298 1.00 97.88 332 THR A CA 1
ATOM 2538 C C . THR A 1 332 ? -12.537 5.464 16.329 1.00 97.88 332 THR A C 1
ATOM 2540 O O . THR A 1 332 ? -12.309 6.410 17.076 1.00 97.88 332 THR A O 1
ATOM 2543 N N . PHE A 1 333 ? -11.791 4.362 16.337 1.00 98.50 333 PHE A N 1
ATOM 2544 C CA . PHE A 1 333 ? -10.635 4.214 17.214 1.00 98.50 333 PHE A CA 1
ATOM 2545 C C . PHE A 1 333 ? -9.589 5.306 16.951 1.00 98.50 333 PHE A C 1
ATOM 2547 O O . PHE A 1 333 ? -9.178 6.015 17.871 1.00 98.50 333 PHE A O 1
ATOM 2554 N N . LEU A 1 334 ? -9.208 5.507 15.689 1.00 98.38 334 LEU A N 1
ATOM 2555 C CA . LEU A 1 334 ? -8.248 6.540 15.311 1.00 98.38 334 LEU A CA 1
ATOM 2556 C C . LEU A 1 334 ? -8.740 7.950 15.673 1.00 98.38 334 LEU A C 1
ATOM 2558 O O . LEU A 1 334 ? -7.966 8.765 16.171 1.00 98.38 334 LEU A O 1
ATOM 2562 N N . GLN A 1 335 ? -10.022 8.242 15.449 1.00 97.62 335 GLN A N 1
ATOM 2563 C CA . GLN A 1 335 ? -10.575 9.572 15.684 1.00 97.62 335 GLN A CA 1
ATOM 2564 C C . GLN A 1 335 ? -10.763 9.883 17.169 1.00 97.62 335 GLN A C 1
ATOM 2566 O O . GLN A 1 335 ? -10.301 10.909 17.667 1.00 97.62 335 GLN A O 1
ATOM 2571 N N . ASP A 1 336 ? -11.494 9.014 17.859 1.00 97.12 336 ASP A N 1
ATOM 2572 C CA . ASP A 1 336 ? -12.103 9.337 19.146 1.00 97.12 336 ASP A CA 1
ATOM 2573 C C . ASP A 1 336 ? -11.260 8.826 20.318 1.00 97.12 336 ASP A C 1
ATOM 2575 O O . ASP A 1 336 ? -11.367 9.356 21.421 1.00 97.12 336 ASP A O 1
ATOM 2579 N N . ILE A 1 337 ? -10.375 7.853 20.073 1.00 97.19 337 ILE A N 1
ATOM 2580 C CA . ILE A 1 337 ? -9.478 7.288 21.089 1.00 97.19 337 ILE A CA 1
ATOM 2581 C C . ILE A 1 337 ? -8.034 7.758 20.854 1.00 97.19 337 ILE A C 1
ATOM 2583 O O . ILE A 1 337 ? -7.394 8.288 21.764 1.00 97.19 337 ILE A O 1
ATOM 2587 N N . VAL A 1 338 ? -7.506 7.620 19.632 1.00 97.81 338 VAL A N 1
ATOM 2588 C CA . VAL A 1 338 ? -6.131 8.051 19.314 1.00 97.81 338 VAL A CA 1
ATOM 2589 C C . VAL A 1 338 ? -6.045 9.570 19.137 1.00 97.81 338 VAL A C 1
ATOM 2591 O O . VAL A 1 338 ? -5.089 10.181 19.622 1.00 97.81 338 VAL A O 1
ATOM 2594 N N . GLY A 1 339 ? -7.060 10.201 18.539 1.00 97.56 339 GLY A N 1
ATOM 2595 C CA . GLY A 1 339 ? -7.178 11.657 18.411 1.00 97.56 339 GLY A CA 1
ATOM 2596 C C . GLY A 1 339 ? -6.863 12.224 17.023 1.00 97.56 339 GLY A C 1
ATOM 2597 O O . GLY A 1 339 ? -6.663 13.432 16.908 1.00 97.56 339 GLY A O 1
ATOM 2598 N N . CYS A 1 340 ? -6.799 11.392 15.982 1.00 97.00 340 CYS A N 1
ATOM 2599 C CA . CYS A 1 340 ? -6.663 11.854 14.600 1.00 97.00 340 CYS A CA 1
ATOM 2600 C C . CYS A 1 340 ? -7.903 12.656 14.170 1.00 97.00 340 CYS A C 1
ATOM 2602 O O . CYS A 1 340 ? -9.032 12.324 14.532 1.00 97.00 340 CYS A O 1
ATOM 2604 N N . ARG A 1 341 ? -7.720 13.708 13.367 1.00 96.00 341 ARG A N 1
ATOM 2605 C CA . ARG A 1 341 ? -8.827 14.504 12.813 1.00 96.00 341 ARG A CA 1
ATOM 2606 C C . ARG A 1 341 ? -8.658 14.679 11.314 1.00 96.00 341 ARG A C 1
ATOM 2608 O O . ARG A 1 341 ? -7.605 15.115 10.864 1.00 96.00 341 ARG A O 1
ATOM 2615 N N . TRP A 1 342 ? -9.716 14.393 10.564 1.00 91.19 342 TRP A N 1
ATOM 2616 C CA . TRP A 1 342 ? -9.797 14.646 9.127 1.00 91.19 342 TRP A CA 1
ATOM 2617 C C . TRP A 1 342 ? -10.765 15.799 8.885 1.00 91.19 342 TRP A C 1
ATOM 2619 O O . TRP A 1 342 ? -11.972 15.639 9.065 1.00 91.19 342 TRP A O 1
ATOM 2629 N N . TRP A 1 343 ? -10.239 16.959 8.500 1.00 86.94 343 TRP A N 1
ATOM 2630 C CA . TRP A 1 343 ? -11.040 18.163 8.265 1.00 86.94 343 TRP A CA 1
ATOM 2631 C C . TRP A 1 343 ? -11.461 18.268 6.802 1.00 86.94 343 TRP A C 1
ATOM 2633 O O . TRP A 1 343 ? -12.614 18.562 6.490 1.00 86.94 343 TRP A O 1
ATOM 2643 N N . ALA A 1 344 ? -10.521 17.983 5.902 1.00 80.25 344 ALA A N 1
ATOM 2644 C CA . ALA A 1 344 ? -10.722 17.928 4.463 1.00 80.25 344 ALA A CA 1
ATOM 2645 C C . ALA A 1 344 ? -9.675 16.989 3.829 1.00 80.25 344 ALA A C 1
ATOM 2647 O O . ALA A 1 344 ? -8.737 16.558 4.504 1.00 80.25 344 ALA A O 1
ATOM 2648 N N . PRO A 1 345 ? -9.797 16.648 2.534 1.00 70.50 345 PRO A N 1
ATOM 2649 C CA . PRO A 1 345 ? -8.732 15.949 1.823 1.00 70.50 345 PRO A CA 1
ATOM 2650 C C . PRO A 1 345 ? -7.412 16.716 1.959 1.00 70.50 345 PRO A C 1
ATOM 2652 O O . PRO A 1 345 ? -7.374 17.911 1.684 1.00 70.50 345 PRO A O 1
ATOM 2655 N N . ASN A 1 346 ? -6.350 16.025 2.377 1.00 70.94 346 ASN A N 1
ATOM 2656 C CA . ASN A 1 346 ? -5.021 16.577 2.685 1.00 70.94 346 ASN A CA 1
ATOM 2657 C C . ASN A 1 346 ? -4.935 17.507 3.911 1.00 70.94 346 ASN A C 1
ATOM 2659 O O . ASN A 1 346 ? -3.830 17.868 4.297 1.00 70.94 346 ASN A O 1
ATOM 2663 N N . GLU A 1 347 ? -6.050 17.828 4.567 1.00 82.00 347 GLU A N 1
ATOM 2664 C CA . GLU A 1 347 ? -6.087 18.631 5.795 1.00 82.00 347 GLU A CA 1
ATOM 2665 C C . GLU A 1 347 ? -6.402 17.720 6.983 1.00 82.00 347 GLU A C 1
ATOM 2667 O O . GLU A 1 347 ? -7.564 17.483 7.341 1.00 82.00 347 GLU A O 1
ATOM 2672 N N . ILE A 1 348 ? -5.345 17.148 7.562 1.00 88.06 348 ILE A N 1
ATOM 2673 C CA . ILE A 1 348 ? -5.422 16.128 8.611 1.00 88.06 348 ILE A CA 1
ATOM 2674 C C . ILE A 1 348 ? -4.580 16.581 9.802 1.00 88.06 348 ILE A C 1
ATOM 2676 O O . ILE A 1 348 ? -3.416 16.942 9.652 1.00 88.06 348 ILE A O 1
ATOM 2680 N N . THR A 1 349 ? -5.152 16.525 11.001 1.00 94.00 349 THR A N 1
ATOM 2681 C CA . THR A 1 349 ? -4.399 16.686 12.247 1.00 94.00 349 THR A CA 1
ATOM 2682 C C . THR A 1 349 ? -4.084 15.315 12.819 1.00 94.00 349 THR A C 1
ATOM 2684 O O . THR A 1 349 ? -4.990 14.546 13.146 1.00 94.00 349 THR A O 1
ATOM 2687 N N . ILE A 1 350 ? -2.795 15.028 12.969 1.00 95.44 350 ILE A N 1
ATOM 2688 C CA . ILE A 1 350 ? -2.293 13.780 13.538 1.00 95.44 350 ILE A CA 1
ATOM 2689 C C . ILE A 1 350 ? -1.567 14.136 14.836 1.00 95.44 350 ILE A C 1
ATOM 2691 O O . ILE A 1 350 ? -0.623 14.929 14.801 1.00 95.44 350 ILE A O 1
ATOM 2695 N N . PRO A 1 351 ? -2.025 13.642 15.998 1.00 96.69 351 PRO A N 1
ATOM 2696 C CA . PRO A 1 351 ? -1.390 13.975 17.263 1.00 96.69 351 PRO A CA 1
ATOM 2697 C C . PRO A 1 351 ? -0.014 13.313 17.358 1.00 96.69 351 PRO A C 1
ATOM 2699 O O . PRO A 1 351 ? 0.138 12.161 16.977 1.00 96.69 351 PRO A O 1
ATOM 2702 N N . SER A 1 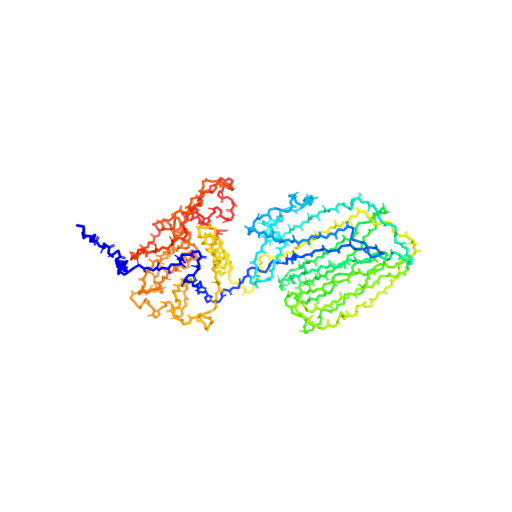352 ? 0.968 14.001 17.939 1.00 96.56 352 SER A N 1
ATOM 2703 C CA . SER A 1 352 ? 2.268 13.400 18.256 1.00 96.56 352 SER A CA 1
ATOM 2704 C C . SER A 1 352 ? 2.249 12.841 19.683 1.00 96.56 352 SER A C 1
ATOM 2706 O O . SER A 1 352 ? 2.170 13.592 20.656 1.00 96.56 352 SER A O 1
ATOM 2708 N N . LYS A 1 353 ? 2.265 11.512 19.812 1.00 95.50 353 LYS A N 1
ATOM 2709 C CA . LYS A 1 353 ? 2.200 10.756 21.072 1.00 95.50 353 LYS A CA 1
ATOM 2710 C C . LYS A 1 353 ? 3.225 9.618 21.065 1.00 95.50 353 LYS A C 1
ATOM 2712 O O . LYS A 1 353 ? 2.877 8.470 20.803 1.00 95.50 353 LYS A O 1
ATOM 2717 N N . LEU A 1 354 ? 4.473 9.926 21.431 1.00 94.62 354 LEU A N 1
ATOM 2718 C CA . LEU A 1 354 ? 5.565 8.940 21.542 1.00 94.62 354 LEU A CA 1
ATOM 2719 C C . LEU A 1 354 ? 5.187 7.724 22.410 1.00 94.62 354 LEU A C 1
ATOM 2721 O O . LEU A 1 354 ? 5.549 6.587 22.112 1.00 94.62 354 LEU A O 1
ATOM 2725 N N . ASN A 1 355 ? 4.441 7.984 23.485 1.00 95.88 355 ASN A N 1
ATOM 2726 C CA . ASN A 1 355 ? 3.869 6.974 24.361 1.00 95.88 355 ASN A CA 1
ATOM 2727 C C . ASN A 1 355 ? 2.355 6.942 24.142 1.00 95.88 355 ASN A C 1
ATOM 2729 O O . ASN A 1 355 ? 1.656 7.900 24.482 1.00 95.88 355 ASN A O 1
ATOM 2733 N N . LEU A 1 356 ? 1.848 5.839 23.594 1.00 96.25 356 LEU A N 1
ATOM 2734 C CA . LEU A 1 356 ? 0.425 5.651 23.331 1.00 96.25 356 LEU A CA 1
ATOM 2735 C C . LEU A 1 356 ? -0.104 4.510 24.196 1.00 96.25 356 LEU A C 1
ATOM 2737 O O . LEU A 1 356 ? 0.246 3.348 23.988 1.00 96.25 356 LEU A O 1
ATOM 2741 N N . SER A 1 357 ? -0.947 4.857 25.166 1.00 95.25 357 SER A N 1
ATOM 2742 C CA . SER A 1 357 ? -1.671 3.909 26.016 1.00 95.25 357 SER A CA 1
ATOM 2743 C C . SER A 1 357 ? -3.169 4.142 25.876 1.00 95.25 357 SER A C 1
ATOM 2745 O O . SER A 1 357 ? -3.623 5.287 25.885 1.00 95.25 357 SER A O 1
ATOM 2747 N N . ILE A 1 358 ? -3.923 3.060 25.722 1.00 96.06 358 ILE A N 1
ATOM 2748 C CA . ILE A 1 358 ? -5.371 3.085 25.548 1.00 96.06 358 ILE A CA 1
ATOM 2749 C C . ILE A 1 358 ? -6.023 2.780 26.897 1.00 96.06 358 ILE A C 1
ATOM 2751 O O . ILE A 1 358 ? -5.707 1.744 27.491 1.00 96.06 358 ILE A O 1
ATOM 2755 N N . PRO A 1 359 ? -6.903 3.656 27.410 1.00 93.31 359 PRO A N 1
ATOM 2756 C CA . PRO A 1 359 ? -7.631 3.378 28.642 1.00 93.31 359 PRO A CA 1
ATOM 2757 C C . PRO A 1 359 ? -8.592 2.193 28.461 1.00 93.31 359 PRO A C 1
ATOM 2759 O O . PRO A 1 359 ? -8.947 1.875 27.319 1.00 93.31 359 PRO A O 1
ATOM 2762 N N . PRO A 1 360 ? -9.064 1.567 29.559 1.00 94.94 360 PRO A N 1
ATOM 2763 C CA . PRO A 1 360 ? -10.145 0.593 29.491 1.00 94.94 360 PRO A CA 1
ATOM 2764 C C . PRO A 1 360 ? -11.290 1.115 28.618 1.00 94.94 360 PRO A C 1
ATOM 2766 O O . PRO A 1 360 ? -11.872 2.164 28.893 1.00 94.94 360 PRO A O 1
ATOM 2769 N N . THR A 1 361 ? -11.570 0.408 27.529 1.00 95.25 361 THR A N 1
ATOM 2770 C CA . THR A 1 361 ? -12.518 0.830 26.497 1.00 95.25 361 THR A CA 1
ATOM 2771 C C . THR A 1 361 ? -13.552 -0.267 26.290 1.00 95.25 361 THR A C 1
ATOM 2773 O O . THR A 1 361 ? -13.204 -1.444 26.199 1.00 95.25 361 THR A O 1
ATOM 2776 N N . ASN A 1 362 ? -14.824 0.120 26.199 1.00 96.38 362 ASN A N 1
ATOM 2777 C CA . ASN A 1 362 ? -15.942 -0.761 25.875 1.00 96.38 362 ASN A CA 1
ATOM 2778 C C . ASN A 1 362 ? -16.982 0.022 25.060 1.00 96.38 362 ASN A C 1
ATOM 2780 O O . ASN A 1 362 ? -17.983 0.497 25.592 1.00 96.38 362 ASN A O 1
ATOM 2784 N N . VAL A 1 363 ? -16.691 0.225 23.778 1.00 97.00 363 VAL A N 1
ATOM 2785 C CA . VAL A 1 363 ? -17.561 0.931 22.837 1.00 97.00 363 VAL A CA 1
ATOM 2786 C C . VAL A 1 363 ? -18.322 -0.098 22.015 1.00 97.00 363 VAL A C 1
ATOM 2788 O O . VAL A 1 363 ? -17.720 -0.930 21.338 1.00 97.00 363 VAL A O 1
ATOM 2791 N N . SER A 1 364 ? -19.645 0.007 22.043 1.00 95.56 364 SER A N 1
ATOM 2792 C CA . SER A 1 364 ? -20.549 -0.662 21.114 1.00 95.56 364 SER A CA 1
ATOM 2793 C C . SER A 1 364 ? -21.503 0.386 20.562 1.00 95.56 364 SER A C 1
ATOM 2795 O O . SER A 1 364 ? -22.081 1.158 21.330 1.00 95.56 364 SER A O 1
ATOM 2797 N N . TYR A 1 365 ? -21.621 0.469 19.242 1.00 95.44 365 TYR A N 1
ATOM 2798 C CA . TYR A 1 365 ? -22.486 1.452 18.600 1.00 95.44 365 TYR A CA 1
ATOM 2799 C C . TYR A 1 365 ? -23.073 0.898 17.311 1.00 95.44 365 TYR A C 1
ATOM 2801 O O . TYR A 1 365 ? -22.344 0.420 16.445 1.00 95.44 365 TYR A O 1
ATOM 2809 N N . GLU A 1 366 ? -24.386 1.024 17.170 1.00 94.75 366 GLU A N 1
ATOM 2810 C CA . GLU A 1 366 ? -25.115 0.726 15.946 1.00 94.75 366 GLU A CA 1
ATOM 2811 C C . GLU A 1 366 ? -25.676 2.030 15.363 1.00 94.75 366 GLU A C 1
ATOM 2813 O O . GLU A 1 366 ? -26.377 2.766 16.068 1.00 94.75 366 GLU A O 1
ATOM 2818 N N . PRO A 1 367 ? -25.374 2.365 14.096 1.00 93.19 367 PRO A N 1
ATOM 2819 C CA . PRO A 1 367 ? -25.922 3.564 13.482 1.00 93.19 367 PRO A CA 1
ATOM 2820 C C . PRO A 1 367 ? -27.456 3.502 13.369 1.00 93.19 367 PRO A C 1
ATOM 2822 O O . PRO A 1 367 ? -27.976 2.552 12.788 1.00 93.19 367 PRO A O 1
ATOM 2825 N N . PRO A 1 368 ? -28.197 4.544 13.794 1.00 92.88 368 PRO A N 1
ATOM 2826 C CA . PRO A 1 368 ? -29.663 4.550 13.712 1.00 92.88 368 PRO A CA 1
ATOM 2827 C C . PRO A 1 368 ? -30.172 4.614 12.265 1.00 92.88 368 PRO A C 1
ATOM 2829 O O . PRO A 1 368 ? -31.287 4.199 11.963 1.00 92.88 368 PRO A O 1
ATOM 2832 N N . PHE A 1 369 ? -29.348 5.135 11.351 1.00 90.69 369 PHE A N 1
ATOM 2833 C CA . PHE A 1 369 ? -29.650 5.190 9.928 1.00 90.69 369 PHE A CA 1
ATOM 2834 C C . PHE A 1 369 ? -28.832 4.145 9.179 1.00 90.69 369 PHE A C 1
ATOM 2836 O O . PHE A 1 369 ? -27.600 4.223 9.136 1.00 90.69 369 PHE A O 1
ATOM 2843 N N . ARG A 1 370 ? -29.533 3.229 8.499 1.00 85.69 370 ARG A N 1
ATOM 2844 C CA . ARG A 1 370 ? -28.938 2.220 7.605 1.00 85.69 370 ARG A CA 1
ATOM 2845 C C . ARG A 1 370 ? -28.084 2.844 6.498 1.00 85.69 370 ARG A C 1
ATOM 2847 O O . ARG A 1 370 ? -27.097 2.253 6.065 1.00 85.69 370 ARG A O 1
ATOM 2854 N N . MET A 1 371 ? -28.470 4.030 6.034 1.00 88.00 371 MET A N 1
ATOM 2855 C CA . MET A 1 371 ? -27.814 4.738 4.943 1.00 88.00 371 MET A CA 1
ATOM 2856 C C . MET A 1 371 ? -27.417 6.145 5.380 1.00 88.00 371 MET A C 1
ATOM 2858 O O . MET A 1 371 ? -28.229 6.887 5.926 1.00 88.00 371 MET A O 1
ATOM 2862 N N . ARG A 1 372 ? -26.160 6.509 5.119 1.00 91.00 372 ARG A N 1
ATOM 2863 C CA . ARG A 1 372 ? -25.583 7.822 5.429 1.00 91.00 372 ARG A CA 1
ATOM 2864 C C . ARG A 1 372 ? -24.826 8.304 4.200 1.00 91.00 372 ARG A C 1
ATOM 2866 O O . ARG A 1 372 ? -23.802 7.726 3.857 1.00 91.00 372 ARG A O 1
ATOM 2873 N N . VAL A 1 373 ? -25.333 9.316 3.503 1.00 86.75 373 VAL A N 1
ATOM 2874 C CA . VAL A 1 373 ? -24.755 9.797 2.237 1.00 86.75 373 VAL A CA 1
ATOM 2875 C C . VAL A 1 373 ? -24.502 11.295 2.327 1.00 86.75 373 VAL A C 1
ATOM 2877 O O . VAL A 1 373 ? -25.272 12.028 2.939 1.00 86.75 373 VAL A O 1
ATOM 2880 N N . HIS A 1 374 ? -23.424 11.744 1.691 1.00 84.75 374 HIS A N 1
ATOM 2881 C CA . HIS A 1 374 ? -23.100 13.154 1.525 1.00 84.75 374 HIS A CA 1
ATOM 2882 C C . HIS A 1 374 ? -22.788 13.413 0.047 1.00 84.75 374 HIS A C 1
ATOM 2884 O O . HIS A 1 374 ? -21.909 12.766 -0.518 1.00 84.75 374 HIS A O 1
ATOM 2890 N N . THR A 1 375 ? -23.500 14.336 -0.600 1.00 83.25 375 THR A N 1
ATOM 2891 C CA . THR A 1 375 ? -23.461 14.526 -2.067 1.00 83.25 375 THR A CA 1
ATOM 2892 C C . THR A 1 375 ? -22.408 15.529 -2.550 1.00 83.25 375 THR A C 1
ATOM 2894 O O . THR A 1 375 ? -22.425 15.951 -3.703 1.00 83.25 375 THR A O 1
ATOM 2897 N N . SER A 1 376 ? -21.450 15.907 -1.701 1.00 82.00 376 SER A N 1
ATOM 2898 C CA . SER A 1 376 ? -20.354 16.799 -2.096 1.00 82.00 376 SER A CA 1
ATOM 2899 C C . SER A 1 376 ? -19.177 16.060 -2.738 1.00 82.00 376 SER A C 1
ATOM 2901 O O . SER A 1 376 ? -19.054 14.836 -2.662 1.00 82.00 376 SER A O 1
ATOM 2903 N N . ARG A 1 377 ? -18.221 16.833 -3.272 1.00 77.62 377 ARG A N 1
ATOM 2904 C CA . ARG A 1 377 ? -16.923 16.316 -3.729 1.00 77.62 377 ARG A CA 1
ATOM 2905 C C . ARG A 1 377 ? -16.214 15.484 -2.651 1.00 77.62 377 ARG A C 1
ATOM 2907 O O . ARG A 1 377 ? -15.672 14.435 -2.975 1.00 77.62 377 ARG A O 1
ATOM 2914 N N . ILE A 1 378 ? -16.268 15.894 -1.383 1.00 74.00 378 ILE A N 1
ATOM 2915 C CA . ILE A 1 378 ? -15.688 15.133 -0.259 1.00 74.00 378 ILE A CA 1
ATOM 2916 C C . ILE A 1 378 ? -16.405 13.788 -0.106 1.00 74.00 378 ILE A C 1
ATOM 2918 O O . ILE A 1 378 ? -15.762 12.749 -0.026 1.00 74.00 378 ILE A O 1
ATOM 2922 N N . GLY A 1 379 ? -17.737 13.784 -0.172 1.00 68.50 379 GLY A N 1
ATOM 2923 C CA . GLY A 1 379 ? -18.535 12.558 -0.109 1.00 68.50 379 GLY A CA 1
ATOM 2924 C C . GLY A 1 379 ? -18.361 11.627 -1.315 1.00 68.50 379 GLY A C 1
ATOM 2925 O O . GLY A 1 379 ? -18.814 10.487 -1.272 1.00 68.50 379 GLY A O 1
ATOM 2926 N N . SER A 1 380 ? -17.687 12.062 -2.385 1.00 66.62 380 SER A N 1
ATOM 2927 C CA . SER A 1 380 ? -17.328 11.223 -3.538 1.00 66.62 380 SER A CA 1
ATOM 2928 C C . SER A 1 380 ? -15.962 10.532 -3.408 1.00 66.62 380 SER A C 1
ATOM 2930 O O . SER A 1 380 ? -15.691 9.587 -4.148 1.00 66.62 380 SER A O 1
ATOM 2932 N N . MET A 1 381 ? -15.121 10.953 -2.454 1.00 63.59 381 MET A N 1
ATOM 2933 C CA . MET A 1 381 ? -13.783 10.389 -2.247 1.00 63.59 381 MET A CA 1
ATOM 2934 C C . MET A 1 381 ? -13.847 9.134 -1.358 1.00 63.59 381 MET A C 1
ATOM 2936 O O . MET A 1 381 ? -14.390 9.215 -0.253 1.00 63.59 381 MET A O 1
ATOM 2940 N N . PRO A 1 382 ? -13.311 7.975 -1.792 1.00 64.81 382 PRO A N 1
ATOM 2941 C CA . PRO A 1 382 ? -13.383 6.723 -1.030 1.00 64.81 382 PRO A CA 1
ATOM 2942 C C . PRO A 1 382 ? -12.849 6.817 0.407 1.00 64.81 382 PRO A C 1
ATOM 2944 O O . PRO A 1 382 ? -13.460 6.285 1.334 1.00 64.81 382 PRO A O 1
ATOM 2947 N N . GLU A 1 383 ? -11.735 7.517 0.595 1.00 67.06 383 GLU A N 1
ATOM 2948 C CA . GLU A 1 383 ? -11.061 7.685 1.882 1.00 67.06 383 GLU A CA 1
ATOM 2949 C C . GLU A 1 383 ? -11.924 8.533 2.824 1.00 67.06 383 GLU A C 1
ATOM 2951 O O . GLU A 1 383 ? -12.233 8.126 3.945 1.00 67.06 383 GLU A O 1
ATOM 2956 N N . ALA A 1 384 ? -12.439 9.659 2.322 1.00 72.81 384 ALA A N 1
ATOM 2957 C CA . ALA A 1 384 ? -13.302 10.550 3.090 1.00 72.81 384 ALA A CA 1
ATOM 2958 C C . ALA A 1 384 ? -14.637 9.902 3.479 1.00 72.81 384 ALA A C 1
ATOM 2960 O O . ALA A 1 384 ? -15.142 10.161 4.571 1.00 72.81 384 ALA A O 1
ATOM 2961 N N . ARG A 1 385 ? -15.199 9.016 2.639 1.00 79.06 385 ARG A N 1
ATOM 2962 C CA . ARG A 1 385 ? -16.385 8.228 3.020 1.00 79.06 385 ARG A CA 1
ATOM 2963 C C . ARG A 1 385 ? -16.121 7.362 4.246 1.00 79.06 385 ARG A C 1
ATOM 2965 O O . ARG A 1 385 ? -17.024 7.183 5.053 1.00 79.06 385 ARG A O 1
ATOM 2972 N N . SER A 1 386 ? -14.904 6.855 4.410 1.00 85.12 386 SER A N 1
ATOM 2973 C CA . SER A 1 386 ? -14.566 6.010 5.552 1.00 85.12 386 SER A CA 1
ATOM 2974 C C . SER A 1 386 ? -14.371 6.836 6.828 1.00 85.12 386 SER A C 1
ATOM 2976 O O . SER A 1 386 ? -14.949 6.490 7.857 1.00 85.12 386 SER A O 1
ATOM 2978 N N . TRP A 1 387 ? -13.685 7.985 6.741 1.00 84.44 387 TRP A N 1
ATOM 2979 C CA . TRP A 1 387 ? -13.524 8.938 7.856 1.00 84.44 387 TRP A CA 1
ATOM 2980 C C . TRP A 1 387 ? -14.875 9.454 8.371 1.00 84.44 387 TRP A C 1
ATOM 2982 O O . TRP A 1 387 ? -15.154 9.450 9.571 1.00 84.44 387 TRP A O 1
ATOM 2992 N N . LEU A 1 388 ? -15.749 9.842 7.438 1.00 87.69 388 LEU A N 1
ATOM 2993 C CA . LEU A 1 388 ? -17.093 10.356 7.715 1.00 87.69 388 LEU A CA 1
ATOM 2994 C C . LEU A 1 388 ? -18.132 9.250 7.952 1.00 87.69 388 LEU A C 1
ATOM 2996 O O . LEU A 1 388 ? -19.297 9.545 8.210 1.00 87.69 388 LEU A O 1
ATOM 3000 N N . ARG A 1 389 ? -17.726 7.978 7.864 1.00 91.69 389 ARG A N 1
ATOM 3001 C CA . ARG A 1 389 ? -18.568 6.796 8.095 1.00 91.69 389 ARG A CA 1
ATOM 3002 C C . ARG A 1 389 ? -19.823 6.750 7.200 1.00 91.69 389 ARG A C 1
ATOM 3004 O O . ARG A 1 389 ? -20.906 6.339 7.635 1.00 91.69 389 ARG A O 1
ATOM 3011 N N . LEU A 1 390 ? -19.667 7.180 5.945 1.00 87.12 390 LEU A N 1
ATOM 3012 C CA . LEU A 1 390 ? -20.693 7.257 4.902 1.00 87.12 390 LEU A CA 1
ATOM 3013 C C . LEU A 1 390 ? -20.830 5.947 4.120 1.00 87.12 390 LEU A C 1
ATOM 3015 O O . LEU A 1 390 ? -19.842 5.323 3.741 1.00 87.12 390 LEU A O 1
ATOM 3019 N N . SER A 1 391 ? -22.066 5.586 3.786 1.00 83.44 391 SER A N 1
ATOM 3020 C CA . SER A 1 391 ? -22.410 4.438 2.949 1.00 83.44 391 SER A CA 1
ATOM 3021 C C . SER A 1 391 ? -21.773 4.530 1.554 1.00 83.44 391 SER A C 1
ATOM 3023 O O . SER A 1 391 ? -21.741 5.590 0.927 1.00 83.44 391 SER A O 1
ATOM 3025 N N . TYR A 1 392 ? -21.256 3.401 1.061 1.00 69.06 392 TYR A N 1
ATOM 3026 C CA . TYR A 1 392 ? -20.482 3.317 -0.189 1.00 69.06 392 TYR A CA 1
ATOM 3027 C C . TYR A 1 392 ? -20.714 2.030 -1.001 1.00 69.06 392 TYR A C 1
ATOM 3029 O O . TYR A 1 392 ? -19.910 1.695 -1.871 1.00 69.06 392 TYR A O 1
ATOM 3037 N N . ASP A 1 393 ? -21.757 1.275 -0.678 1.00 61.88 393 ASP A N 1
ATOM 3038 C CA . ASP A 1 393 ? -22.166 0.012 -1.311 1.00 61.88 393 ASP A CA 1
ATOM 3039 C C . ASP A 1 393 ? -23.446 0.160 -2.154 1.00 61.88 393 ASP A C 1
ATOM 3041 O O . ASP A 1 393 ? -24.168 -0.815 -2.342 1.00 61.88 393 ASP A O 1
ATOM 3045 N N . LEU A 1 394 ? -23.706 1.380 -2.637 1.00 54.62 394 LEU A N 1
ATOM 3046 C CA . LEU A 1 394 ? -24.784 1.698 -3.574 1.00 54.62 394 LEU A CA 1
ATOM 3047 C C . LEU A 1 394 ? -24.343 1.497 -5.023 1.00 54.62 394 LEU A C 1
ATOM 3049 O O . LEU A 1 394 ? -23.184 1.876 -5.330 1.00 54.62 394 LEU A O 1
#

Foldseek 3Di:
DDDDPPPPPPDDPPFWQWQFDPLAGLAAAAEAPQDAQDFKWWQWKFKFWLRGTQDTDGQDDAFADFCVVVVKDWDFATWGWDDDDVRIGTGRNDARDDQKSKTKIKDWGPDKDKAEQNIKMKMKIKIFAAFAQQAKWWWWKWWQWPVRDIFIWTWMQHRRRWIFTPTQDPPDGDDTHTDDPPADRMKIKMWIAHQFDIKIWIDHPPDPDDTDTDDDGTDPGIIITTIMMIITMYGLPPVPDPPLSSLQSVLSSVLQSLVCVQQVYGHHYDHPVPTDPSGEYEYAEDDPVLCVQCVVDPQVPFDELKWWWFDRRNYIYTYGDPDCVRLLSSLCCCPVFQNKDDPAVVDIDRHHDNIDITHGDTDIDDDPDNAAADPDPLSVGPVSCSNVVGDDPD

Secondary structure (DSSP, 8-state):
-------------TT-EEEEETTEE-EEEEETT--------EEEEEEEETTEEEEEEE--SSTT--SGGGT-EEEES-EEEEEETTEEEEEE-S-SBTTEEEEEEEEEEEEEEE--SSS-EEEEEEEEPP--SSS-EEEEEEEEETT--EEEEEEEE-TTS-EEEE--BTT-PPP-EEPPTT--SEEEEEEEEETTEEEEEEEETT--SPPEEE-----SS--EEEEEEEEEEEES--TTS-HHHHHHHHHHHHHHHHHHHHHTSPPPEE-GGGPPTTSEEEEES--HHHHHH-TTS-TTSPPTT-EEEEEETTEEEEEE-TTTHHHHHHHHIIIIII--EEEETTEEE----SSEEEPP-EEEE--S-S-----SHHHHSHHHHHHTT-----

Radius of gyration: 24.62 Å; chains: 1; bounding box: 62×39×91 Å

pLDDT: mean 80.68, std 16.6, range [29.17, 98.5]

Sequence (394 aa):
MLLVLWACLQTSAEGQVRLATDGKSKAVIVAEGWQPVPISAFASISVAAGGRDLLKEEFNGPSGQSVESQGWKHSTGAFAVSYRGKEVGFAASAKSDGSKHKAVAIKNLRRPHTITKDAPLTLEYVVSRPVGTSRESWAYVRVHTKDGKRWANGVTVANDGKSYFYAAAEPNDPERVPLPADAGPVLDLKMVMLPTTVRWYWRNHGSDEAYKKIRHWGLSKPVTITGVMISSMNHAGDTNRELSDARLDRATDDLKKYLDEVTGTEFEIVVPEAAPKGSSKIFVGDSPAVRRLLPDVDWNSLGTDAIVIKTVGNDIVISGGKPRGKVYAIYTFLQDIVGCRWWAPNEITIPSKLNLSIPPTNVSYEPPFRMRVHTSRIGSMPEARSWLRLSYDL